Protein AF-A0A444USE8-F1 (afdb_monomer)

pLDDT: mean 88.09, std 12.64, range [27.98, 98.19]

Radius of gyration: 34.74 Å; Cα contacts (8 Å, |Δi|>4): 690; chains: 1; bounding box: 78×62×118 Å

Secondary structure (DSSP, 8-state):
-PPPPHHHHHHHHHS-SS-STTTHHHHHHHHHHH-SEEEEEEEEE-EEEEEE---HHHHHHTT--HHHHHHHHHHHHHHHTT-GGG-HHHHHHHHHHHHHTTSS--HHHHT--EEEEEESS--S-S-TTT-TTT-TTHHHHHHHHTTTS-EEEEEEEEEGGGG--SSSTHHHHHHHHHHHHHHHT-EEE--SSPPPTTEEE-SS-TTSEEEPP-SSB-TTS-BSSTTEEEEEEEEEEEES----SSS---EEEEEEETTEEEEPPPB-S-SS-EEEEEEEEEEEE--TT--EEEEEEE---SS-TT--EEEEEEEE---SEEEEEEEEE-SSSEEEEEEEEEEPTTEESTTS-EE---PPPTTGGGT-SBTTEEEPPHHHHHHHHHHHHHHS------------

Foldseek 3Di:
DDDDDPVLLVLLVPQDQDQDPVRLVSLVVSCVVPNFWDFPDFDWFKDKDKDFDDPQQVQLQLVHGPVLLVLQLVLQLCVLLVNNVVNVVNVVSQVVSCVSNVDPDGSCVVRVRMDMDIAWFDDPDRHSSNCCVVCSCRVVNRRVRRVPTIGGPDTDIDGPLVVDDDDHCSSVSSVVSSLVVDQQQDKDFAALDQDDPQWAADPVGSNFIAHDDDCQAHRSRHGNHFLKKWKKKWFFKWAFFDDDPPFAFQKKKWKDWDPDIDIFDTDPRDRIDGGRDMDTPGIDGFDPPIWTKMWMWGQDPDPCSPCTDTQAMDTHHDWADPFAWDKDDTPTTITIMTMHIGARPQFDDGRSRDGHDDDRDPVVVVAAPDNGIGRDDPVVSVVVVVVVVVPPPPPDDDDPDDDD

InterPro domains:
  IPR000008 C2 domain [PF00168] (230-320)
  IPR000008 C2 domain [PS50004] (211-337)
  IPR000008 C2 domain [SM00239] (230-333)
  IPR020863 Membrane attack complex component/perforin domain, conserved site [PS00279] (27-38)
  IPR020864 Membrane attack complex component/perforin (MACPF) domain [PF01823] (4-181)
  IPR020864 Membrane attack complex component/perforin (MACPF) domain [PS51412] (1-189)
  IPR020864 Membrane attack complex component/perforin (MACPF) domain [SM00457] (1-183)
  IPR035892 C2 domain superfamily [G3DSA:2.60.40.150] (226-354)
  IPR035892 C2 domain superfamily [SSF49562] (221-320)
  IPR037300 Perforin-1, C2 domain [cd04032] (202-332)
  IPR052784 Perforin-1 pore-forming [PTHR46096] (2-372)

Mean predicted aligned error: 9.13 Å

Sequence (404 aa):
MPLLHREFAKSIKRLPKTYDKDTRASYRSLIDVYGTHFIKQVQLGGKVKSTTSIRTCEASLKGLSETEVKDCLDFEASATIGQAANFKTEAHHCKKDQKKLGTAQNFHSMFSDRHSEVTGGQAGTTDLLFSGETDPAAYKQWMESLKTNPDVIFYSLLPIHNLVRFKGPKKDNLKQALLDYILENALLKTCSDQCKRGSSPSTRDPCSCVCQGSSDINSQCCPTQPGLAKLSVVVSKATGLWGDTTSKTDAFVKVSYGSKTVQTAVIYNNDNPVWGVRFDFGPVKMSMAEELKFEVWDEDNTWYKRWNDLLGKCAIKLRRGSDLSEMCALNHGTLFFSYTLECGPSLGGPTCMEYTPSPMSAELMKSFVSRNAVPLPRSLVAEMMKGYSRLEPSSSSGNRSQEE

Solvent-accessible surface area (backbone atoms only — not comparable to full-atom values): 22929 Å² total; per-residue (Å²): 134,82,87,74,55,70,65,61,54,50,52,64,68,67,48,62,78,63,71,47,88,86,41,42,61,60,54,47,53,50,35,76,73,65,44,67,43,41,80,76,47,74,43,73,30,67,44,79,48,74,51,68,61,75,62,57,49,62,38,31,50,48,78,34,52,69,64,61,53,50,49,35,41,52,37,51,28,29,43,40,75,73,46,40,86,82,36,60,67,46,54,55,50,39,58,56,51,34,60,62,60,76,49,94,66,55,59,60,70,76,52,55,54,58,51,56,49,73,42,40,28,63,81,88,64,72,48,56,48,75,28,41,87,86,41,64,55,53,47,62,53,28,60,60,33,27,81,82,37,49,27,79,66,43,71,43,76,41,58,46,40,77,71,56,81,69,90,66,55,51,34,60,38,43,45,48,50,46,51,52,54,52,48,67,71,30,69,37,82,43,54,79,64,78,60,56,94,80,38,41,60,31,93,90,40,72,70,41,49,34,26,72,66,54,93,59,28,34,49,73,56,22,33,57,47,68,9,32,25,37,39,36,40,31,48,37,34,37,39,57,42,65,70,49,92,88,56,50,18,26,35,29,43,38,42,35,47,87,91,49,73,50,70,55,74,72,40,71,66,33,33,57,42,72,68,70,42,76,46,76,66,44,77,43,76,53,51,97,86,51,42,48,31,40,35,37,32,26,58,57,94,52,102,55,82,85,62,56,44,76,48,32,67,47,70,43,75,80,61,67,43,71,71,45,72,50,72,40,77,37,85,44,33,38,40,36,33,31,34,29,33,44,51,32,63,53,32,27,73,74,52,15,58,36,80,34,86,84,76,81,55,76,74,55,60,75,65,36,83,45,77,46,25,24,68,42,52,71,69,55,47,54,50,55,50,54,53,52,66,66,71,47,80,77,89,68,88,76,79,90,75,85,78,134

Organism: Acipenser ruthenus (NCBI:txid7906)

Structure (mmCIF, N/CA/C/O backbone):
data_AF-A0A444USE8-F1
#
_entry.id   AF-A0A444USE8-F1
#
loop_
_atom_site.group_PDB
_atom_site.id
_atom_site.type_symbol
_atom_site.label_atom_id
_atom_site.label_alt_id
_atom_site.label_comp_id
_atom_site.label_asym_id
_atom_site.label_entity_id
_atom_site.label_seq_id
_atom_site.pdbx_PDB_ins_code
_atom_site.Cartn_x
_atom_site.Cartn_y
_atom_site.Cartn_z
_atom_site.occupancy
_atom_site.B_iso_or_equiv
_atom_site.auth_seq_id
_atom_site.auth_comp_id
_atom_site.auth_asym_id
_atom_site.auth_atom_id
_atom_site.pdbx_PDB_model_num
ATOM 1 N N . MET A 1 1 ? -21.230 -5.252 45.549 1.00 65.69 1 MET A N 1
ATOM 2 C CA . MET A 1 1 ? -21.422 -5.712 44.149 1.00 65.69 1 MET A CA 1
ATOM 3 C C . MET A 1 1 ? -22.712 -5.125 43.577 1.00 65.69 1 MET A C 1
ATOM 5 O O . MET A 1 1 ? -23.692 -5.072 44.316 1.00 65.69 1 MET A O 1
ATOM 9 N N . PRO A 1 2 ? -22.741 -4.727 42.292 1.00 82.50 2 PRO A N 1
ATOM 10 C CA . PRO A 1 2 ? -23.843 -3.968 41.679 1.00 82.50 2 PRO A CA 1
ATOM 11 C C . PRO A 1 2 ? -25.108 -4.808 41.462 1.00 82.50 2 PRO A C 1
ATOM 13 O O . PRO A 1 2 ? -25.007 -5.966 41.058 1.00 82.50 2 PRO A O 1
ATOM 16 N N . LEU A 1 3 ? -26.286 -4.244 41.749 1.00 88.81 3 LEU A N 1
ATOM 17 C CA . LEU A 1 3 ? -27.597 -4.894 41.587 1.00 88.81 3 LEU A CA 1
ATOM 18 C C . LEU A 1 3 ? -27.811 -5.362 40.135 1.00 88.81 3 LEU A C 1
ATOM 20 O O . LEU A 1 3 ? -27.519 -4.628 39.196 1.00 88.81 3 LEU A O 1
ATOM 24 N N . LEU A 1 4 ? -28.295 -6.595 39.951 1.00 92.19 4 LEU A N 1
ATOM 25 C CA . LEU A 1 4 ? -28.486 -7.172 38.616 1.00 92.19 4 LEU A CA 1
ATOM 26 C C . LEU A 1 4 ? -29.816 -6.724 38.015 1.00 92.19 4 LEU A C 1
ATOM 28 O O . LEU A 1 4 ? -30.849 -6.784 38.684 1.00 92.19 4 LEU A O 1
ATOM 32 N N . HIS A 1 5 ? -29.807 -6.384 36.727 1.00 94.31 5 HIS A N 1
ATOM 33 C CA . HIS A 1 5 ? -31.037 -6.141 35.983 1.00 94.31 5 HIS A CA 1
ATOM 34 C C . HIS A 1 5 ? -31.918 -7.403 35.953 1.00 94.31 5 HIS A C 1
ATOM 36 O O . HIS A 1 5 ? -31.418 -8.523 35.792 1.00 94.31 5 HIS A O 1
ATOM 42 N N . ARG A 1 6 ? -33.241 -7.231 36.081 1.00 94.69 6 ARG A N 1
ATOM 43 C CA . ARG A 1 6 ? -34.202 -8.341 36.219 1.00 94.69 6 ARG A CA 1
ATOM 44 C C . ARG A 1 6 ? -34.108 -9.346 35.073 1.00 94.69 6 ARG A C 1
ATOM 46 O O . ARG A 1 6 ? -34.128 -10.551 35.313 1.00 94.69 6 ARG A O 1
ATOM 53 N N . GLU A 1 7 ? -33.996 -8.854 33.844 1.00 95.19 7 GLU A N 1
ATOM 54 C CA . GLU A 1 7 ? -33.928 -9.718 32.663 1.00 95.19 7 GLU A CA 1
ATOM 55 C C . GLU A 1 7 ? -32.605 -10.486 32.595 1.00 95.19 7 GLU A C 1
ATOM 57 O O . GLU A 1 7 ? -32.628 -11.695 32.394 1.00 95.19 7 GLU A O 1
ATOM 62 N N . PHE A 1 8 ? -31.473 -9.850 32.918 1.00 94.69 8 PHE A N 1
ATOM 63 C CA . PHE A 1 8 ? -30.190 -10.554 33.012 1.00 94.69 8 PHE A CA 1
ATOM 64 C C . PHE A 1 8 ? -30.238 -11.670 34.067 1.00 94.69 8 PHE A C 1
ATOM 66 O O . PHE A 1 8 ? -29.862 -12.812 33.803 1.00 94.69 8 PHE A O 1
ATOM 73 N N . ALA A 1 9 ? -30.791 -11.377 35.248 1.00 93.38 9 ALA A N 1
ATOM 74 C CA . ALA A 1 9 ? -30.948 -12.371 36.305 1.00 93.38 9 ALA A CA 1
ATOM 75 C C . ALA A 1 9 ? -31.842 -13.553 35.876 1.00 93.38 9 ALA A C 1
ATOM 77 O O . ALA A 1 9 ? -31.541 -14.701 36.214 1.00 93.38 9 ALA A O 1
ATOM 78 N N . LYS A 1 10 ? -32.922 -13.304 35.121 1.00 94.25 10 LYS A N 1
ATOM 79 C CA . LYS A 1 10 ? -33.771 -14.362 34.543 1.00 94.25 10 LYS A CA 1
ATOM 80 C C . LYS A 1 10 ? -33.013 -15.191 33.506 1.00 94.25 10 LYS A C 1
ATOM 82 O O . LYS A 1 10 ? -33.118 -16.414 33.548 1.00 94.25 10 LYS A O 1
ATOM 87 N N . SER A 1 11 ? -32.246 -14.562 32.621 1.00 95.31 11 SER A N 1
ATOM 88 C CA . SER A 1 11 ? -31.468 -15.250 31.585 1.00 95.31 11 SER A CA 1
ATOM 89 C C . SER A 1 11 ? -30.426 -16.191 32.198 1.00 95.31 11 SER A C 1
ATOM 91 O O . SER A 1 11 ? -30.392 -17.373 31.863 1.00 95.31 11 SER A O 1
ATOM 93 N N . ILE A 1 12 ? -29.688 -15.738 33.219 1.00 93.50 12 ILE A N 1
ATOM 94 C CA . ILE A 1 12 ? -28.762 -16.593 33.984 1.00 93.50 12 ILE A CA 1
ATOM 95 C C . ILE A 1 12 ? -29.490 -17.773 34.654 1.00 93.50 12 ILE A C 1
ATOM 97 O O . ILE A 1 12 ? -28.999 -18.907 34.667 1.00 93.50 12 ILE A O 1
ATOM 101 N N . LYS A 1 13 ? -30.695 -17.552 35.198 1.00 92.69 13 LYS A N 1
ATOM 102 C CA . LYS A 1 13 ? -31.500 -18.634 35.792 1.00 92.69 13 LYS A CA 1
ATOM 103 C C . LYS A 1 13 ? -31.955 -19.674 34.765 1.00 92.69 13 LYS A C 1
ATOM 105 O O . LYS A 1 13 ? -32.048 -20.838 35.142 1.00 92.69 13 LYS A O 1
ATOM 110 N N . ARG A 1 14 ? -32.178 -19.293 33.505 1.00 94.44 14 ARG A N 1
ATOM 111 C CA . ARG A 1 14 ? -32.584 -20.211 32.425 1.00 94.44 14 ARG A CA 1
ATOM 112 C C .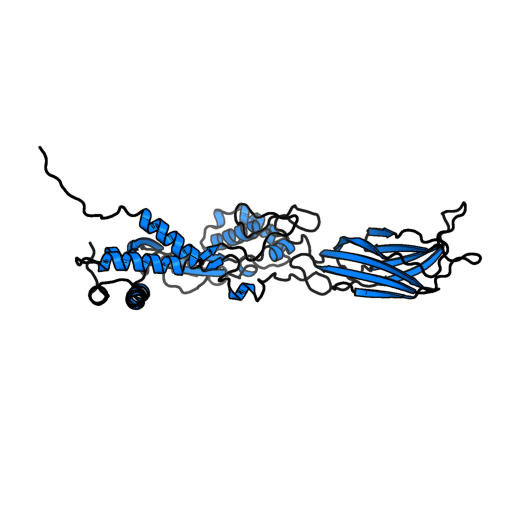 ARG A 1 14 ? -31.433 -20.989 31.795 1.00 94.44 14 ARG A C 1
ATOM 114 O O . ARG A 1 14 ? -31.702 -21.994 31.152 1.00 94.44 14 ARG A O 1
ATOM 121 N N . LEU A 1 15 ? -30.181 -20.566 31.994 1.00 95.81 15 LEU A N 1
ATOM 122 C CA . LEU A 1 15 ? -29.033 -21.316 31.477 1.00 95.81 15 LEU A CA 1
ATOM 123 C C . LEU A 1 15 ? -29.063 -22.785 31.948 1.00 95.81 15 LEU A C 1
ATOM 125 O O . LEU A 1 15 ? -29.467 -23.039 33.092 1.00 95.81 15 LEU A O 1
ATOM 129 N N . PRO A 1 16 ? -28.617 -23.741 31.120 1.00 96.19 16 PRO A N 1
ATOM 130 C CA . PRO A 1 16 ? -28.435 -25.129 31.533 1.00 96.19 16 PRO A CA 1
ATOM 131 C C . PRO A 1 16 ? -27.496 -25.276 32.744 1.00 96.19 16 PRO A C 1
ATOM 133 O O . PRO A 1 16 ? -26.798 -24.342 33.142 1.00 96.19 16 PRO A O 1
ATOM 136 N N . LYS A 1 17 ? -27.517 -26.445 33.397 1.00 94.44 17 LYS A N 1
ATOM 137 C CA . LYS A 1 17 ? -26.624 -26.736 34.539 1.00 94.44 17 LYS A CA 1
ATOM 138 C C . LYS A 1 17 ? -25.235 -27.213 34.100 1.00 94.44 17 LYS A C 1
ATOM 140 O O . LYS A 1 17 ? -24.310 -27.137 34.902 1.00 94.44 17 LYS A O 1
ATOM 145 N N . THR A 1 18 ? -25.093 -27.676 32.865 1.00 95.12 18 THR A N 1
ATOM 146 C CA . THR A 1 18 ? -23.835 -28.111 32.245 1.00 95.12 18 THR A CA 1
ATOM 147 C C . THR A 1 18 ? -23.476 -27.179 31.091 1.00 95.12 18 THR A C 1
ATOM 149 O O . THR A 1 18 ? -24.340 -26.461 30.585 1.00 95.12 18 THR A O 1
ATOM 152 N N . TYR A 1 19 ? -22.197 -27.155 30.723 1.00 95.25 19 TYR A N 1
ATOM 153 C CA . TYR A 1 19 ? -21.717 -26.558 29.482 1.00 95.25 19 TYR A CA 1
ATOM 154 C C . TYR A 1 19 ? -21.018 -27.648 28.670 1.00 95.25 19 TYR A C 1
ATOM 156 O O . TYR A 1 19 ? -19.945 -28.121 29.034 1.00 95.25 19 TYR A O 1
ATOM 164 N N . ASP A 1 20 ? -21.685 -28.081 27.611 1.00 93.38 20 ASP A N 1
ATOM 165 C CA . ASP A 1 20 ? -21.324 -29.185 26.725 1.00 93.38 20 ASP A CA 1
ATOM 166 C C . ASP A 1 20 ? -21.778 -28.860 25.290 1.00 93.38 20 ASP A C 1
ATOM 168 O O . ASP A 1 20 ? -22.260 -27.760 25.005 1.00 93.38 20 ASP A O 1
ATOM 172 N N . LYS A 1 21 ? -21.608 -29.806 24.359 1.00 92.94 21 LYS A N 1
ATOM 173 C CA . LYS A 1 21 ? -21.927 -29.591 22.939 1.00 92.94 21 LYS A CA 1
ATOM 174 C C . LYS A 1 21 ? -23.390 -29.203 22.700 1.00 92.94 21 LYS A C 1
ATOM 176 O O . LYS A 1 21 ? -23.637 -28.353 21.848 1.00 92.94 21 LYS A O 1
ATOM 181 N N . ASP A 1 22 ? -24.323 -29.765 23.464 1.00 96.12 22 ASP A N 1
ATOM 182 C CA . ASP A 1 22 ? -25.764 -29.573 23.262 1.00 96.12 22 ASP A CA 1
ATOM 183 C C . ASP A 1 22 ? -26.255 -28.270 23.908 1.00 96.12 22 ASP A C 1
ATOM 185 O O . ASP A 1 22 ? -27.148 -27.591 23.403 1.00 96.12 22 ASP A O 1
ATOM 189 N N . THR A 1 23 ? -25.631 -27.875 25.018 1.00 96.81 23 THR A N 1
ATOM 190 C CA . THR A 1 23 ? -26.002 -26.683 25.799 1.00 96.81 23 THR A CA 1
ATOM 191 C C . THR A 1 23 ? -25.240 -25.421 25.398 1.00 96.81 23 THR A C 1
ATOM 193 O O . THR A 1 23 ? -25.623 -24.306 25.778 1.00 96.81 23 THR A O 1
ATOM 196 N N . ARG A 1 24 ? -24.184 -25.557 24.588 1.00 95.38 24 ARG A N 1
ATOM 197 C CA . ARG A 1 24 ? -23.314 -24.455 24.161 1.00 95.38 24 ARG A CA 1
ATOM 198 C C . ARG A 1 24 ? -24.064 -23.296 23.508 1.00 95.38 24 ARG A C 1
ATOM 200 O O . ARG A 1 24 ? -23.741 -22.139 23.781 1.00 95.38 24 ARG A O 1
ATOM 207 N N . ALA A 1 25 ? -25.079 -23.582 22.693 1.00 96.75 25 ALA A N 1
ATOM 208 C CA . ALA A 1 25 ? -25.876 -22.556 22.020 1.00 96.75 25 ALA A CA 1
ATOM 209 C C . ALA A 1 25 ? -26.612 -21.632 23.011 1.00 96.75 25 ALA A C 1
ATOM 211 O O . ALA A 1 25 ? -26.696 -20.425 22.787 1.00 96.75 25 ALA A O 1
ATOM 212 N N . SER A 1 26 ? -27.085 -22.158 24.148 1.00 97.56 26 SER A N 1
ATOM 213 C CA . SER A 1 26 ? -27.764 -21.354 25.173 1.00 97.56 26 SER A CA 1
ATOM 214 C C . SER A 1 26 ? -26.819 -20.369 25.862 1.00 97.56 26 SER A C 1
ATOM 216 O O . SER A 1 26 ? -27.193 -19.227 26.122 1.00 97.56 26 SER A O 1
ATOM 218 N N . TYR A 1 27 ? -25.585 -20.795 26.137 1.00 97.56 27 TYR A N 1
ATOM 219 C CA . TYR A 1 27 ? -24.556 -19.910 26.682 1.00 97.56 27 TYR A CA 1
ATOM 220 C C . TYR A 1 27 ? -24.106 -18.873 25.651 1.00 97.56 27 TYR A C 1
ATOM 222 O O . TYR A 1 27 ? -23.962 -17.703 25.999 1.00 97.56 27 TYR A O 1
ATOM 230 N N . ARG A 1 28 ? -23.950 -19.276 24.383 1.00 96.88 28 ARG A N 1
ATOM 231 C CA . ARG A 1 28 ? -23.615 -18.368 23.278 1.00 96.88 28 ARG A CA 1
ATOM 232 C C . ARG A 1 28 ? -24.653 -17.257 23.138 1.00 96.88 28 ARG A C 1
ATOM 234 O O . ARG A 1 28 ? -24.278 -16.096 23.163 1.00 96.88 28 ARG A O 1
ATOM 241 N N . SER A 1 29 ? -25.940 -17.604 23.153 1.00 97.12 29 SER A N 1
ATOM 242 C CA . SER A 1 29 ? -27.034 -16.628 23.102 1.00 97.12 29 SER A CA 1
ATOM 243 C C . SER A 1 29 ? -26.988 -15.611 24.252 1.00 97.12 29 SER A C 1
ATOM 245 O O . SER A 1 29 ? -27.247 -14.430 24.036 1.00 97.12 29 SER A O 1
ATOM 247 N N . LEU A 1 30 ? -26.608 -16.026 25.468 1.00 97.25 30 LEU A N 1
ATOM 248 C CA . LEU A 1 30 ? -26.412 -15.088 26.578 1.00 97.25 30 LEU A CA 1
ATOM 249 C C . LEU A 1 30 ? -25.259 -14.109 26.297 1.00 97.25 30 LEU A C 1
ATOM 251 O O . LEU A 1 30 ? -25.395 -12.916 26.564 1.00 97.25 30 LEU A O 1
ATOM 255 N N . ILE A 1 31 ? -24.139 -14.605 25.767 1.00 97.62 31 ILE A N 1
ATOM 256 C CA . ILE A 1 31 ? -22.964 -13.786 25.434 1.00 97.62 31 ILE A CA 1
ATOM 257 C C . ILE A 1 31 ? -23.279 -12.826 24.282 1.00 97.62 31 ILE A C 1
ATOM 259 O O . ILE A 1 31 ? -22.911 -11.659 24.361 1.00 97.62 31 ILE A O 1
ATOM 263 N N . ASP A 1 32 ? -24.003 -13.276 23.257 1.00 96.38 32 ASP A N 1
ATOM 264 C CA . ASP A 1 32 ? -24.377 -12.444 22.108 1.00 96.38 32 ASP A CA 1
ATOM 265 C C . ASP A 1 32 ? -25.288 -11.271 22.527 1.00 96.38 32 ASP A C 1
ATOM 267 O O . ASP A 1 32 ? -25.205 -10.186 21.959 1.00 96.38 32 ASP A O 1
ATOM 271 N N . VAL A 1 33 ? -26.135 -11.463 23.549 1.00 96.81 33 VAL A N 1
ATOM 272 C CA . VAL A 1 33 ? -27.066 -10.429 24.044 1.00 96.81 33 VAL A CA 1
ATOM 273 C C . VAL A 1 33 ? -26.417 -9.477 25.049 1.00 96.81 33 VAL A C 1
ATOM 275 O O . VAL A 1 33 ? -26.655 -8.272 24.993 1.00 96.81 33 VAL A O 1
ATOM 278 N N . TYR A 1 34 ? -25.649 -9.996 26.010 1.00 96.81 34 TYR A N 1
ATOM 279 C CA . TYR A 1 34 ? -25.127 -9.194 27.128 1.00 96.81 34 TYR A CA 1
ATOM 280 C C . TYR A 1 34 ? -23.632 -8.871 27.021 1.00 96.81 34 TYR A C 1
ATOM 282 O O . TYR A 1 34 ? -23.103 -8.147 27.864 1.00 96.81 34 TYR A O 1
ATOM 290 N N . GLY A 1 35 ? -22.953 -9.397 26.005 1.00 96.94 35 GLY A N 1
ATOM 291 C CA . GLY A 1 35 ? -21.518 -9.260 25.813 1.00 96.94 35 GLY A CA 1
ATOM 292 C C . GLY A 1 35 ? -20.690 -10.201 26.690 1.00 96.94 35 GLY A C 1
ATOM 293 O O . GLY A 1 35 ? -21.187 -10.992 27.496 1.00 96.94 35 GLY A O 1
ATOM 294 N N . THR A 1 36 ? -19.370 -10.107 26.530 1.00 97.44 36 THR A N 1
ATOM 295 C CA . THR A 1 36 ? -18.404 -10.925 27.280 1.00 97.44 36 THR A CA 1
ATOM 296 C C . THR A 1 36 ? -18.046 -10.329 28.645 1.00 97.44 36 THR A C 1
ATOM 298 O O . THR A 1 36 ? -17.686 -11.045 29.586 1.00 97.44 36 THR A O 1
ATOM 301 N N . HIS A 1 37 ? -18.155 -9.008 28.765 1.00 96.88 37 HIS A N 1
ATOM 302 C CA . HIS A 1 37 ? -17.756 -8.224 29.925 1.00 96.88 37 HIS A CA 1
ATOM 303 C C . HIS A 1 37 ? -18.814 -7.171 30.242 1.00 96.88 37 HIS A C 1
ATOM 305 O O . HIS A 1 37 ? -19.583 -6.768 29.376 1.00 96.88 37 HIS A O 1
ATOM 311 N N . PHE A 1 38 ? -18.803 -6.684 31.479 1.00 95.00 38 PHE A N 1
ATOM 312 C CA . PHE A 1 38 ? -19.522 -5.477 31.864 1.00 95.00 38 PHE A CA 1
ATOM 313 C C . PHE A 1 38 ? -18.531 -4.377 32.240 1.00 95.00 38 PHE A C 1
ATOM 315 O O . PHE A 1 38 ? -17.425 -4.643 32.724 1.00 95.00 38 PHE A O 1
ATOM 322 N N . ILE A 1 39 ? -18.946 -3.133 32.032 1.00 95.81 39 ILE A N 1
ATOM 323 C CA . ILE A 1 39 ? -18.152 -1.960 32.376 1.00 95.81 39 ILE A CA 1
ATOM 324 C C . ILE A 1 39 ? -18.217 -1.737 33.892 1.00 95.81 39 ILE A C 1
ATOM 326 O O . ILE A 1 39 ? -19.297 -1.608 34.468 1.00 95.81 39 ILE A O 1
ATOM 330 N N . LYS A 1 40 ? -17.053 -1.714 34.548 1.00 94.31 40 LYS A N 1
ATOM 331 C CA . LYS A 1 40 ? -16.919 -1.518 36.000 1.00 94.31 40 LYS A CA 1
ATOM 332 C C . LYS A 1 40 ? -16.695 -0.052 36.358 1.00 94.31 40 LYS A C 1
ATOM 334 O O . LYS A 1 40 ? -17.223 0.420 37.361 1.00 94.31 40 LYS A O 1
ATOM 339 N N . GLN A 1 41 ? -15.870 0.639 35.581 1.00 94.94 41 GLN A N 1
ATOM 340 C CA . GLN A 1 41 ? -15.552 2.053 35.760 1.00 94.94 41 GLN A CA 1
ATOM 341 C C . GLN A 1 41 ? -15.515 2.722 34.394 1.00 94.94 41 GLN A C 1
ATOM 343 O O . GLN A 1 41 ? -15.138 2.084 33.410 1.00 94.94 41 GLN A O 1
ATOM 348 N N . VAL A 1 42 ? -15.890 3.996 34.361 1.00 96.31 42 VAL A N 1
ATOM 349 C CA . VAL A 1 42 ? -15.912 4.821 33.154 1.00 96.31 42 VAL A CA 1
ATOM 350 C C . VAL A 1 42 ? -15.248 6.159 33.413 1.00 96.31 42 VAL A C 1
ATOM 352 O O . VAL A 1 42 ? -15.336 6.700 34.515 1.00 96.31 42 VAL A O 1
ATOM 355 N N . GLN A 1 43 ? -14.644 6.702 32.367 1.00 96.94 43 GLN A N 1
ATOM 356 C CA . GLN A 1 43 ? -14.375 8.121 32.226 1.00 96.94 43 GLN A CA 1
ATOM 357 C C . GLN A 1 43 ? -15.258 8.636 31.095 1.00 96.94 43 GLN A C 1
ATOM 359 O O . GLN A 1 43 ? -15.220 8.101 29.983 1.00 96.94 43 GLN A O 1
ATOM 364 N N . LEU A 1 44 ? -16.067 9.646 31.403 1.00 97.00 44 LEU A N 1
ATOM 365 C CA . LEU A 1 44 ? -16.958 10.281 30.442 1.00 97.00 44 LEU A CA 1
ATOM 366 C C . LEU A 1 44 ? -16.270 11.490 29.801 1.00 97.00 44 LEU A C 1
ATOM 368 O O . LEU A 1 44 ? -15.467 12.164 30.448 1.00 97.00 44 LEU A O 1
ATOM 372 N N . GLY A 1 45 ? -16.583 11.763 28.539 1.00 96.25 45 GLY A N 1
ATOM 373 C CA . GLY A 1 45 ? -16.055 12.904 27.803 1.00 96.25 45 GLY A CA 1
ATOM 374 C C . GLY A 1 45 ? -16.324 12.797 26.308 1.00 96.25 45 GLY A C 1
ATOM 375 O O . GLY A 1 45 ? -17.361 12.281 25.895 1.00 96.25 45 GLY A O 1
ATOM 376 N N . GLY A 1 46 ? -15.377 13.294 25.513 1.00 94.81 46 GLY A N 1
ATOM 377 C CA . GLY A 1 46 ? -15.393 13.204 24.057 1.00 94.81 46 GLY A CA 1
ATOM 378 C C . GLY A 1 46 ? -14.089 12.634 23.518 1.00 94.81 46 GLY A C 1
ATOM 379 O O . GLY A 1 46 ? -13.017 12.902 24.064 1.00 94.81 46 GLY A O 1
ATOM 380 N N . LYS A 1 47 ? -14.172 11.833 22.457 1.00 94.50 47 LYS A N 1
ATOM 381 C CA . LYS A 1 47 ? -13.008 11.284 21.761 1.00 94.50 47 LYS A CA 1
ATOM 382 C C . LYS A 1 47 ? -13.247 11.329 20.263 1.00 94.50 47 LYS A C 1
ATOM 384 O O . LYS A 1 47 ? -14.223 10.770 19.779 1.00 94.50 47 LYS A O 1
ATOM 389 N N . VAL A 1 48 ? -12.319 11.949 19.543 1.00 93.69 48 VAL A N 1
ATOM 390 C CA . VAL A 1 48 ? -12.258 11.880 18.084 1.00 93.69 48 VAL A CA 1
ATOM 391 C C . VAL A 1 48 ? -11.051 11.040 17.711 1.00 93.69 48 VAL A C 1
ATOM 393 O O . VAL A 1 48 ? -9.947 11.272 18.204 1.00 93.69 48 VAL A O 1
ATOM 396 N N . LYS A 1 49 ? -11.260 10.042 16.861 1.00 93.81 49 LYS A N 1
ATOM 397 C CA . LYS A 1 49 ? -10.205 9.191 16.324 1.00 93.81 49 LYS A CA 1
ATOM 398 C C . LYS A 1 49 ? -10.367 9.133 14.819 1.00 93.81 49 LYS A C 1
ATOM 400 O O . LYS A 1 49 ? -11.461 8.890 14.329 1.00 93.81 49 LYS A O 1
ATOM 405 N N . SER A 1 50 ? -9.271 9.312 14.097 1.00 94.00 50 SER A N 1
ATOM 406 C CA . SER A 1 50 ? -9.264 9.182 12.649 1.00 94.00 50 SER A CA 1
ATOM 407 C C . SER A 1 50 ? -8.101 8.298 12.219 1.00 94.00 50 SER A C 1
ATOM 409 O O . SER A 1 50 ? -6.981 8.465 12.696 1.00 94.00 50 SER A O 1
ATOM 411 N N . THR A 1 51 ? -8.390 7.288 11.402 1.00 94.88 51 THR A N 1
ATOM 412 C CA . THR A 1 51 ? -7.418 6.294 10.932 1.00 94.88 51 THR A CA 1
ATOM 413 C C . THR A 1 51 ? -7.339 6.365 9.416 1.00 94.88 51 THR A C 1
ATOM 415 O O . THR A 1 51 ? -8.293 5.979 8.743 1.00 94.88 51 THR A O 1
ATOM 418 N N . THR A 1 52 ? -6.221 6.863 8.889 1.00 94.69 52 THR A N 1
ATOM 419 C CA . THR A 1 52 ? -5.995 7.039 7.447 1.00 94.69 52 THR A CA 1
ATOM 420 C C . THR A 1 52 ? -5.180 5.881 6.879 1.00 94.69 52 THR A C 1
ATOM 422 O O . THR A 1 52 ? -4.108 5.562 7.394 1.00 94.69 52 THR A O 1
ATOM 425 N N . SER A 1 53 ? -5.658 5.280 5.793 1.00 93.38 53 SER A N 1
ATOM 426 C CA . SER A 1 53 ? -4.939 4.259 5.032 1.00 93.38 53 SER A CA 1
ATOM 427 C C . SER A 1 53 ? -4.064 4.918 3.967 1.00 93.38 53 SER A C 1
ATOM 429 O O . SER A 1 53 ? -4.552 5.645 3.104 1.00 93.38 53 SER A O 1
ATOM 431 N N . ILE A 1 54 ? -2.758 4.647 3.995 1.00 92.06 54 ILE A N 1
ATOM 432 C CA . ILE A 1 54 ? -1.800 5.212 3.037 1.00 92.06 54 ILE A CA 1
ATOM 433 C C . ILE A 1 54 ? -1.324 4.112 2.095 1.00 92.06 54 ILE A C 1
ATOM 435 O O . ILE A 1 54 ? -0.770 3.095 2.509 1.00 92.06 54 ILE A O 1
ATOM 439 N N . ARG A 1 55 ? -1.491 4.334 0.791 1.00 91.94 55 ARG A N 1
ATOM 440 C CA . ARG A 1 55 ? -0.894 3.482 -0.242 1.00 91.94 55 ARG A CA 1
ATOM 441 C C . ARG A 1 55 ? 0.590 3.818 -0.371 1.00 91.94 55 ARG A C 1
ATOM 443 O O . ARG A 1 55 ? 0.964 4.671 -1.171 1.00 91.94 55 ARG A O 1
ATOM 450 N N . THR A 1 56 ? 1.436 3.144 0.405 1.00 91.31 56 THR A N 1
ATOM 451 C CA . THR A 1 56 ? 2.872 3.454 0.555 1.00 91.31 56 THR A CA 1
ATOM 452 C C . THR A 1 56 ? 3.613 3.633 -0.772 1.00 91.31 56 THR A C 1
ATOM 454 O O . THR A 1 56 ? 4.337 4.613 -0.942 1.00 91.31 56 THR A O 1
ATOM 457 N N . CYS A 1 57 ? 3.403 2.743 -1.750 1.00 92.62 57 CYS A N 1
ATOM 458 C CA . CYS A 1 57 ? 4.068 2.871 -3.050 1.00 92.62 57 CYS A CA 1
ATOM 459 C C . CYS A 1 57 ? 3.479 3.973 -3.935 1.00 92.62 57 CYS A C 1
ATOM 461 O O . CYS A 1 57 ? 4.220 4.582 -4.699 1.00 92.62 57 CYS A O 1
ATOM 463 N N . GLU A 1 58 ? 2.186 4.280 -3.809 1.00 92.94 58 GLU A N 1
ATOM 464 C CA . GLU A 1 58 ? 1.595 5.424 -4.513 1.00 92.94 58 GLU A CA 1
ATOM 465 C C . GLU A 1 58 ? 2.153 6.746 -3.959 1.00 92.94 58 GLU A C 1
ATOM 467 O O . GLU A 1 58 ? 2.504 7.638 -4.727 1.00 92.94 58 GLU A O 1
ATOM 472 N N . ALA A 1 59 ? 2.300 6.851 -2.634 1.00 92.25 59 ALA A N 1
ATOM 473 C CA . ALA A 1 59 ? 2.950 7.991 -1.986 1.00 92.25 59 ALA A CA 1
ATOM 474 C C . ALA A 1 59 ? 4.432 8.102 -2.389 1.00 92.25 59 ALA A C 1
ATOM 476 O O . ALA A 1 59 ? 4.883 9.180 -2.778 1.00 92.25 59 ALA A O 1
ATOM 477 N N . SER A 1 60 ? 5.158 6.976 -2.402 1.00 91.75 60 SER A N 1
ATOM 478 C CA . SER A 1 60 ? 6.572 6.921 -2.809 1.00 91.75 60 SER A CA 1
ATOM 479 C C . SER A 1 60 ? 6.785 7.420 -4.238 1.00 91.75 60 SER A C 1
ATOM 481 O O . SER A 1 60 ? 7.702 8.200 -4.482 1.00 91.75 60 SER A O 1
ATOM 483 N N . LEU A 1 61 ? 5.911 7.034 -5.175 1.00 91.19 61 LEU A N 1
ATOM 484 C CA . LEU A 1 61 ? 5.957 7.498 -6.567 1.00 91.19 61 LEU A CA 1
ATOM 485 C C . LEU A 1 61 ? 5.732 9.009 -6.708 1.00 91.19 61 LEU A C 1
ATOM 487 O O . LEU A 1 61 ? 6.189 9.605 -7.681 1.00 91.19 61 LEU A O 1
ATOM 491 N N . LYS A 1 62 ? 5.061 9.631 -5.734 1.00 88.81 62 LYS A N 1
ATOM 492 C CA . LYS A 1 62 ? 4.880 11.087 -5.635 1.00 88.81 62 LYS A CA 1
ATOM 493 C C . LYS A 1 62 ? 5.994 11.770 -4.820 1.00 88.81 62 LYS A C 1
ATOM 495 O O . LYS A 1 62 ? 5.904 12.960 -4.534 1.00 88.81 62 LYS A O 1
ATOM 500 N N . GLY A 1 63 ? 7.045 11.036 -4.444 1.00 89.00 63 GLY A N 1
ATOM 501 C CA . GLY A 1 63 ? 8.189 11.561 -3.693 1.00 89.00 63 GLY A CA 1
ATOM 502 C C . GLY A 1 63 ? 7.918 11.791 -2.204 1.00 89.00 63 GLY A C 1
ATOM 503 O O . GLY A 1 63 ? 8.574 12.646 -1.600 1.00 89.00 63 GLY A O 1
ATOM 504 N N . LEU A 1 64 ? 6.953 11.061 -1.633 1.00 90.69 64 LEU A N 1
ATOM 505 C CA . LEU A 1 64 ? 6.573 11.132 -0.223 1.00 90.69 64 LEU A CA 1
ATOM 506 C C . LEU A 1 64 ? 6.777 9.791 0.485 1.00 90.69 64 LEU A C 1
ATOM 508 O O . LEU A 1 64 ? 6.432 8.729 -0.031 1.00 90.69 64 LEU A O 1
ATOM 512 N N . SER A 1 65 ? 7.278 9.856 1.709 1.00 89.94 65 SER A N 1
ATOM 513 C CA . SER A 1 65 ? 7.294 8.755 2.663 1.00 89.94 65 SER A CA 1
ATOM 514 C C . SER A 1 65 ? 6.002 8.707 3.480 1.00 89.94 65 SER A C 1
ATOM 516 O O . SER A 1 65 ? 5.287 9.697 3.628 1.00 89.94 65 SER A O 1
ATOM 518 N N . GLU A 1 66 ? 5.715 7.543 4.062 1.00 89.38 66 GLU A N 1
ATOM 519 C CA . GLU A 1 66 ? 4.584 7.366 4.983 1.00 89.38 66 GLU A CA 1
ATOM 520 C C . GLU A 1 66 ? 4.656 8.333 6.177 1.00 89.38 66 GLU A C 1
ATOM 522 O O . GLU A 1 66 ? 3.639 8.897 6.571 1.00 89.38 66 GLU A O 1
ATOM 527 N N . THR A 1 67 ? 5.860 8.570 6.708 1.00 90.81 67 THR A N 1
ATOM 528 C CA . THR A 1 67 ? 6.086 9.506 7.816 1.00 90.81 67 THR A CA 1
ATOM 529 C C . THR A 1 67 ? 5.788 10.947 7.409 1.00 90.81 67 THR A C 1
ATOM 531 O O . THR A 1 67 ? 5.067 11.622 8.132 1.00 90.81 67 THR A O 1
ATOM 534 N N . GLU A 1 68 ? 6.258 11.403 6.240 1.00 92.62 68 GLU A N 1
ATOM 535 C CA . GLU A 1 68 ? 5.941 12.753 5.735 1.00 92.62 68 GLU A CA 1
ATOM 536 C C . GLU A 1 68 ? 4.422 12.940 5.580 1.00 92.62 68 GLU A C 1
ATOM 538 O O . GLU A 1 68 ? 3.873 13.950 6.012 1.00 92.62 68 GLU A O 1
ATOM 543 N N . VAL A 1 69 ? 3.713 11.943 5.032 1.00 93.19 69 VAL A N 1
ATOM 544 C CA . VAL A 1 69 ? 2.245 11.995 4.917 1.00 93.19 69 VAL A CA 1
ATOM 545 C C . VAL A 1 69 ? 1.582 12.061 6.293 1.00 93.19 69 VAL A C 1
ATOM 547 O O . VAL A 1 69 ? 0.702 12.895 6.507 1.00 93.19 69 VAL A O 1
ATOM 550 N N . LYS A 1 70 ? 1.998 11.202 7.229 1.00 93.75 70 LYS A N 1
ATOM 551 C CA . LYS A 1 70 ? 1.466 11.164 8.595 1.00 93.75 70 LYS A CA 1
ATOM 552 C C . LYS A 1 70 ? 1.657 12.507 9.303 1.00 93.75 70 LYS A C 1
ATOM 554 O O . LYS A 1 70 ? 0.702 13.036 9.860 1.00 93.75 70 LYS A O 1
ATOM 559 N N . ASP A 1 71 ? 2.863 13.060 9.268 1.00 93.00 71 ASP A N 1
ATOM 560 C CA . ASP A 1 71 ? 3.190 14.295 9.980 1.00 93.00 71 ASP A CA 1
ATOM 561 C C . ASP A 1 71 ? 2.419 15.494 9.403 1.00 93.00 71 ASP A C 1
ATOM 563 O O . ASP A 1 71 ? 1.976 16.368 10.150 1.00 93.00 71 ASP A O 1
ATOM 567 N N . CYS A 1 72 ? 2.152 15.500 8.093 1.00 93.69 72 CYS A N 1
ATOM 568 C CA . CYS A 1 72 ? 1.304 16.518 7.477 1.00 93.69 72 CYS A CA 1
ATOM 569 C C . CYS A 1 72 ? -0.179 16.375 7.798 1.00 93.69 72 CYS A C 1
ATOM 571 O O . CYS A 1 72 ? -0.842 17.384 8.035 1.00 93.69 72 CYS A O 1
ATOM 573 N N . LEU A 1 73 ? -0.699 15.150 7.875 1.00 94.12 73 LEU A N 1
ATOM 574 C CA . LEU A 1 73 ? -2.059 14.920 8.364 1.00 94.12 73 LEU A CA 1
ATOM 575 C C . LEU A 1 73 ? -2.202 15.336 9.836 1.00 94.12 73 LEU A C 1
ATOM 577 O O . LEU A 1 73 ? -3.197 15.964 10.191 1.00 94.12 73 LEU A O 1
ATOM 581 N N . ASP A 1 74 ? -1.205 15.056 10.679 1.00 92.88 74 ASP A N 1
ATOM 582 C CA . ASP A 1 74 ? -1.197 15.474 12.086 1.00 92.88 74 ASP A CA 1
ATOM 583 C C . ASP A 1 74 ? -1.144 17.000 12.226 1.00 92.88 74 ASP A C 1
ATOM 585 O O . ASP A 1 74 ? -1.830 17.570 13.079 1.00 92.88 74 ASP A O 1
ATOM 589 N N . PHE A 1 75 ? -0.373 17.680 11.374 1.00 92.81 75 PHE A N 1
ATOM 590 C CA . PHE A 1 75 ? -0.347 19.139 11.309 1.00 92.81 75 PHE A CA 1
ATOM 591 C C . PHE A 1 75 ? -1.707 19.719 10.895 1.00 92.81 75 PHE A C 1
ATOM 593 O O . PHE A 1 75 ? -2.220 20.614 11.570 1.00 92.81 75 PHE A O 1
ATOM 600 N N . GLU A 1 76 ? -2.314 19.205 9.821 1.00 92.31 76 GLU A N 1
ATOM 601 C CA . GLU A 1 76 ? -3.626 19.658 9.344 1.00 92.31 76 GLU A CA 1
ATOM 602 C C . GLU A 1 76 ? -4.723 19.428 10.393 1.00 92.31 76 GLU A C 1
ATOM 604 O O . GLU A 1 76 ? -5.497 20.341 10.688 1.00 92.31 76 GLU A O 1
ATOM 609 N N . ALA A 1 77 ? -4.738 18.259 11.040 1.00 93.19 77 ALA A N 1
ATOM 610 C CA . ALA A 1 77 ? -5.653 17.971 12.141 1.00 93.19 77 ALA A CA 1
ATOM 611 C C . ALA A 1 77 ? -5.438 18.922 13.329 1.00 93.19 77 ALA A C 1
ATOM 613 O O . ALA A 1 77 ? -6.392 19.444 13.913 1.00 93.19 77 ALA A O 1
ATOM 614 N N . SER A 1 78 ? -4.172 19.191 13.658 1.00 91.31 78 SER A N 1
ATOM 615 C CA . SER A 1 78 ? -3.781 20.115 14.724 1.00 91.31 78 SER A CA 1
ATOM 616 C C . SER A 1 78 ? -4.208 21.555 14.426 1.00 91.31 78 SER A C 1
ATOM 618 O O . SER A 1 78 ? -4.563 22.293 15.347 1.00 91.31 78 SER A O 1
ATOM 620 N N . ALA A 1 79 ? -4.223 21.967 13.155 1.00 90.31 79 ALA A N 1
ATOM 621 C CA . ALA A 1 79 ? -4.759 23.258 12.735 1.00 90.31 79 ALA A CA 1
ATOM 622 C C . ALA A 1 79 ? -6.271 23.359 12.973 1.00 90.31 79 ALA A C 1
ATOM 624 O O . ALA A 1 79 ? -6.711 24.347 13.565 1.00 90.31 79 ALA A O 1
ATOM 625 N N . THR A 1 80 ? -7.041 22.324 12.624 1.00 90.69 80 THR A N 1
ATOM 626 C CA . THR A 1 80 ? -8.495 22.272 12.865 1.00 90.69 80 THR A CA 1
ATOM 627 C C . THR A 1 80 ? -8.850 22.424 14.347 1.00 90.69 80 THR A C 1
ATOM 629 O O . THR A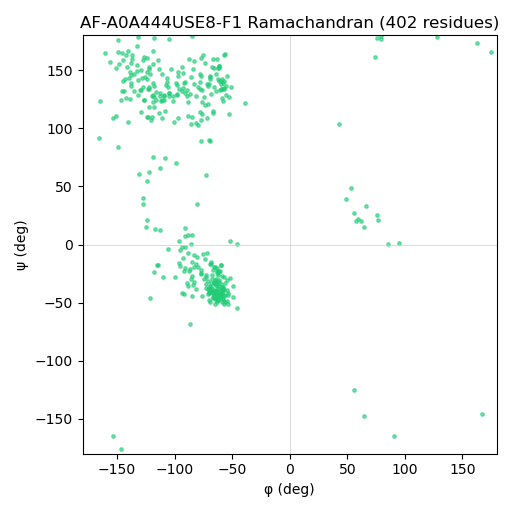 1 80 ? -9.804 23.120 14.689 1.00 90.69 80 THR A O 1
ATOM 632 N N . ILE A 1 81 ? -8.062 21.832 15.252 1.00 90.25 81 ILE A N 1
ATOM 633 C CA . ILE A 1 81 ? -8.313 21.905 16.704 1.00 90.25 81 ILE A CA 1
ATOM 634 C C . ILE A 1 81 ? -7.667 23.125 17.389 1.00 90.25 81 ILE A C 1
ATOM 636 O O . ILE A 1 81 ? -7.666 23.215 18.618 1.00 90.25 81 ILE A O 1
ATOM 640 N N . GLY A 1 82 ? -7.103 24.065 16.621 1.00 87.00 82 GLY A N 1
ATOM 641 C CA . GLY A 1 82 ? -6.510 25.302 17.142 1.00 87.00 82 GLY A CA 1
ATOM 642 C C . GLY A 1 82 ? -5.129 25.142 17.792 1.00 87.00 82 GLY A C 1
ATOM 643 O O . GLY A 1 82 ? -4.722 25.995 18.577 1.00 87.00 82 GLY A O 1
ATOM 644 N N . GLN A 1 83 ? -4.395 24.072 17.477 1.00 86.88 83 GLN A N 1
ATOM 645 C CA . GLN A 1 83 ? -3.070 23.750 18.032 1.00 86.88 83 GLN A CA 1
ATOM 646 C C . GLN A 1 83 ? -1.921 23.838 17.011 1.00 86.88 83 GLN A C 1
ATOM 648 O O . GLN A 1 83 ? -0.799 23.430 17.311 1.00 86.88 83 GLN A O 1
ATOM 653 N N . ALA A 1 84 ? -2.145 24.429 15.831 1.00 82.44 84 ALA A N 1
ATOM 654 C CA . ALA A 1 84 ? -1.122 24.580 14.783 1.00 82.44 84 ALA A CA 1
ATOM 655 C C . ALA A 1 84 ? 0.195 25.222 15.263 1.00 82.44 84 ALA A C 1
ATOM 657 O O . ALA A 1 84 ? 1.262 24.935 14.723 1.00 82.44 84 ALA A O 1
ATOM 658 N N . ALA A 1 85 ? 0.146 26.086 16.284 1.00 82.00 85 ALA A N 1
ATOM 659 C CA . ALA A 1 85 ? 1.330 26.751 16.828 1.00 82.00 85 ALA A CA 1
ATOM 660 C C . ALA A 1 85 ? 2.384 25.776 17.392 1.00 82.00 85 ALA A C 1
ATOM 662 O O . ALA A 1 85 ? 3.558 26.145 17.447 1.00 82.00 85 ALA A O 1
ATOM 663 N N . ASN A 1 86 ? 1.979 24.555 17.760 1.00 82.06 86 ASN A N 1
ATOM 664 C CA . ASN A 1 86 ? 2.858 23.510 18.290 1.00 82.06 86 ASN A CA 1
ATOM 665 C C . ASN A 1 86 ? 3.635 22.754 17.193 1.00 82.06 86 ASN A C 1
ATOM 667 O O . ASN A 1 86 ? 4.568 22.031 17.518 1.00 82.06 86 ASN A O 1
ATOM 671 N N . PHE A 1 87 ? 3.287 22.950 15.915 1.00 82.12 87 PHE A N 1
ATOM 672 C CA . PHE A 1 87 ? 3.754 22.141 14.777 1.00 82.12 87 PHE A CA 1
ATOM 673 C C . PHE A 1 87 ? 4.354 23.005 13.649 1.00 82.12 87 PHE A C 1
ATOM 675 O O . PHE A 1 87 ? 4.092 22.823 12.457 1.00 82.12 87 PHE A O 1
ATOM 682 N N . LYS A 1 88 ? 5.121 24.042 14.014 1.00 79.75 88 LYS A N 1
ATOM 683 C CA . LYS A 1 88 ? 5.678 25.010 13.045 1.00 79.75 88 LYS A CA 1
ATOM 684 C C . LYS A 1 88 ? 6.686 24.383 12.078 1.00 79.75 88 LYS A C 1
ATOM 686 O O . LYS A 1 88 ? 6.789 24.834 10.937 1.00 79.75 88 LYS A O 1
ATOM 691 N N . THR A 1 89 ? 7.436 23.383 12.534 1.00 82.38 89 THR A N 1
ATOM 692 C CA . THR A 1 89 ? 8.441 22.686 11.724 1.00 82.38 89 THR A CA 1
ATOM 693 C C . THR A 1 89 ? 7.750 21.858 10.645 1.00 82.38 89 THR A C 1
ATOM 695 O O . THR A 1 89 ? 8.043 22.013 9.459 1.00 82.38 89 THR A O 1
ATOM 698 N N . GLU A 1 90 ? 6.755 21.069 11.043 1.00 84.88 90 GLU A N 1
ATOM 699 C CA . GLU A 1 90 ? 5.892 20.264 10.183 1.00 84.88 90 GLU A CA 1
ATOM 700 C C . GLU A 1 90 ? 5.201 21.154 9.150 1.00 84.88 90 GLU A C 1
ATOM 702 O O . GLU A 1 90 ? 5.264 20.864 7.962 1.00 84.88 90 GLU A O 1
ATOM 707 N N . ALA A 1 91 ? 4.674 22.317 9.548 1.00 85.12 91 ALA A N 1
ATOM 708 C CA . ALA A 1 91 ? 4.064 23.271 8.619 1.00 85.12 91 ALA A CA 1
ATOM 709 C C . ALA A 1 91 ? 4.993 23.668 7.454 1.00 85.12 91 ALA A C 1
ATOM 711 O O . ALA A 1 91 ? 4.556 23.792 6.306 1.00 85.12 91 ALA A O 1
ATOM 712 N N . HIS A 1 92 ? 6.282 23.892 7.732 1.00 85.75 92 HIS A N 1
ATOM 713 C CA . HIS A 1 92 ? 7.260 24.226 6.698 1.00 85.75 92 HIS A CA 1
ATOM 714 C C . HIS A 1 92 ? 7.566 23.019 5.798 1.00 85.75 92 HIS A C 1
ATOM 716 O O . HIS A 1 92 ? 7.627 23.167 4.573 1.00 85.75 92 HIS A O 1
ATOM 722 N N . HIS A 1 93 ? 7.725 21.830 6.384 1.00 89.31 93 HIS A N 1
ATOM 723 C CA . HIS A 1 93 ? 7.941 20.590 5.634 1.00 89.31 93 HIS A CA 1
ATOM 724 C C . HIS A 1 93 ? 6.750 20.259 4.731 1.00 89.31 93 HIS A C 1
ATOM 726 O O . HIS A 1 93 ? 6.934 20.090 3.529 1.00 89.31 93 HIS A O 1
ATOM 732 N N . CYS A 1 94 ? 5.528 20.332 5.249 1.00 90.75 94 CYS A N 1
ATOM 733 C CA . CYS A 1 94 ? 4.310 20.043 4.501 1.00 90.75 94 CYS A CA 1
ATOM 734 C C . CYS A 1 94 ? 4.099 20.989 3.326 1.00 90.75 94 CYS A C 1
ATOM 736 O O . CYS A 1 94 ? 3.744 20.543 2.240 1.00 90.75 94 CYS A O 1
ATOM 738 N N . LYS A 1 95 ? 4.420 22.282 3.471 1.00 87.69 95 LYS A N 1
ATOM 739 C CA . LYS A 1 95 ? 4.413 23.219 2.333 1.00 87.69 95 LYS A CA 1
ATOM 740 C C . LYS A 1 95 ? 5.433 22.848 1.258 1.00 87.69 95 LYS A C 1
ATOM 742 O O . LYS A 1 95 ? 5.185 23.066 0.073 1.00 87.69 95 LYS A O 1
ATOM 747 N N . LYS A 1 96 ? 6.604 22.332 1.644 1.00 87.31 96 LYS A N 1
ATOM 748 C CA . LYS A 1 96 ? 7.617 21.852 0.693 1.00 87.31 96 LYS A CA 1
ATOM 749 C C . LYS A 1 96 ? 7.146 20.574 -0.002 1.00 87.31 96 LYS A C 1
ATOM 751 O O . LYS A 1 96 ? 7.308 20.455 -1.213 1.00 87.31 96 LYS A O 1
ATOM 756 N N . ASP A 1 97 ? 6.540 19.662 0.741 1.00 88.38 97 ASP A N 1
ATOM 757 C CA . ASP A 1 97 ? 6.068 18.376 0.237 1.00 88.38 97 ASP A CA 1
ATOM 758 C C . ASP A 1 97 ? 4.824 18.516 -0.647 1.00 88.38 97 ASP A C 1
ATOM 760 O O . ASP A 1 97 ? 4.730 17.862 -1.683 1.00 88.38 97 ASP A O 1
ATOM 764 N N . GLN A 1 98 ? 3.947 19.475 -0.353 1.00 86.94 98 GLN A N 1
ATOM 765 C CA . GLN A 1 98 ? 2.832 19.850 -1.223 1.00 86.94 98 GLN A CA 1
ATOM 766 C C . GLN A 1 98 ? 3.317 20.300 -2.611 1.00 86.94 98 GLN A C 1
ATOM 768 O O . GLN A 1 98 ? 2.719 19.949 -3.626 1.00 86.94 98 GLN A O 1
ATOM 773 N N . LYS A 1 99 ? 4.462 20.998 -2.694 1.00 83.38 99 LYS A N 1
ATOM 774 C CA . LYS A 1 99 ? 5.065 21.359 -3.991 1.00 83.38 99 LYS A CA 1
ATOM 775 C C . LYS A 1 99 ? 5.535 20.135 -4.782 1.00 83.38 99 LYS A C 1
ATOM 777 O O . LYS A 1 99 ? 5.456 20.169 -6.006 1.00 83.38 99 LYS A O 1
ATOM 782 N N . LYS A 1 100 ? 5.996 19.063 -4.119 1.00 80.19 100 LYS A N 1
ATOM 783 C CA . LYS A 1 100 ? 6.389 17.807 -4.794 1.00 80.19 100 LYS A CA 1
ATOM 784 C C . LYS A 1 100 ? 5.191 17.131 -5.465 1.00 80.19 100 LYS A C 1
ATOM 786 O O . LYS A 1 100 ? 5.342 16.540 -6.527 1.00 80.19 100 LYS A O 1
ATOM 791 N N . LEU A 1 101 ? 4.005 17.254 -4.866 1.00 75.38 101 LEU A N 1
ATOM 792 C CA . LEU A 1 101 ? 2.769 16.665 -5.381 1.00 75.38 101 LEU A CA 1
ATOM 793 C C . LEU A 1 101 ? 2.274 17.321 -6.678 1.00 75.38 101 LEU A C 1
ATOM 795 O O . LEU A 1 101 ? 1.425 16.744 -7.349 1.00 75.38 101 LEU A O 1
ATOM 799 N N . GLY A 1 102 ? 2.755 18.523 -7.022 1.00 68.94 102 GLY A N 1
ATOM 800 C CA . GLY A 1 102 ? 2.296 19.258 -8.205 1.00 68.94 102 GLY A CA 1
ATOM 801 C C . GLY A 1 102 ? 0.820 19.672 -8.147 1.00 68.94 102 GLY A C 1
ATOM 802 O O . GLY A 1 102 ? 0.246 20.029 -9.173 1.00 68.94 102 GLY A O 1
ATOM 803 N N . THR A 1 103 ? 0.197 19.627 -6.964 1.00 68.38 103 THR A N 1
ATOM 804 C CA . THR A 1 103 ? -1.204 20.010 -6.745 1.00 68.38 103 THR A CA 1
ATOM 805 C C . THR A 1 103 ? -1.298 21.121 -5.702 1.00 68.38 103 THR A C 1
ATOM 807 O O . THR A 1 103 ? -0.455 21.228 -4.814 1.00 68.38 103 THR A O 1
ATOM 810 N N . ALA A 1 104 ? -2.348 21.936 -5.794 1.00 71.81 104 ALA A N 1
ATOM 811 C CA . ALA A 1 104 ? -2.709 22.900 -4.753 1.00 71.81 104 ALA A CA 1
ATOM 812 C C . ALA A 1 104 ? -3.576 22.273 -3.638 1.00 71.81 104 ALA A C 1
ATOM 814 O O . ALA A 1 104 ? -4.120 23.000 -2.814 1.00 71.81 104 ALA A O 1
ATOM 815 N N . GLN A 1 105 ? -3.754 20.945 -3.634 1.00 80.88 105 GLN A N 1
ATOM 816 C CA . GLN A 1 105 ? -4.621 20.250 -2.680 1.00 80.88 105 GLN A CA 1
ATOM 817 C C . GLN A 1 105 ? -3.901 19.976 -1.357 1.00 80.88 105 GLN A C 1
ATOM 819 O O . GLN A 1 105 ? -2.680 19.811 -1.323 1.00 80.88 105 GLN A O 1
ATOM 824 N N . ASN A 1 106 ? -4.673 19.916 -0.274 1.00 87.81 106 ASN A N 1
ATOM 825 C CA . ASN A 1 106 ? -4.199 19.555 1.061 1.00 87.81 106 ASN A CA 1
ATOM 826 C C . ASN A 1 106 ? -3.992 18.041 1.205 1.00 87.81 106 ASN A C 1
ATOM 828 O O . ASN A 1 106 ? -4.572 17.242 0.458 1.00 87.81 106 ASN A O 1
ATOM 832 N N . PHE A 1 107 ? -3.205 17.626 2.197 1.00 91.69 107 PHE A N 1
ATOM 833 C CA . PHE A 1 107 ? -2.903 16.217 2.438 1.00 91.69 107 PHE A CA 1
ATOM 834 C C . PHE A 1 107 ? -4.157 15.424 2.798 1.00 91.69 107 PHE A C 1
ATOM 836 O O . PHE A 1 107 ? -4.354 14.350 2.242 1.00 91.69 107 PHE A O 1
ATOM 843 N N . HIS A 1 108 ? -5.049 15.940 3.645 1.00 91.31 108 HIS A N 1
ATOM 844 C CA . HIS A 1 108 ? -6.286 15.238 4.007 1.00 91.31 108 HIS A CA 1
ATOM 845 C C . HIS A 1 108 ? -7.230 15.000 2.822 1.00 91.31 108 HIS A C 1
ATOM 847 O O . HIS A 1 108 ? -8.014 14.056 2.855 1.00 91.31 108 HIS A O 1
ATOM 853 N N . SER A 1 109 ? -7.165 15.844 1.786 1.00 90.19 109 SER A N 1
ATOM 854 C CA . SER A 1 109 ? -7.935 15.664 0.551 1.00 90.19 109 SER A CA 1
ATOM 855 C C . SER A 1 109 ? -7.321 14.561 -0.317 1.00 90.19 109 SER A C 1
ATOM 857 O O . SER A 1 109 ? -8.026 13.680 -0.812 1.00 90.19 109 SER A O 1
ATOM 859 N N . MET A 1 110 ? -5.991 14.575 -0.446 1.00 88.81 110 MET A N 1
ATOM 860 C CA . MET A 1 110 ? -5.225 13.586 -1.212 1.00 88.81 110 MET A CA 1
ATOM 861 C C . MET A 1 110 ? -5.225 12.195 -0.562 1.00 88.81 110 MET A C 1
ATOM 863 O O . MET A 1 110 ? -5.251 11.181 -1.258 1.00 88.81 110 MET A O 1
ATOM 867 N N . PHE A 1 111 ? -5.196 12.146 0.768 1.00 91.94 111 PHE A N 1
ATOM 868 C CA . PHE A 1 111 ? -5.183 10.939 1.592 1.00 91.94 111 PHE A CA 1
ATOM 869 C C . PHE A 1 111 ? -6.495 10.839 2.376 1.00 91.94 111 PHE A C 1
ATOM 871 O O . PHE A 1 111 ? -6.528 10.950 3.601 1.00 91.94 111 PHE A O 1
ATOM 878 N N . SER A 1 112 ? -7.584 10.658 1.632 1.00 91.50 112 SER A N 1
ATOM 879 C CA . SER A 1 112 ? -8.960 10.664 2.139 1.00 91.50 112 SER A CA 1
ATOM 880 C C . SER A 1 112 ? -9.527 9.275 2.452 1.00 91.50 112 SER A C 1
ATOM 882 O O . SER A 1 112 ? -10.630 9.182 2.987 1.00 91.50 112 SER A O 1
ATOM 884 N N . ASP A 1 113 ? -8.789 8.193 2.165 1.00 93.19 113 ASP A N 1
ATOM 885 C CA . ASP A 1 113 ? -9.161 6.831 2.577 1.00 93.19 113 ASP A CA 1
ATOM 886 C C . ASP A 1 113 ? -9.016 6.704 4.097 1.00 93.19 113 ASP A C 1
ATOM 888 O O . ASP A 1 113 ? -7.936 6.422 4.628 1.00 93.19 113 ASP A O 1
ATOM 892 N N . ARG A 1 114 ? -10.097 7.030 4.806 1.00 93.19 114 ARG A N 1
ATOM 893 C CA . ARG A 1 114 ? -10.067 7.297 6.236 1.00 93.19 114 ARG A CA 1
ATOM 894 C C . ARG A 1 114 ? -11.324 6.822 6.934 1.00 93.19 114 ARG A C 1
ATOM 896 O O . ARG A 1 114 ? -12.441 7.000 6.456 1.00 93.19 114 ARG A O 1
ATOM 903 N N . HIS A 1 115 ? -11.120 6.266 8.119 1.00 93.44 115 HIS A N 1
ATOM 904 C CA . HIS A 1 115 ? -12.183 5.922 9.046 1.00 93.44 115 HIS A CA 1
ATOM 905 C C . HIS A 1 115 ? -12.155 6.878 10.240 1.00 93.44 115 HIS A C 1
ATOM 907 O O . HIS A 1 115 ? -11.183 6.881 11.001 1.00 93.44 115 HIS A O 1
ATOM 913 N N . SER A 1 116 ? -13.211 7.680 10.394 1.00 92.12 116 SER A N 1
ATOM 914 C CA . SER A 1 116 ? -13.366 8.636 11.494 1.00 92.12 116 SER A CA 1
ATOM 915 C C . SER A 1 116 ? -14.448 8.168 12.468 1.00 92.12 116 SER A C 1
ATOM 917 O O . SER A 1 116 ? -15.572 7.858 12.080 1.00 92.12 116 SER A O 1
ATOM 919 N N . GLU A 1 117 ? -14.087 8.123 13.747 1.00 93.00 117 GLU A N 1
ATOM 920 C CA . GLU A 1 117 ? -14.931 7.736 14.873 1.00 93.00 117 GLU A CA 1
ATOM 921 C C . GLU A 1 117 ? -15.031 8.928 15.835 1.00 93.00 117 GLU A C 1
ATOM 923 O O . GLU A 1 117 ? -14.014 9.429 16.328 1.00 93.00 117 GLU A O 1
ATOM 928 N N . VAL A 1 118 ? -16.255 9.378 16.117 1.00 93.56 118 VAL A N 1
ATOM 929 C CA . VAL A 1 118 ? -16.546 10.450 17.079 1.00 93.56 118 VAL A CA 1
ATOM 930 C C . VAL A 1 118 ? -17.405 9.871 18.199 1.00 93.56 118 VAL A C 1
ATOM 932 O O . VAL A 1 118 ? -18.508 9.389 17.957 1.00 93.56 118 VAL A O 1
ATOM 935 N N . THR A 1 119 ? -16.893 9.905 19.425 1.00 93.81 119 THR A N 1
ATOM 936 C CA . THR A 1 119 ? -17.567 9.427 20.638 1.00 93.81 119 THR A CA 1
ATOM 937 C C . THR A 1 119 ? -17.873 10.611 21.545 1.00 93.81 119 THR A C 1
ATOM 939 O O . THR A 1 119 ? -16.975 11.407 21.836 1.00 93.81 119 THR A O 1
ATOM 942 N N . GLY A 1 120 ? -19.117 10.703 22.016 1.00 93.44 120 GLY A N 1
ATOM 943 C CA . GLY A 1 120 ? -19.606 11.824 22.819 1.00 93.44 120 GLY A CA 1
ATOM 944 C C . GLY A 1 120 ? -19.850 13.099 22.017 1.00 93.44 120 GLY A C 1
ATOM 945 O O . GLY A 1 120 ? -19.331 13.291 20.917 1.00 93.44 120 GLY A O 1
ATOM 946 N N . GLY A 1 121 ? -20.644 13.988 22.600 1.00 93.19 121 GLY A N 1
ATOM 947 C CA . GLY A 1 121 ? -21.065 15.249 22.008 1.00 93.19 121 GLY A CA 1
ATOM 948 C C . GLY A 1 121 ? -22.196 15.074 21.000 1.00 93.19 121 GLY A C 1
ATOM 949 O O . GLY A 1 121 ? -22.645 13.970 20.696 1.00 93.19 121 GLY A O 1
ATOM 950 N N . GLN A 1 122 ? -22.677 16.192 20.474 1.00 86.94 122 GLN A N 1
ATOM 951 C CA . GLN A 1 122 ? -23.638 16.207 19.384 1.00 86.94 122 GLN A CA 1
ATOM 952 C C . GLN A 1 122 ? -22.869 16.190 18.060 1.00 86.94 122 GLN A C 1
ATOM 954 O O . GLN A 1 122 ? -22.181 17.149 17.713 1.00 86.94 122 GLN A O 1
ATOM 959 N N . ALA A 1 123 ? -22.947 15.074 17.337 1.00 63.31 123 ALA A N 1
ATOM 960 C CA . ALA A 1 123 ? -22.252 14.907 16.068 1.00 63.31 123 ALA A CA 1
ATOM 961 C C . ALA A 1 123 ? -23.048 15.567 14.929 1.00 63.31 123 ALA A C 1
ATOM 963 O O . ALA A 1 123 ? -24.068 15.038 14.496 1.00 63.31 123 ALA A O 1
ATOM 964 N N . GLY A 1 124 ? -22.588 16.731 14.459 1.00 67.50 124 GLY A N 1
ATOM 965 C CA . GLY A 1 124 ? -23.057 17.344 13.206 1.00 67.50 124 GLY A CA 1
ATOM 966 C C . GLY A 1 124 ? -22.260 16.884 11.978 1.00 67.50 124 GLY A C 1
ATOM 967 O O . GLY A 1 124 ? -22.834 16.654 10.919 1.00 67.50 124 GLY A O 1
ATOM 968 N N . THR A 1 125 ? -20.950 16.674 12.149 1.00 70.69 125 THR A N 1
ATOM 969 C CA . THR A 1 125 ? -19.993 16.324 11.085 1.00 70.69 125 THR A CA 1
ATOM 970 C C . THR A 1 125 ? -19.208 15.076 11.487 1.00 70.69 125 THR A C 1
ATOM 972 O O . THR A 1 125 ? -18.760 14.965 12.628 1.00 70.69 125 THR A O 1
ATOM 975 N N . THR A 1 126 ? -19.031 14.127 10.564 1.00 77.19 126 THR A N 1
ATOM 976 C CA . THR A 1 126 ? -18.401 12.820 10.842 1.00 77.19 126 THR A CA 1
ATOM 977 C C . THR A 1 126 ? -16.873 12.862 10.889 1.00 77.19 126 THR A C 1
ATOM 979 O O . THR A 1 126 ? -16.263 11.964 11.463 1.00 77.19 126 THR A O 1
ATOM 982 N N . ASP A 1 127 ? -16.242 13.889 10.311 1.00 87.44 127 ASP A N 1
ATOM 983 C CA . ASP A 1 127 ? -14.783 13.995 10.194 1.00 87.44 127 ASP A CA 1
ATOM 984 C C . ASP A 1 127 ? -14.213 15.266 10.842 1.00 87.44 127 ASP A C 1
ATOM 986 O O . ASP A 1 127 ? -13.636 16.136 10.193 1.00 87.44 127 ASP A O 1
ATOM 990 N N . LEU A 1 128 ? -14.396 15.378 12.159 1.00 92.12 128 LEU A N 1
ATOM 991 C CA . LEU A 1 128 ?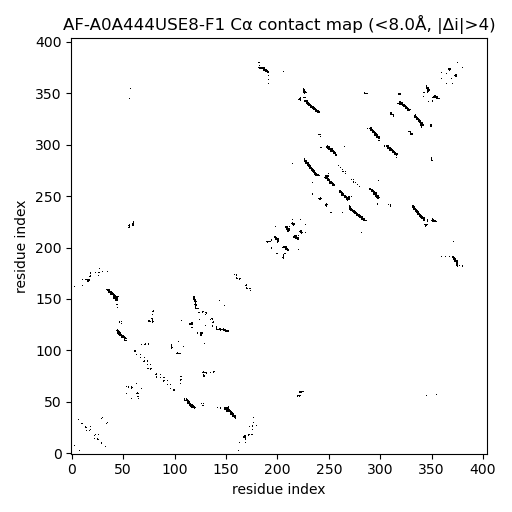 -14.086 16.587 12.932 1.00 92.12 128 LEU A CA 1
ATOM 992 C C . LEU A 1 128 ? -12.622 17.051 12.869 1.00 92.12 128 LEU A C 1
ATOM 994 O O . LEU A 1 128 ? -12.370 18.234 13.068 1.00 92.12 128 LEU A O 1
ATOM 998 N N . LEU A 1 129 ? -11.654 16.157 12.638 1.00 93.19 129 LEU A N 1
ATOM 999 C CA . LEU A 1 129 ? -10.235 16.541 12.588 1.00 93.19 129 LEU A CA 1
ATOM 1000 C C . LEU A 1 129 ? -9.856 17.217 11.268 1.00 93.19 129 LEU A C 1
ATOM 1002 O O . LEU A 1 129 ? -8.910 17.996 11.232 1.00 93.19 129 LEU A O 1
ATOM 1006 N N . PHE A 1 130 ? -10.598 16.960 10.195 1.00 93.00 130 PHE A N 1
ATOM 1007 C CA . PHE A 1 130 ? -10.258 17.427 8.850 1.00 93.00 130 PHE A CA 1
ATOM 1008 C C . PHE A 1 130 ? -11.386 18.237 8.205 1.00 93.00 130 PHE A C 1
ATOM 1010 O O . PHE A 1 130 ? -11.358 18.497 7.008 1.00 93.00 130 PHE A O 1
ATOM 1017 N N . SER A 1 131 ? -12.364 18.678 9.000 1.00 84.94 131 SER A N 1
ATOM 1018 C CA . SER A 1 131 ? -13.458 19.541 8.551 1.00 84.94 131 SER A CA 1
ATOM 1019 C C . SER A 1 131 ? -13.115 21.029 8.589 1.00 84.94 131 SER A C 1
ATOM 1021 O O . SER A 1 131 ? -13.977 21.836 8.273 1.00 84.94 131 SER A O 1
ATOM 1023 N N . GLY A 1 132 ? -11.905 21.424 9.002 1.00 80.81 132 GLY A N 1
ATOM 1024 C CA . GLY A 1 132 ? -11.566 22.824 9.285 1.00 80.81 132 GLY A CA 1
ATOM 1025 C C . GLY A 1 132 ? -11.783 23.793 8.117 1.00 80.81 132 GLY A C 1
ATOM 1026 O O . GLY A 1 132 ? -12.069 24.962 8.355 1.00 80.81 132 GLY A O 1
ATOM 1027 N N . GLU A 1 133 ? -11.699 23.321 6.870 1.00 82.19 133 GLU A N 1
ATOM 1028 C CA . GLU A 1 133 ? -11.964 24.140 5.677 1.00 82.19 133 GLU A CA 1
ATOM 1029 C C . GLU A 1 133 ? -13.453 24.228 5.326 1.00 82.19 133 GLU A C 1
ATOM 1031 O O . GLU A 1 133 ? -13.921 25.264 4.860 1.00 82.19 133 GLU A O 1
ATOM 1036 N N . THR A 1 134 ? -14.205 23.149 5.552 1.00 84.69 134 THR A N 1
ATOM 1037 C CA . THR A 1 134 ? -15.628 23.051 5.192 1.00 84.69 134 THR A CA 1
ATOM 1038 C C . THR A 1 134 ? -16.554 23.538 6.303 1.00 84.69 134 THR A C 1
ATOM 1040 O O . THR A 1 134 ? -17.619 24.082 6.033 1.00 84.69 134 THR A O 1
ATOM 1043 N N . ASP A 1 135 ? -16.153 23.328 7.554 1.00 87.19 135 ASP A N 1
ATOM 1044 C CA . ASP A 1 135 ? -16.868 23.709 8.767 1.00 87.19 135 ASP A CA 1
ATOM 1045 C C . ASP A 1 135 ? -15.860 24.028 9.896 1.00 87.19 135 ASP A C 1
ATOM 1047 O O . ASP A 1 135 ? -15.555 23.177 10.744 1.00 87.19 135 ASP A O 1
ATOM 1051 N N . PRO A 1 136 ? -15.333 25.268 9.924 1.00 86.62 136 PRO A N 1
ATOM 1052 C CA . PRO A 1 136 ? -14.370 25.710 10.933 1.00 86.62 136 PRO A CA 1
ATOM 1053 C C . PRO A 1 136 ? -14.926 25.711 12.366 1.00 86.62 136 PRO A C 1
ATOM 1055 O O . PRO A 1 136 ? -14.162 25.740 13.333 1.00 86.62 136 PRO A O 1
ATOM 1058 N N . ALA A 1 137 ? -16.254 25.732 12.529 1.00 89.69 137 ALA A N 1
ATOM 1059 C CA . ALA A 1 137 ? -16.901 25.801 13.835 1.00 89.69 137 ALA A CA 1
ATOM 1060 C C . ALA A 1 137 ? -17.203 24.412 14.421 1.00 89.69 137 ALA A C 1
ATOM 1062 O O . ALA A 1 137 ? -17.342 24.309 15.646 1.00 89.69 137 ALA A O 1
ATOM 1063 N N . ALA A 1 138 ? -17.256 23.365 13.586 1.00 92.00 138 ALA A N 1
ATOM 1064 C CA . ALA A 1 138 ? -17.630 21.999 13.960 1.00 92.00 138 ALA A CA 1
ATOM 1065 C C . ALA A 1 138 ? -16.945 21.509 15.239 1.00 92.00 138 ALA A C 1
ATOM 1067 O O . ALA A 1 138 ? -17.613 21.112 16.193 1.00 92.00 138 ALA A O 1
ATOM 1068 N N . TYR A 1 139 ? -15.610 21.571 15.290 1.00 91.81 139 TYR A N 1
ATOM 1069 C CA . TYR A 1 139 ? -14.847 21.052 16.426 1.00 91.81 139 TYR A CA 1
ATOM 1070 C C . TYR A 1 139 ? -15.170 21.798 17.724 1.00 91.81 139 TYR A C 1
ATOM 1072 O O . TYR A 1 139 ? -15.354 21.183 18.774 1.00 91.81 139 TYR A O 1
ATOM 1080 N N . LYS A 1 140 ? -15.291 23.129 17.663 1.00 91.56 140 LYS A N 1
ATOM 1081 C CA . LYS A 1 140 ? -15.601 23.952 18.838 1.00 91.56 140 LYS A CA 1
ATOM 1082 C C . LYS A 1 140 ? -17.031 23.721 19.331 1.00 91.56 140 LYS A C 1
ATOM 1084 O O . LYS A 1 140 ? -17.247 23.648 20.537 1.00 91.56 140 LYS A O 1
ATOM 1089 N N . GLN A 1 141 ? -17.993 23.587 18.419 1.00 93.19 141 GLN A N 1
ATOM 1090 C CA . GLN A 1 141 ? -19.380 23.263 18.763 1.00 93.19 141 GLN A CA 1
ATOM 1091 C C . GLN A 1 141 ? -19.491 21.863 19.375 1.00 93.19 141 GLN A C 1
ATOM 1093 O O . GLN A 1 141 ? -20.135 21.693 20.412 1.00 93.19 141 GLN A O 1
ATOM 1098 N N . TRP A 1 142 ? -18.802 20.880 18.789 1.00 94.69 142 TRP A N 1
ATOM 1099 C CA . TRP A 1 142 ? -18.701 19.533 19.340 1.00 94.69 142 TRP A CA 1
ATOM 1100 C C . TRP A 1 142 ? -18.117 19.559 20.758 1.00 94.69 142 TRP A C 1
ATOM 1102 O O . TRP A 1 142 ? -18.756 19.057 21.681 1.00 94.69 142 TRP A O 1
ATOM 1112 N N . MET A 1 143 ? -16.974 20.224 20.958 1.00 93.69 143 MET A N 1
ATOM 1113 C CA . MET A 1 143 ? -16.340 20.390 22.272 1.00 93.69 143 MET A CA 1
ATOM 1114 C C . MET A 1 143 ? -17.293 20.987 23.312 1.00 93.69 143 MET A C 1
ATOM 1116 O O . MET A 1 143 ? -17.347 20.511 24.444 1.00 93.69 143 MET A O 1
ATOM 1120 N N . GLU A 1 144 ? -18.064 22.012 22.943 1.00 94.81 144 GLU A N 1
ATOM 1121 C CA . GLU A 1 144 ? -19.008 22.658 23.858 1.00 94.81 144 GLU A CA 1
ATOM 1122 C C . GLU A 1 144 ? -20.174 21.728 24.229 1.00 94.81 144 GLU A C 1
ATOM 1124 O O . GLU A 1 144 ? -20.587 21.674 25.390 1.00 94.81 144 GLU A O 1
ATOM 1129 N N . SER A 1 145 ? -20.650 20.923 23.274 1.00 95.38 145 SER A N 1
ATOM 1130 C CA . SER A 1 145 ? -21.726 19.949 23.496 1.00 95.38 145 SER A CA 1
ATOM 1131 C C . SER A 1 145 ? -21.347 18.811 24.456 1.00 95.38 145 SER A C 1
ATOM 1133 O O . SER A 1 145 ? -22.231 18.186 25.042 1.00 95.38 145 SER A O 1
ATOM 1135 N N . LEU A 1 146 ? -20.050 18.559 24.682 1.00 96.06 146 LEU A N 1
ATOM 1136 C CA . LEU A 1 146 ? -19.580 17.537 25.630 1.00 96.06 146 LEU A CA 1
ATOM 1137 C C . LEU A 1 146 ? -19.989 17.831 27.076 1.00 96.06 146 LEU A C 1
ATOM 1139 O O . LEU A 1 146 ? -20.055 16.911 27.887 1.00 96.06 146 LEU A O 1
ATOM 1143 N N . LYS A 1 147 ? -20.277 19.095 27.410 1.00 95.50 147 LYS A N 1
ATOM 1144 C CA . LYS A 1 147 ? -20.731 19.491 28.752 1.00 95.50 147 LYS A CA 1
ATOM 1145 C C . LYS A 1 147 ? -22.083 18.876 29.109 1.00 95.50 147 LYS A C 1
ATOM 1147 O O . LYS A 1 147 ? -22.333 18.603 30.279 1.00 95.50 147 LYS A O 1
ATOM 1152 N N . THR A 1 148 ? -22.946 18.673 28.116 1.00 96.38 148 THR A N 1
ATOM 1153 C CA . THR A 1 148 ? -24.306 18.149 28.301 1.00 96.38 148 THR A CA 1
ATOM 1154 C C . THR A 1 148 ? -24.471 16.733 27.762 1.00 96.38 148 THR A C 1
ATOM 1156 O O . THR A 1 148 ? -25.270 15.980 28.309 1.00 96.38 148 THR A O 1
ATOM 1159 N N . ASN A 1 149 ? -23.687 16.348 26.751 1.00 95.69 149 ASN A N 1
ATOM 1160 C CA . ASN A 1 149 ? -23.785 15.057 26.072 1.00 95.69 149 ASN A CA 1
ATOM 1161 C C . ASN A 1 149 ? -22.453 14.275 26.092 1.00 95.69 149 ASN A C 1
ATOM 1163 O O . ASN A 1 149 ? -21.953 13.919 25.024 1.00 95.69 149 ASN A O 1
ATOM 1167 N N . PRO A 1 150 ? -21.814 14.021 27.249 1.00 96.31 150 PRO A N 1
ATOM 1168 C CA . PRO A 1 150 ? -20.594 13.222 27.277 1.00 96.31 150 PRO A CA 1
ATOM 1169 C C . PRO A 1 150 ? -20.902 11.735 27.045 1.00 96.31 150 PRO A C 1
ATOM 1171 O O . PRO A 1 150 ? -21.993 11.258 27.353 1.00 96.31 150 PRO A O 1
ATOM 1174 N N . ASP A 1 151 ? -19.910 10.984 26.576 1.00 96.00 151 ASP A N 1
ATOM 1175 C CA . ASP A 1 151 ? -20.000 9.529 26.402 1.00 96.00 151 ASP A CA 1
ATOM 1176 C C . ASP A 1 151 ? -18.756 8.834 26.979 1.00 96.00 151 ASP A C 1
ATOM 1178 O O . ASP A 1 151 ? -17.797 9.481 27.405 1.00 96.00 151 ASP A O 1
ATOM 1182 N N . VAL A 1 152 ? -18.772 7.508 27.057 1.00 96.00 152 VAL A N 1
ATOM 1183 C CA . VAL A 1 152 ? -17.703 6.698 27.639 1.00 96.00 152 VAL A CA 1
ATOM 1184 C C . VAL A 1 152 ? -16.479 6.687 26.717 1.00 96.00 152 VAL A C 1
ATOM 1186 O O . VAL A 1 152 ? -16.462 6.015 25.690 1.00 96.00 152 VAL A O 1
ATOM 1189 N N . ILE A 1 153 ? -15.406 7.370 27.122 1.00 95.56 153 ILE A N 1
ATOM 1190 C CA . ILE A 1 153 ? -14.154 7.464 26.343 1.00 95.56 153 ILE A CA 1
ATOM 1191 C C . ILE A 1 153 ? -13.062 6.507 26.824 1.00 95.56 153 ILE A C 1
ATOM 1193 O O . ILE A 1 153 ? -12.223 6.064 26.036 1.00 95.56 153 ILE A O 1
ATOM 1197 N N . PHE A 1 154 ? -13.096 6.159 28.110 1.00 95.94 154 PHE A N 1
ATOM 1198 C CA . PHE A 1 154 ? -12.266 5.121 28.709 1.00 95.94 154 PHE A CA 1
ATOM 1199 C C . PHE A 1 154 ? -13.103 4.298 29.674 1.00 95.94 154 PHE A C 1
ATOM 1201 O O . PHE A 1 154 ? -13.996 4.816 30.348 1.00 95.94 154 PHE A O 1
ATOM 1208 N N . TYR A 1 155 ? -12.804 3.008 29.755 1.00 96.25 155 TYR A N 1
ATOM 1209 C CA . TYR A 1 155 ? -13.534 2.088 30.608 1.00 96.25 155 TYR A CA 1
ATOM 1210 C C . TYR A 1 155 ? -12.651 0.938 31.080 1.00 96.25 155 TYR A C 1
ATOM 1212 O O . TYR A 1 155 ? -11.719 0.521 30.393 1.00 96.25 155 TYR A O 1
ATOM 1220 N N . SER A 1 156 ? -12.975 0.400 32.255 1.00 96.94 156 SER A N 1
ATOM 1221 C CA . SER A 1 156 ? -12.428 -0.867 32.736 1.00 96.94 156 SER A CA 1
ATOM 1222 C C . SER A 1 156 ? -13.499 -1.952 32.686 1.00 96.94 156 SER A C 1
ATOM 1224 O O . SER A 1 156 ? -14.659 -1.727 33.042 1.00 96.94 156 SER A O 1
ATOM 1226 N N . LEU A 1 157 ? -13.112 -3.138 32.222 1.00 96.62 157 LEU A N 1
ATOM 1227 C CA . LEU A 1 157 ? -14.010 -4.269 32.016 1.00 96.62 157 LEU A CA 1
ATOM 1228 C C . LEU A 1 157 ? -13.801 -5.338 33.087 1.00 96.62 157 LEU A C 1
ATOM 1230 O O . LEU A 1 157 ? -12.675 -5.614 33.499 1.00 96.62 157 LEU A O 1
ATOM 1234 N N . LEU A 1 158 ? -14.892 -5.979 33.504 1.00 95.69 158 LEU A N 1
ATOM 1235 C CA . LEU A 1 158 ? -14.852 -7.228 34.260 1.00 95.69 158 LEU A CA 1
ATOM 1236 C C . LEU A 1 158 ? -15.672 -8.307 33.542 1.00 95.69 158 LEU A C 1
ATOM 1238 O O . LEU A 1 158 ? -16.738 -7.997 33.007 1.00 95.69 158 LEU A O 1
ATOM 1242 N N . PRO A 1 159 ? -15.222 -9.576 33.540 1.00 96.56 159 PRO A N 1
ATOM 1243 C CA . PRO A 1 159 ? -15.953 -10.657 32.885 1.00 96.56 159 PRO A CA 1
ATOM 1244 C C . PRO A 1 159 ? -17.369 -10.819 33.436 1.00 96.56 159 PRO A C 1
ATOM 1246 O O . PRO A 1 159 ? -17.580 -10.786 34.653 1.00 96.56 159 PRO A O 1
ATOM 1249 N N . ILE A 1 160 ? -18.344 -11.060 32.558 1.00 96.12 160 ILE A N 1
ATOM 1250 C CA . ILE A 1 160 ? -19.758 -11.100 32.952 1.00 96.12 160 ILE A CA 1
ATOM 1251 C C . ILE A 1 160 ? -20.098 -12.281 33.880 1.00 96.12 160 ILE A C 1
ATOM 1253 O O . ILE A 1 160 ? -21.027 -12.191 34.683 1.00 96.12 160 ILE A O 1
ATOM 1257 N N . HIS A 1 161 ? -19.297 -13.356 33.879 1.00 95.19 161 HIS A N 1
ATOM 1258 C CA . HIS A 1 161 ? -19.464 -14.466 34.827 1.00 95.19 161 HIS A CA 1
ATOM 1259 C C . HIS A 1 161 ? -19.298 -14.032 36.295 1.00 95.19 161 HIS A C 1
ATOM 1261 O O . HIS A 1 161 ? -19.881 -14.646 37.188 1.00 95.19 161 HIS A O 1
ATOM 1267 N N . ASN A 1 162 ? -18.589 -12.929 36.569 1.00 94.19 162 ASN A N 1
ATOM 1268 C CA . ASN A 1 162 ? -18.470 -12.373 37.921 1.00 94.19 162 ASN A CA 1
ATOM 1269 C C . ASN A 1 162 ? -19.786 -11.794 38.460 1.00 94.19 162 ASN A C 1
ATOM 1271 O O . ASN A 1 162 ? -19.913 -11.589 39.666 1.00 94.19 162 ASN A O 1
ATOM 1275 N N . LEU A 1 163 ? -20.778 -11.561 37.595 1.00 93.75 163 LEU A N 1
ATOM 1276 C CA . LEU A 1 163 ? -22.119 -11.137 37.993 1.00 93.75 163 LEU A CA 1
ATOM 1277 C C . LEU A 1 163 ? -23.018 -12.309 38.416 1.00 93.75 163 LEU A C 1
ATOM 1279 O O . LEU A 1 163 ? -24.104 -12.077 38.949 1.00 93.75 163 LEU A O 1
ATOM 1283 N N . VAL A 1 164 ? -22.601 -13.565 38.218 1.00 92.19 164 VAL A N 1
ATOM 1284 C CA . VAL A 1 164 ? -23.381 -14.743 38.623 1.00 92.19 164 VAL A CA 1
ATOM 1285 C C . VAL A 1 164 ? -23.252 -14.953 40.132 1.00 92.19 164 VAL A C 1
ATOM 1287 O O . VAL A 1 164 ? -22.213 -15.369 40.637 1.00 92.19 164 VAL A O 1
ATOM 1290 N N . ARG A 1 165 ? -24.334 -14.655 40.859 1.00 83.69 165 ARG A N 1
ATOM 1291 C CA . ARG A 1 165 ? -24.381 -14.678 42.336 1.00 83.69 165 ARG A CA 1
ATOM 1292 C C . ARG A 1 165 ? -24.904 -15.982 42.936 1.00 83.69 165 ARG A C 1
ATOM 1294 O O . ARG A 1 165 ? -24.759 -16.209 44.132 1.00 83.69 165 ARG A O 1
ATOM 1301 N N . PHE A 1 166 ? -25.591 -16.793 42.141 1.00 80.25 166 PHE A N 1
ATOM 1302 C CA . PHE A 1 166 ? -26.237 -18.006 42.633 1.00 80.25 166 PHE A CA 1
ATOM 1303 C C . PHE A 1 166 ? -25.201 -19.114 42.813 1.00 80.25 166 PHE A C 1
ATOM 1305 O O . PHE A 1 166 ? -24.322 -19.276 41.967 1.00 80.25 166 PHE A O 1
ATOM 1312 N N . LYS A 1 167 ? -25.325 -19.893 43.893 1.00 81.69 167 LYS A N 1
ATOM 1313 C CA . LYS A 1 167 ? -24.517 -21.104 44.080 1.00 81.69 167 LYS A CA 1
ATOM 1314 C C . LYS A 1 167 ? -24.820 -22.106 42.960 1.00 81.69 167 LYS A C 1
ATOM 1316 O O . LYS A 1 167 ? -25.974 -22.244 42.550 1.00 81.69 167 LYS A O 1
ATOM 1321 N N . GLY A 1 168 ? -23.794 -22.812 42.496 1.00 88.06 168 GLY A N 1
ATOM 1322 C CA . GLY A 1 168 ? -23.906 -23.857 41.478 1.00 88.06 168 GLY A CA 1
ATOM 1323 C C . GLY A 1 168 ? -22.941 -23.668 40.301 1.00 88.06 168 GLY A C 1
ATOM 1324 O O . GLY A 1 168 ? -22.222 -22.673 40.246 1.00 88.06 168 GLY A O 1
ATOM 1325 N N . PRO A 1 169 ? -22.963 -24.596 39.329 1.00 93.25 169 PRO A N 1
ATOM 1326 C CA . PRO A 1 169 ? -21.938 -24.701 38.281 1.00 93.25 169 PRO A CA 1
ATOM 1327 C C . PRO A 1 169 ? -22.018 -23.598 37.217 1.00 93.25 169 PRO A C 1
ATOM 1329 O O . PRO A 1 169 ? -21.107 -23.415 36.419 1.00 93.25 169 PRO A O 1
ATOM 1332 N N . LYS A 1 170 ? -23.114 -22.830 37.181 1.00 93.69 170 LYS A N 1
ATOM 1333 C CA . LYS A 1 170 ? -23.392 -21.881 36.094 1.00 93.69 170 LYS A CA 1
ATOM 1334 C C . LYS A 1 170 ? -22.354 -20.774 35.955 1.00 93.69 170 LYS A C 1
ATOM 1336 O O . LYS A 1 170 ? -22.163 -20.289 34.844 1.00 93.69 170 LYS A O 1
ATOM 1341 N N . LYS A 1 171 ? -21.726 -20.359 37.059 1.00 94.44 171 LYS A N 1
ATOM 1342 C CA . LYS A 1 171 ? -20.666 -19.348 37.036 1.00 94.44 171 LYS A CA 1
ATOM 1343 C C . LYS A 1 171 ? -19.452 -19.864 36.264 1.00 94.44 171 LYS A C 1
ATOM 1345 O O . LYS A 1 171 ? -19.005 -19.192 35.340 1.00 94.44 171 LYS A O 1
ATOM 1350 N N . ASP A 1 172 ? -18.978 -21.054 36.614 1.00 93.69 172 ASP A N 1
ATOM 1351 C CA . ASP A 1 172 ? -17.789 -21.659 36.010 1.00 93.69 172 ASP A CA 1
ATOM 1352 C C . ASP A 1 172 ? -18.067 -22.096 34.569 1.00 93.69 172 ASP A C 1
ATOM 1354 O O . ASP A 1 172 ? -17.275 -21.826 33.673 1.00 93.69 172 ASP A O 1
ATOM 1358 N N . ASN A 1 173 ? -19.266 -22.616 34.302 1.00 95.38 173 ASN A N 1
ATOM 1359 C CA . ASN A 1 173 ? -19.728 -22.888 32.942 1.00 95.38 173 ASN A CA 1
ATOM 1360 C C . ASN A 1 173 ? -19.764 -21.623 32.071 1.00 95.38 173 ASN A C 1
ATOM 1362 O O . ASN A 1 173 ? -19.350 -21.654 30.917 1.00 95.38 173 ASN A O 1
ATOM 1366 N N . LEU A 1 174 ? -20.258 -20.496 32.603 1.00 96.31 174 LEU A N 1
ATOM 1367 C CA . LEU A 1 174 ? -20.275 -19.234 31.862 1.00 96.31 174 LEU A CA 1
ATOM 1368 C C . LEU A 1 174 ? -18.857 -18.694 31.664 1.00 96.31 174 LEU A C 1
ATOM 1370 O O . LEU A 1 174 ? -18.559 -18.160 30.603 1.00 96.31 174 LEU A O 1
ATOM 1374 N N . LYS A 1 175 ? -17.972 -18.857 32.652 1.00 95.50 175 LYS A N 1
ATOM 1375 C CA . LYS A 1 175 ? -16.548 -18.539 32.510 1.00 95.50 175 LYS A CA 1
ATOM 1376 C C . LYS A 1 175 ? -15.918 -19.335 31.363 1.00 95.50 175 LYS A C 1
ATOM 1378 O O . LYS A 1 175 ? -15.278 -18.725 30.512 1.00 95.50 175 LYS A O 1
ATOM 1383 N N . GLN A 1 176 ? -16.157 -20.645 31.301 1.00 93.56 176 GLN A N 1
ATOM 1384 C CA . GLN A 1 176 ? -15.675 -21.490 30.209 1.00 93.56 176 GLN A CA 1
ATOM 1385 C C . GLN A 1 176 ? -16.268 -21.056 28.862 1.00 93.56 176 GLN A C 1
ATOM 1387 O O . GLN A 1 176 ? -15.528 -20.809 27.920 1.00 93.56 176 GLN A O 1
ATOM 1392 N N . ALA A 1 177 ? -17.584 -20.841 28.787 1.00 95.50 177 ALA A N 1
ATOM 1393 C CA . ALA A 1 177 ? -18.239 -20.402 27.557 1.00 95.50 177 ALA A CA 1
ATOM 1394 C C . ALA A 1 177 ? -17.717 -19.055 27.026 1.00 95.50 177 ALA A C 1
ATOM 1396 O O . ALA A 1 177 ? -17.656 -18.849 25.815 1.00 95.50 177 ALA A O 1
ATOM 1397 N N . LEU A 1 178 ? -17.336 -18.133 27.916 1.00 96.06 178 LEU A N 1
ATOM 1398 C CA . LEU A 1 178 ? -16.692 -16.872 27.542 1.00 96.06 178 LEU A CA 1
ATOM 1399 C C . LEU A 1 178 ? -15.300 -17.098 26.952 1.00 96.06 178 LEU A C 1
ATOM 1401 O O . LEU A 1 178 ? -14.942 -16.437 25.980 1.00 96.06 178 LEU A O 1
ATOM 1405 N N . LEU A 1 179 ? -14.527 -18.019 27.529 1.00 93.25 179 LEU A N 1
ATOM 1406 C CA . LEU A 1 179 ? -13.208 -18.376 27.018 1.00 93.25 179 LEU A CA 1
ATOM 1407 C C . LEU A 1 179 ? -13.314 -19.008 25.623 1.00 93.25 179 LEU A C 1
ATOM 1409 O O . LEU A 1 179 ? -12.627 -18.555 24.709 1.00 93.25 179 LEU A O 1
ATOM 1413 N N . ASP A 1 180 ? -14.227 -19.970 25.442 1.00 91.94 180 ASP A N 1
ATOM 1414 C CA . ASP A 1 180 ? -14.556 -20.564 24.139 1.00 91.94 180 ASP A CA 1
ATOM 1415 C C . ASP A 1 180 ? -14.928 -19.468 23.130 1.00 91.94 180 ASP A C 1
ATOM 1417 O O . ASP A 1 180 ? -14.339 -19.385 22.055 1.00 91.94 180 ASP A O 1
ATOM 1421 N N . TYR A 1 181 ? -15.855 -18.574 23.498 1.00 94.31 181 TYR A N 1
ATOM 1422 C CA . TYR A 1 181 ? -16.293 -17.475 22.637 1.00 94.31 181 TYR A CA 1
ATOM 1423 C C . TYR A 1 181 ? -15.126 -16.598 22.178 1.00 94.31 181 TYR A C 1
ATOM 1425 O O . TYR A 1 181 ? -15.019 -16.281 20.995 1.00 94.31 181 TYR A O 1
ATOM 1433 N N . ILE A 1 182 ? -14.268 -16.168 23.105 1.00 93.38 182 ILE A N 1
ATOM 1434 C CA . ILE A 1 182 ? -13.171 -15.247 22.797 1.00 93.38 182 ILE A CA 1
ATOM 1435 C C . ILE A 1 182 ? -12.146 -15.929 21.887 1.00 93.38 182 ILE A C 1
ATOM 1437 O O . ILE A 1 182 ? -11.746 -15.337 20.887 1.00 93.38 182 ILE A O 1
ATOM 1441 N N . LEU A 1 183 ? -11.751 -17.168 22.195 1.00 91.31 183 LEU A N 1
ATOM 1442 C CA . LEU A 1 183 ? -10.745 -17.893 21.413 1.00 91.31 183 LEU A CA 1
ATOM 1443 C C . LEU A 1 183 ? -11.240 -18.263 20.011 1.00 91.31 183 LEU A C 1
ATOM 1445 O O . LEU A 1 183 ? -10.461 -18.247 19.065 1.00 91.31 183 LEU A O 1
ATOM 1449 N N . GLU A 1 184 ? -12.528 -18.552 19.848 1.00 89.56 184 GLU A N 1
ATOM 1450 C CA . GLU A 1 184 ? -13.107 -18.874 18.538 1.00 89.56 184 GLU A CA 1
ATOM 1451 C C . GLU A 1 184 ? -13.237 -17.675 17.605 1.00 89.56 184 GLU A C 1
ATOM 1453 O O . GLU A 1 184 ? -13.244 -17.847 16.389 1.00 89.56 184 GLU A O 1
ATOM 1458 N N . ASN A 1 185 ? -13.344 -16.472 18.167 1.00 91.50 185 ASN A N 1
ATOM 1459 C CA . ASN A 1 185 ? -13.350 -15.225 17.406 1.00 91.50 185 ASN A CA 1
ATOM 1460 C C . ASN A 1 185 ? -11.953 -14.580 17.343 1.00 91.50 185 ASN A C 1
ATOM 1462 O O . ASN A 1 185 ? -11.808 -13.480 16.807 1.00 91.50 185 ASN A O 1
ATOM 1466 N N . ALA A 1 186 ? -10.924 -15.228 17.900 1.00 92.12 186 ALA A N 1
ATOM 1467 C CA . ALA A 1 186 ? -9.565 -14.717 17.855 1.00 92.12 186 ALA A CA 1
ATOM 1468 C C . ALA A 1 186 ? -9.010 -14.787 16.427 1.00 92.12 186 ALA A C 1
ATOM 1470 O O . ALA A 1 186 ? -9.234 -15.748 15.687 1.00 92.12 186 ALA A O 1
ATOM 1471 N N . LEU A 1 187 ? -8.242 -13.764 16.058 1.00 93.12 187 LEU A N 1
ATOM 1472 C CA . LEU A 1 187 ? -7.538 -13.702 14.786 1.00 93.12 187 LEU A CA 1
ATOM 1473 C C . LEU A 1 187 ? -6.052 -13.966 15.016 1.00 93.12 187 LEU A C 1
ATOM 1475 O O . LEU A 1 187 ? -5.423 -13.346 15.874 1.00 93.12 187 LEU A O 1
ATOM 1479 N N . LEU A 1 188 ? -5.491 -14.877 14.229 1.00 90.94 188 LEU A N 1
ATOM 1480 C CA . LEU A 1 188 ? -4.063 -15.132 14.186 1.00 90.94 188 LEU A CA 1
ATOM 1481 C C . LEU A 1 188 ? -3.430 -14.220 13.141 1.00 90.94 188 LEU A C 1
ATOM 1483 O O . LEU A 1 188 ? -3.848 -14.206 11.981 1.00 90.94 188 LEU A O 1
ATOM 1487 N N . LYS A 1 189 ? -2.383 -13.495 13.542 1.00 89.94 189 LYS A N 1
ATOM 1488 C CA . LYS A 1 189 ? -1.558 -12.755 12.591 1.00 89.94 189 LYS A CA 1
ATOM 1489 C C . LYS A 1 189 ? -0.826 -13.753 11.702 1.00 89.94 189 LYS A C 1
ATOM 1491 O O . LYS A 1 189 ? -0.000 -14.534 12.166 1.00 89.94 189 LYS A O 1
ATOM 1496 N N . THR A 1 190 ? -1.150 -13.746 10.422 1.00 89.25 190 THR A N 1
ATOM 1497 C CA . THR A 1 190 ? -0.527 -14.592 9.405 1.00 89.25 190 THR A CA 1
ATOM 1498 C C . THR A 1 190 ? -0.424 -13.745 8.158 1.00 89.25 190 THR A C 1
ATOM 1500 O O . THR A 1 190 ? -1.409 -13.143 7.751 1.00 89.25 190 THR A O 1
ATOM 1503 N N . CYS A 1 191 ? 0.770 -13.634 7.596 1.00 88.50 191 CYS A N 1
ATOM 1504 C CA . CYS A 1 191 ? 0.995 -12.813 6.416 1.00 88.50 191 CYS A CA 1
ATOM 1505 C C . CYS A 1 191 ? 0.526 -13.581 5.178 1.00 88.50 191 CYS A C 1
ATOM 1507 O O . CYS A 1 191 ? 0.814 -14.774 5.066 1.00 88.50 191 CYS A O 1
ATOM 1509 N N . SER A 1 192 ? -0.197 -12.917 4.270 1.00 84.62 192 SER A N 1
ATOM 1510 C CA . SER A 1 192 ? -0.680 -13.546 3.031 1.00 84.62 192 SER A CA 1
ATOM 1511 C C . SER A 1 192 ? 0.458 -14.037 2.142 1.00 84.62 192 SER A C 1
ATOM 1513 O O . SER A 1 192 ? 0.320 -15.046 1.460 1.00 84.62 192 SER A O 1
ATOM 1515 N N . ASP A 1 193 ? 1.585 -13.328 2.187 1.00 81.94 193 ASP A N 1
ATOM 1516 C CA . ASP A 1 193 ? 2.738 -13.546 1.331 1.00 81.94 193 ASP A CA 1
ATOM 1517 C C . ASP A 1 193 ? 4.035 -13.447 2.134 1.00 81.94 193 ASP A C 1
ATOM 1519 O O . ASP A 1 193 ? 4.109 -12.789 3.176 1.00 81.94 193 ASP A O 1
ATOM 1523 N N . GLN A 1 194 ? 5.079 -14.093 1.620 1.00 85.12 194 GLN A N 1
ATOM 1524 C CA . GLN A 1 194 ? 6.439 -13.945 2.126 1.00 85.12 194 GLN A CA 1
ATOM 1525 C C . GLN A 1 194 ? 7.193 -12.872 1.341 1.00 85.12 194 GLN A C 1
ATOM 1527 O O . GLN A 1 194 ? 6.936 -12.637 0.156 1.00 85.12 194 GLN A O 1
ATOM 1532 N N . CYS A 1 195 ? 8.176 -12.252 1.992 1.00 87.62 195 CYS A N 1
ATOM 1533 C CA . CYS A 1 195 ? 9.084 -11.334 1.320 1.00 87.62 195 CYS A CA 1
ATOM 1534 C C . CYS A 1 195 ? 9.859 -12.054 0.210 1.00 87.62 195 CYS A C 1
ATOM 1536 O O . CYS A 1 195 ? 10.373 -13.159 0.393 1.00 87.62 195 CYS A O 1
ATOM 1538 N N . LYS A 1 196 ? 9.908 -11.432 -0.974 1.00 84.19 196 LYS A N 1
ATOM 1539 C CA . LYS A 1 196 ? 10.618 -11.978 -2.136 1.00 84.19 196 LYS A CA 1
ATOM 1540 C C . LYS A 1 196 ? 12.130 -12.011 -1.873 1.00 84.19 196 LYS A C 1
ATOM 1542 O O . LYS A 1 196 ? 12.655 -11.280 -1.040 1.00 84.19 196 LYS A O 1
ATOM 1547 N N . ARG A 1 197 ? 12.860 -12.840 -2.627 1.00 77.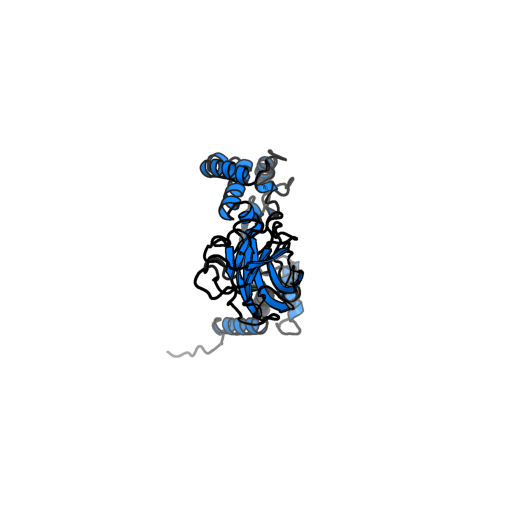69 197 ARG A N 1
ATOM 1548 C CA . ARG A 1 197 ? 14.328 -12.927 -2.532 1.00 77.69 197 ARG A CA 1
ATOM 1549 C C . ARG A 1 197 ? 14.958 -11.530 -2.680 1.00 77.69 197 ARG A C 1
ATOM 1551 O O . ARG A 1 197 ? 14.687 -10.846 -3.663 1.00 77.69 197 ARG A O 1
ATOM 1558 N N . GLY A 1 198 ? 15.802 -11.143 -1.722 1.00 79.31 198 GLY A N 1
ATOM 1559 C CA . GLY A 1 198 ? 16.420 -9.810 -1.659 1.00 79.31 198 GLY A CA 1
ATOM 1560 C C . GLY A 1 198 ? 15.681 -8.800 -0.770 1.00 79.31 198 GLY A C 1
ATOM 1561 O O . GLY A 1 198 ? 16.131 -7.662 -0.653 1.00 79.31 198 GLY A O 1
ATOM 1562 N N . SER A 1 199 ? 14.580 -9.199 -0.126 1.00 89.31 199 SER A N 1
ATOM 1563 C CA . SER A 1 199 ? 13.919 -8.429 0.928 1.00 89.31 199 SER A CA 1
ATOM 1564 C C . SER A 1 199 ? 13.706 -9.258 2.192 1.00 89.31 199 SER A C 1
ATOM 1566 O O . SER A 1 199 ? 13.717 -10.490 2.161 1.00 89.31 199 SER A O 1
ATOM 1568 N N . SER A 1 200 ? 13.531 -8.563 3.314 1.00 91.75 200 SER A N 1
ATOM 1569 C CA . SER A 1 200 ? 13.400 -9.162 4.645 1.00 91.75 200 SER A CA 1
ATOM 1570 C C . SER A 1 200 ? 12.164 -8.621 5.364 1.00 91.75 200 SER A C 1
ATOM 1572 O O . SER A 1 200 ? 11.800 -7.466 5.139 1.00 91.75 200 SER A O 1
ATOM 1574 N N . PRO A 1 201 ? 11.523 -9.401 6.251 1.00 92.00 201 PRO A N 1
ATOM 1575 C CA . PRO A 1 201 ? 10.446 -8.896 7.097 1.00 92.00 201 PRO A CA 1
ATOM 1576 C C . PRO A 1 201 ? 10.895 -7.705 7.951 1.00 92.00 201 PRO A C 1
ATOM 1578 O O . PRO A 1 201 ? 12.008 -7.689 8.482 1.00 92.00 201 PRO A O 1
ATOM 1581 N N . SER A 1 202 ? 10.019 -6.716 8.111 1.00 90.06 202 SER A N 1
ATOM 1582 C CA . SER A 1 202 ? 10.242 -5.591 9.017 1.00 90.06 202 SER A CA 1
ATOM 1583 C C . SER A 1 202 ? 10.190 -6.048 10.475 1.00 90.06 202 SER A C 1
ATOM 1585 O O . SER A 1 202 ? 9.379 -6.891 10.859 1.00 90.06 202 SER A O 1
ATOM 1587 N N . THR A 1 203 ? 11.014 -5.430 11.323 1.00 88.94 203 THR A N 1
ATOM 1588 C CA . THR A 1 203 ? 10.999 -5.661 12.776 1.00 88.94 203 THR A CA 1
ATOM 1589 C C . THR A 1 203 ? 9.719 -5.149 13.438 1.00 88.94 203 THR A C 1
ATOM 1591 O O . THR A 1 203 ? 9.290 -5.703 14.446 1.00 88.94 203 THR A O 1
ATOM 1594 N N . ARG A 1 204 ? 9.098 -4.099 12.879 1.00 85.69 204 ARG A N 1
ATOM 1595 C CA . ARG A 1 204 ? 7.847 -3.515 13.395 1.00 85.69 204 ARG A CA 1
ATOM 1596 C C . ARG A 1 204 ? 6.619 -4.300 12.952 1.00 85.69 204 ARG A C 1
ATOM 1598 O O . ARG A 1 204 ? 5.678 -4.462 13.723 1.00 85.69 204 ARG A O 1
ATOM 1605 N N . ASP A 1 205 ? 6.628 -4.777 11.712 1.00 87.12 205 ASP A N 1
ATOM 1606 C CA . ASP A 1 205 ? 5.539 -5.562 11.147 1.00 87.12 205 ASP A CA 1
ATOM 1607 C C . ASP A 1 205 ? 6.087 -6.708 10.283 1.00 87.12 205 ASP A C 1
ATOM 1609 O O . ASP A 1 205 ? 6.487 -6.467 9.146 1.00 87.12 205 ASP A O 1
ATOM 1613 N N . PRO A 1 206 ? 6.045 -7.962 10.771 1.00 89.12 206 PRO A N 1
ATOM 1614 C CA . PRO A 1 206 ? 6.534 -9.120 10.023 1.00 89.12 206 PRO A CA 1
ATOM 1615 C C . PRO A 1 206 ? 5.843 -9.359 8.675 1.00 89.12 206 PRO A C 1
ATOM 1617 O O . PRO A 1 206 ? 6.376 -10.094 7.850 1.00 89.12 206 PRO A O 1
ATOM 1620 N N . CYS A 1 207 ? 4.667 -8.764 8.447 1.00 88.31 207 CYS A N 1
ATOM 1621 C CA . CYS A 1 207 ? 3.947 -8.871 7.176 1.00 88.31 207 CYS A CA 1
ATOM 1622 C C . CYS A 1 207 ? 4.286 -7.759 6.179 1.00 88.31 207 CYS A C 1
ATOM 1624 O O . CYS A 1 207 ? 3.793 -7.772 5.053 1.00 88.31 207 CYS A O 1
ATOM 1626 N N . SER A 1 208 ? 5.135 -6.815 6.579 1.00 88.88 208 SER A N 1
ATOM 1627 C CA . SER A 1 208 ? 5.663 -5.761 5.724 1.00 88.88 208 SER A CA 1
ATOM 1628 C C . SER A 1 208 ? 7.123 -6.062 5.389 1.00 88.88 208 SER A C 1
ATOM 1630 O O . SER A 1 208 ? 7.906 -6.429 6.265 1.00 88.88 208 SER A O 1
ATOM 1632 N N . CYS A 1 209 ? 7.507 -5.893 4.126 1.00 89.88 209 CYS A N 1
ATOM 1633 C CA . CYS A 1 209 ? 8.862 -6.184 3.662 1.00 89.88 209 CYS A CA 1
ATOM 1634 C C . CYS A 1 209 ? 9.728 -4.927 3.606 1.00 89.88 209 CYS A C 1
ATOM 1636 O O . CYS A 1 209 ? 9.262 -3.849 3.245 1.00 89.88 209 CYS A O 1
ATOM 1638 N N . VAL A 1 210 ? 11.009 -5.099 3.914 1.00 92.12 210 VAL A N 1
ATOM 1639 C CA . VAL A 1 210 ? 12.060 -4.096 3.764 1.00 92.12 210 VAL A CA 1
ATOM 1640 C C . VAL A 1 210 ? 13.013 -4.562 2.673 1.00 92.12 210 VAL A C 1
ATOM 1642 O O . VAL A 1 210 ? 13.504 -5.693 2.704 1.00 92.12 210 VAL A O 1
ATOM 1645 N N . CYS A 1 211 ? 13.271 -3.691 1.706 1.00 90.81 211 CYS A N 1
ATOM 1646 C CA . CYS A 1 211 ? 14.184 -3.942 0.600 1.00 90.81 211 CYS A CA 1
ATOM 1647 C C . CYS A 1 211 ? 15.513 -3.216 0.811 1.00 90.81 211 CYS A C 1
ATOM 1649 O O . CYS A 1 211 ? 15.568 -2.145 1.419 1.00 90.81 211 CYS A O 1
ATOM 1651 N N . GLN A 1 212 ? 16.595 -3.772 0.266 1.00 87.06 212 GLN A N 1
ATOM 1652 C CA . GLN A 1 212 ? 17.834 -3.016 0.123 1.00 87.06 212 GLN A CA 1
ATOM 1653 C C . GLN A 1 212 ? 17.634 -1.965 -0.976 1.00 87.06 212 GLN A C 1
ATOM 1655 O O . GLN A 1 212 ? 17.299 -2.306 -2.110 1.00 87.06 212 GLN A O 1
ATOM 1660 N N . GLY A 1 213 ? 17.796 -0.688 -0.621 1.00 82.00 213 GLY A N 1
ATOM 1661 C CA . GLY A 1 213 ? 17.627 0.416 -1.563 1.00 82.00 213 GLY A CA 1
ATOM 1662 C C . GLY A 1 213 ? 18.556 0.271 -2.771 1.00 82.00 213 GLY A C 1
ATOM 1663 O O . GLY A 1 213 ? 19.744 -0.006 -2.621 1.00 82.00 213 GLY A O 1
ATOM 1664 N N . SER A 1 214 ? 17.999 0.465 -3.960 1.00 84.31 214 SER A N 1
ATOM 1665 C CA . SER A 1 214 ? 18.698 0.484 -5.246 1.00 84.31 214 SER A CA 1
ATOM 1666 C C . SER A 1 214 ? 18.256 1.712 -6.046 1.00 84.31 214 SER A C 1
ATOM 1668 O O . SER A 1 214 ? 17.403 2.475 -5.593 1.00 84.31 214 SER A O 1
ATOM 1670 N N . SER A 1 215 ? 18.810 1.909 -7.245 1.00 83.81 215 SER A N 1
ATOM 1671 C CA . SER A 1 215 ? 18.372 2.974 -8.160 1.00 83.81 215 SER A CA 1
ATOM 1672 C C . SER A 1 215 ? 16.869 2.936 -8.456 1.00 83.81 215 SER A C 1
ATOM 1674 O O . SER A 1 215 ? 16.259 3.982 -8.670 1.00 83.81 215 SER A O 1
ATOM 1676 N N . ASP A 1 216 ? 16.268 1.746 -8.431 1.00 87.81 216 ASP A N 1
ATOM 1677 C CA . ASP A 1 216 ? 14.932 1.499 -8.982 1.00 87.81 216 ASP A CA 1
ATOM 1678 C C . ASP A 1 216 ? 13.898 1.131 -7.915 1.00 87.81 216 ASP A C 1
ATOM 1680 O O . ASP A 1 216 ? 12.696 1.222 -8.154 1.00 87.81 216 ASP A O 1
ATOM 1684 N N . ILE A 1 217 ? 14.349 0.719 -6.726 1.00 90.56 217 ILE A N 1
ATOM 1685 C CA . ILE A 1 217 ? 13.493 0.299 -5.613 1.00 90.56 217 ILE A CA 1
ATOM 1686 C C . ILE A 1 217 ? 13.991 0.927 -4.309 1.00 90.56 217 ILE A C 1
ATOM 1688 O O . ILE A 1 217 ? 15.178 0.848 -3.990 1.00 90.56 217 ILE A O 1
ATOM 1692 N N . ASN A 1 218 ? 13.081 1.514 -3.532 1.00 91.00 218 ASN A N 1
ATOM 1693 C CA . ASN A 1 218 ? 13.372 2.095 -2.224 1.00 91.00 218 ASN A CA 1
ATOM 1694 C C . ASN A 1 218 ? 13.324 1.050 -1.087 1.00 91.00 218 ASN A C 1
ATOM 1696 O O . ASN A 1 218 ? 13.029 -0.129 -1.290 1.00 91.00 218 ASN A O 1
ATOM 1700 N N . SER A 1 219 ? 13.589 1.482 0.148 1.00 89.44 219 SER A N 1
ATOM 1701 C CA . SER A 1 219 ? 13.601 0.595 1.320 1.00 89.44 219 SER A CA 1
ATOM 1702 C C . SER A 1 219 ? 12.242 -0.029 1.662 1.00 89.44 219 SER A C 1
ATOM 1704 O O . SER A 1 219 ? 12.203 -1.063 2.321 1.00 89.44 219 SER A O 1
ATOM 1706 N N . GLN A 1 220 ? 11.138 0.545 1.180 1.00 88.81 220 GLN A N 1
ATOM 1707 C CA . GLN A 1 220 ? 9.772 0.031 1.340 1.00 88.81 220 GLN A CA 1
ATOM 1708 C C . GLN A 1 220 ? 9.359 -0.897 0.185 1.00 88.81 220 GLN A C 1
ATOM 1710 O O . GLN A 1 220 ? 8.178 -1.190 0.013 1.00 88.81 220 GLN A O 1
ATOM 1715 N N . CYS A 1 221 ? 10.324 -1.356 -0.620 1.00 89.94 221 CYS A N 1
ATOM 1716 C CA . CYS A 1 221 ? 10.093 -2.198 -1.792 1.00 89.94 221 CYS A CA 1
ATOM 1717 C C . CYS A 1 221 ? 9.234 -1.539 -2.884 1.00 89.94 221 CYS A C 1
ATOM 1719 O O . CYS A 1 221 ? 8.684 -2.232 -3.743 1.00 89.94 221 CYS A O 1
ATOM 1721 N N . CYS A 1 222 ? 9.142 -0.209 -2.872 1.00 92.12 222 CYS A N 1
ATOM 1722 C CA . CYS A 1 222 ? 8.391 0.566 -3.846 1.00 92.12 222 CYS A CA 1
ATOM 1723 C C . CYS A 1 222 ? 9.312 1.102 -4.952 1.00 92.12 222 CYS A C 1
ATOM 1725 O O . CYS A 1 222 ? 10.479 1.401 -4.685 1.00 92.12 222 CYS A O 1
ATOM 1727 N N . PRO A 1 223 ? 8.804 1.250 -6.185 1.00 92.62 223 PRO A N 1
ATOM 1728 C CA . PRO A 1 223 ? 9.544 1.859 -7.285 1.00 92.62 223 PRO A CA 1
ATOM 1729 C C . PRO A 1 223 ? 9.936 3.303 -6.952 1.00 92.62 223 PRO A C 1
ATOM 1731 O O . PRO A 1 223 ? 9.150 4.047 -6.363 1.00 92.62 223 PRO A O 1
ATOM 1734 N N . THR A 1 224 ? 11.141 3.715 -7.344 1.00 91.38 224 THR A N 1
ATOM 1735 C CA . THR A 1 224 ? 11.644 5.080 -7.091 1.00 91.38 224 THR A CA 1
ATOM 1736 C C . THR A 1 224 ? 11.054 6.123 -8.040 1.00 91.38 224 THR A C 1
ATOM 1738 O O . THR A 1 224 ? 11.039 7.307 -7.713 1.00 91.38 224 THR A O 1
ATOM 1741 N N . GLN A 1 225 ? 10.562 5.701 -9.207 1.00 90.75 225 GLN A N 1
ATOM 1742 C CA . GLN A 1 225 ? 9.923 6.567 -10.197 1.00 90.75 225 GLN A CA 1
ATOM 1743 C C . GLN A 1 225 ? 8.971 5.770 -11.110 1.00 90.75 225 GLN A C 1
ATOM 1745 O O . GLN A 1 225 ? 9.157 4.560 -11.286 1.00 90.75 225 GLN A O 1
ATOM 1750 N N . PRO A 1 226 ? 7.977 6.428 -11.735 1.00 92.44 226 PRO A N 1
ATOM 1751 C CA . PRO A 1 226 ? 7.159 5.818 -12.778 1.00 92.44 226 PRO A CA 1
ATOM 1752 C C . PRO A 1 226 ? 7.986 5.389 -13.999 1.00 92.44 226 PRO A C 1
ATOM 1754 O O . PRO A 1 226 ? 9.035 5.964 -14.303 1.00 92.44 226 PRO A O 1
ATOM 1757 N N . GLY A 1 227 ? 7.488 4.388 -14.722 1.00 92.25 227 GLY A N 1
ATOM 1758 C CA . GLY A 1 227 ? 8.088 3.893 -15.960 1.00 92.25 227 GLY A CA 1
ATOM 1759 C C . GLY A 1 227 ? 9.187 2.853 -15.759 1.00 92.25 227 GLY A C 1
ATOM 1760 O O . GLY A 1 227 ? 9.748 2.382 -16.739 1.00 92.25 227 GLY A O 1
ATOM 1761 N N . LEU A 1 228 ? 9.520 2.470 -14.527 1.00 93.81 228 LEU A N 1
ATOM 1762 C CA . LEU A 1 228 ? 10.519 1.428 -14.287 1.00 93.81 228 LEU A CA 1
ATOM 1763 C C . LEU A 1 228 ? 9.994 0.043 -14.684 1.00 93.81 228 LEU A C 1
ATOM 1765 O O . LEU A 1 228 ? 8.869 -0.331 -14.348 1.00 93.81 228 LEU A O 1
ATOM 1769 N N . ALA A 1 229 ? 10.835 -0.731 -15.364 1.00 93.25 229 ALA A N 1
ATOM 1770 C CA . ALA A 1 229 ? 10.557 -2.092 -15.807 1.00 93.25 229 ALA A CA 1
ATOM 1771 C C . ALA A 1 229 ? 11.827 -2.955 -15.777 1.00 93.25 229 ALA A C 1
ATOM 1773 O O . ALA A 1 229 ? 12.939 -2.441 -15.706 1.00 93.25 229 ALA A O 1
ATOM 1774 N N . LYS A 1 230 ? 11.666 -4.275 -15.846 1.00 93.06 230 LYS A N 1
ATOM 1775 C CA . LYS A 1 230 ? 12.738 -5.242 -16.086 1.00 93.06 230 LYS A CA 1
ATOM 1776 C C . LYS A 1 230 ? 12.633 -5.755 -17.513 1.00 93.06 230 LYS A C 1
ATOM 1778 O O . LYS A 1 230 ? 11.562 -6.212 -17.915 1.00 93.06 230 LYS A O 1
ATOM 1783 N N . LEU A 1 231 ? 13.738 -5.689 -18.250 1.00 94.88 231 LEU A N 1
ATOM 1784 C CA . LEU A 1 231 ? 13.821 -6.135 -19.638 1.00 94.88 231 LEU A CA 1
ATOM 1785 C C . LEU A 1 231 ? 14.805 -7.299 -19.764 1.00 94.88 231 LEU A C 1
ATOM 1787 O O . LEU A 1 231 ? 15.983 -7.165 -19.438 1.00 94.88 231 LEU A O 1
ATOM 1791 N N . SER A 1 232 ? 14.337 -8.417 -20.311 1.00 96.62 232 SER A N 1
ATOM 1792 C CA . SER A 1 232 ? 15.198 -9.516 -20.747 1.00 96.62 232 SER A CA 1
ATOM 1793 C C . SER A 1 232 ? 14.978 -9.791 -22.226 1.00 96.62 232 SER A C 1
ATOM 1795 O O . SER A 1 232 ? 13.836 -9.859 -22.674 1.00 96.62 232 SER A O 1
ATOM 1797 N N . VAL A 1 233 ? 16.064 -9.945 -22.980 1.00 97.75 233 VAL A N 1
ATOM 1798 C CA . VAL A 1 233 ? 16.047 -10.143 -24.434 1.00 97.75 233 VAL A CA 1
ATOM 1799 C C . VAL A 1 233 ? 16.764 -11.442 -24.765 1.00 97.75 233 VAL A C 1
ATOM 1801 O O . VAL A 1 233 ? 17.852 -11.696 -24.255 1.00 97.75 233 VAL A O 1
ATOM 1804 N N . VAL A 1 234 ? 16.175 -12.260 -25.628 1.00 98.12 234 VAL A N 1
ATOM 1805 C CA . VAL A 1 234 ? 16.765 -13.496 -26.140 1.00 98.12 234 VAL A CA 1
ATOM 1806 C C . VAL A 1 234 ? 17.022 -13.340 -27.630 1.00 98.12 234 VAL A C 1
ATOM 1808 O O . VAL A 1 234 ? 16.088 -13.269 -28.429 1.00 98.12 234 VAL A O 1
ATOM 1811 N N . VAL A 1 235 ? 18.295 -13.322 -28.019 1.00 97.94 235 VAL A N 1
ATOM 1812 C CA . VAL A 1 235 ? 18.687 -13.364 -29.432 1.00 97.94 235 VAL A CA 1
ATOM 1813 C C . VAL A 1 235 ? 18.731 -14.828 -29.848 1.00 97.94 235 VAL A C 1
ATOM 1815 O O . VAL A 1 235 ? 19.581 -15.588 -29.383 1.00 97.94 235 VAL A O 1
ATOM 1818 N N . SER A 1 236 ? 17.778 -15.243 -30.684 1.00 97.50 236 SER A N 1
ATOM 1819 C CA . SER A 1 236 ? 17.576 -16.661 -30.989 1.00 97.50 236 SER A CA 1
ATOM 1820 C C . SER A 1 236 ? 18.469 -17.112 -32.138 1.00 97.50 236 SER A C 1
ATOM 1822 O O . SER A 1 236 ? 19.396 -17.894 -31.931 1.00 97.50 236 SER A O 1
ATOM 1824 N N . LYS A 1 237 ? 18.196 -16.620 -33.349 1.00 98.00 237 LYS A N 1
ATOM 1825 C CA . LYS A 1 237 ? 18.885 -17.029 -34.578 1.00 98.00 237 LYS A CA 1
ATOM 1826 C C . LYS A 1 237 ? 18.717 -15.998 -35.685 1.00 98.00 237 LYS A C 1
ATOM 1828 O O . LYS A 1 237 ? 17.801 -15.181 -35.616 1.00 98.00 237 LYS A O 1
ATOM 1833 N N . ALA A 1 238 ? 19.528 -16.098 -36.726 1.00 97.62 238 ALA A N 1
ATOM 1834 C CA . ALA A 1 238 ? 19.271 -15.457 -38.006 1.00 97.62 238 ALA A CA 1
ATOM 1835 C C . ALA A 1 238 ? 19.267 -16.495 -39.133 1.00 97.62 238 ALA A C 1
ATOM 1837 O O . ALA A 1 238 ? 19.761 -17.609 -38.965 1.00 97.62 238 ALA A O 1
ATOM 1838 N N . THR A 1 239 ? 18.664 -16.147 -40.265 1.00 97.25 239 THR A N 1
ATOM 1839 C CA . THR A 1 239 ? 18.609 -17.016 -41.447 1.00 97.25 239 THR A CA 1
ATOM 1840 C C . THR A 1 239 ? 18.865 -16.226 -42.714 1.00 97.25 239 THR A C 1
ATOM 1842 O O . THR A 1 239 ? 18.290 -15.149 -42.861 1.00 97.25 239 THR A O 1
ATOM 1845 N N . GLY A 1 240 ? 19.637 -16.790 -43.641 1.00 95.44 240 GLY A N 1
ATOM 1846 C CA . GLY A 1 240 ? 19.910 -16.196 -44.951 1.00 95.44 240 GLY A CA 1
ATOM 1847 C C . GLY A 1 240 ? 20.730 -14.907 -44.895 1.00 95.44 240 GLY A C 1
ATOM 1848 O O . GLY A 1 240 ? 20.481 -14.014 -45.702 1.00 95.44 240 GLY A O 1
ATOM 1849 N N . LEU A 1 241 ? 21.641 -14.786 -43.925 1.00 94.56 241 LEU A N 1
ATOM 1850 C CA . LEU A 1 241 ? 22.593 -13.677 -43.879 1.00 94.56 241 LEU A CA 1
ATOM 1851 C C . LEU A 1 241 ? 23.566 -13.755 -45.061 1.00 94.56 241 LEU A C 1
ATOM 1853 O O . LEU A 1 241 ? 23.836 -14.839 -45.573 1.00 94.56 241 LEU A O 1
ATOM 1857 N N . TRP A 1 242 ? 24.067 -12.601 -45.490 1.00 90.00 242 TRP A N 1
ATOM 1858 C CA . TRP A 1 242 ? 25.093 -12.511 -46.521 1.00 90.00 242 TRP A CA 1
ATOM 1859 C C . TRP A 1 242 ? 25.898 -11.225 -46.323 1.00 90.00 242 TRP A C 1
ATOM 1861 O O . TRP A 1 242 ? 25.355 -10.136 -46.530 1.00 90.00 242 TRP A O 1
ATOM 1871 N N . GLY A 1 243 ? 27.147 -11.358 -45.878 1.00 81.94 243 GLY A N 1
ATOM 1872 C CA . GLY A 1 243 ? 28.114 -10.258 -45.783 1.00 81.94 243 GLY A CA 1
ATOM 1873 C C . GLY A 1 243 ? 29.372 -10.520 -46.602 1.00 81.94 243 GLY A C 1
ATOM 1874 O O . GLY A 1 243 ? 29.754 -9.692 -47.424 1.00 81.94 243 GLY A O 1
ATOM 1875 N N . ASP A 1 244 ? 29.923 -11.724 -46.489 1.00 80.88 244 ASP A N 1
ATOM 1876 C CA . ASP A 1 244 ? 31.083 -12.149 -47.267 1.00 80.88 244 ASP A CA 1
ATOM 1877 C C . ASP A 1 244 ? 30.786 -12.539 -48.726 1.00 80.88 244 ASP A C 1
ATOM 1879 O O . ASP A 1 244 ? 29.782 -13.169 -49.069 1.00 80.88 244 ASP A O 1
ATOM 1883 N N . THR A 1 245 ? 31.740 -12.234 -49.614 1.00 77.38 245 THR A N 1
ATOM 1884 C CA . THR A 1 245 ? 31.674 -12.618 -51.040 1.00 77.38 245 THR A CA 1
ATOM 1885 C C . THR A 1 245 ? 32.338 -13.963 -51.349 1.00 77.38 245 THR A C 1
ATOM 1887 O O . THR A 1 245 ? 32.010 -14.589 -52.358 1.00 77.38 245 THR A O 1
ATOM 1890 N N . THR A 1 246 ? 33.272 -14.413 -50.508 1.00 78.12 246 THR A N 1
ATOM 1891 C CA . THR A 1 246 ? 34.099 -15.615 -50.728 1.00 78.12 246 THR A CA 1
ATOM 1892 C C . THR A 1 246 ? 33.903 -16.700 -49.665 1.00 78.12 246 THR A C 1
ATOM 1894 O O . THR A 1 246 ? 34.146 -17.875 -49.953 1.00 78.12 246 THR A O 1
ATOM 1897 N N . SER A 1 247 ? 33.448 -16.330 -48.468 1.00 84.31 247 SER A N 1
ATOM 1898 C CA . SER A 1 247 ? 33.072 -17.204 -47.347 1.00 84.31 247 SER A CA 1
ATOM 1899 C C . SER A 1 247 ? 31.593 -17.037 -46.996 1.00 84.31 247 SER A C 1
ATOM 1901 O O . SER A 1 247 ? 30.870 -16.276 -47.638 1.00 84.31 247 SER A O 1
ATOM 1903 N N . LYS A 1 248 ? 31.116 -17.814 -46.017 1.00 87.31 248 LYS A N 1
ATOM 1904 C CA . LYS A 1 248 ? 29.846 -17.515 -45.354 1.00 87.31 248 LYS A CA 1
ATOM 1905 C C . LYS A 1 248 ? 30.081 -16.487 -44.256 1.00 87.31 248 LYS A C 1
ATOM 1907 O O . LYS A 1 248 ? 31.163 -16.443 -43.689 1.00 87.31 248 LYS A O 1
ATOM 1912 N N . THR A 1 249 ? 29.010 -15.797 -43.900 1.00 90.19 249 THR A N 1
ATOM 1913 C CA . THR A 1 249 ? 28.973 -14.714 -42.910 1.00 90.19 249 THR A CA 1
ATOM 1914 C C . THR A 1 249 ? 29.524 -15.127 -41.526 1.00 90.19 249 THR A C 1
ATOM 1916 O O . THR A 1 249 ? 29.131 -16.172 -40.991 1.00 90.19 249 THR A O 1
ATOM 1919 N N . ASP A 1 250 ? 30.342 -14.272 -40.908 1.00 92.38 250 ASP A N 1
ATOM 1920 C CA . ASP A 1 250 ? 30.881 -14.338 -39.541 1.00 92.38 250 ASP A CA 1
ATOM 1921 C C . ASP A 1 250 ? 30.060 -13.445 -38.581 1.00 92.38 250 ASP A C 1
ATOM 1923 O O . ASP A 1 250 ? 30.481 -12.393 -38.095 1.00 92.38 250 ASP A O 1
ATOM 1927 N N . ALA A 1 251 ? 28.826 -13.857 -38.283 1.00 94.81 251 ALA A N 1
ATOM 1928 C CA . ALA A 1 251 ? 27.828 -12.953 -37.714 1.00 94.81 251 ALA A CA 1
ATOM 1929 C C . ALA A 1 251 ? 27.852 -12.807 -36.178 1.00 94.81 251 ALA A C 1
ATOM 1931 O O . ALA A 1 251 ? 27.940 -13.783 -35.420 1.00 94.81 251 ALA A O 1
ATOM 1932 N N . PHE A 1 252 ? 27.574 -11.589 -35.704 1.00 96.12 252 PHE A N 1
ATOM 1933 C CA . PHE A 1 252 ? 27.157 -11.302 -34.326 1.00 96.12 252 PHE A CA 1
ATOM 1934 C C . PHE A 1 252 ? 26.091 -10.203 -34.259 1.00 96.12 252 PHE A C 1
ATOM 1936 O O . PHE A 1 252 ? 25.886 -9.438 -35.200 1.00 96.12 252 PHE A O 1
ATOM 1943 N N . VAL A 1 253 ? 25.398 -10.108 -33.122 1.00 97.56 253 VAL A N 1
ATOM 1944 C CA . VAL A 1 253 ? 24.322 -9.131 -32.914 1.00 97.56 253 VAL A CA 1
ATOM 1945 C C . VAL A 1 253 ? 24.659 -8.214 -31.750 1.00 97.56 253 VAL A C 1
ATOM 1947 O O . VAL A 1 253 ? 24.935 -8.684 -30.643 1.00 97.56 253 VAL A O 1
ATOM 1950 N N . LYS A 1 254 ? 24.585 -6.901 -31.978 1.00 97.69 254 LYS A N 1
ATOM 1951 C CA . LYS A 1 254 ? 24.539 -5.894 -30.914 1.00 97.69 254 LYS A CA 1
ATOM 1952 C C . LYS A 1 254 ? 23.089 -5.570 -30.594 1.00 97.69 254 LYS A C 1
ATOM 1954 O O . LYS A 1 254 ? 22.296 -5.300 -31.492 1.00 97.69 254 LYS A O 1
ATOM 1959 N N . VAL A 1 255 ? 22.756 -5.568 -29.310 1.00 97.81 255 VAL A N 1
ATOM 1960 C CA . VAL A 1 255 ? 21.433 -5.203 -28.801 1.00 97.81 255 VAL A CA 1
ATOM 1961 C C . VAL A 1 255 ? 21.588 -3.982 -27.912 1.00 97.81 255 VAL A C 1
ATOM 1963 O O . VAL A 1 255 ? 22.395 -4.004 -26.982 1.00 97.81 255 VAL A O 1
ATOM 1966 N N . SER A 1 256 ? 20.822 -2.925 -28.169 1.00 96.31 256 SER A N 1
ATOM 1967 C CA . SER A 1 256 ? 20.878 -1.696 -27.376 1.00 96.31 256 SER A CA 1
ATOM 1968 C C . SER A 1 256 ? 19.501 -1.192 -26.954 1.00 96.31 256 SER A C 1
ATOM 1970 O O . SER A 1 256 ? 18.531 -1.255 -27.708 1.00 96.31 256 SER A O 1
ATOM 1972 N N . TYR A 1 257 ? 19.427 -0.689 -25.723 1.00 94.88 257 TYR A N 1
ATOM 1973 C CA . TYR A 1 257 ? 18.261 -0.003 -25.171 1.00 94.88 257 TYR A CA 1
ATOM 1974 C C . TYR A 1 257 ? 18.733 1.084 -24.200 1.00 94.88 257 TYR A C 1
ATOM 1976 O O . TYR A 1 257 ? 19.499 0.811 -23.267 1.00 94.88 257 TYR A O 1
ATOM 1984 N N . GLY A 1 258 ? 18.307 2.326 -24.436 1.00 89.75 258 GLY A N 1
ATOM 1985 C CA . GLY A 1 258 ? 18.834 3.494 -23.731 1.00 89.75 258 GLY A CA 1
ATOM 1986 C C . GLY A 1 258 ? 20.358 3.596 -23.880 1.00 89.75 258 GLY A C 1
ATOM 1987 O O . GLY A 1 258 ? 20.887 3.590 -24.990 1.00 89.75 258 GLY A O 1
ATOM 1988 N N . SER A 1 259 ? 21.074 3.664 -22.757 1.00 88.19 259 SER A N 1
ATOM 1989 C CA . SER A 1 259 ? 22.545 3.715 -22.717 1.00 88.19 259 SER A CA 1
ATOM 1990 C C . SER A 1 259 ? 23.228 2.343 -22.683 1.00 88.19 259 SER A C 1
ATOM 1992 O O . SER A 1 259 ? 24.455 2.269 -22.769 1.00 88.19 259 SER A O 1
ATOM 1994 N N . LYS A 1 260 ? 22.471 1.249 -22.535 1.00 92.31 260 LYS A N 1
ATOM 1995 C CA . LYS A 1 260 ? 23.028 -0.103 -22.416 1.00 92.31 260 LYS A CA 1
ATOM 1996 C C . LYS A 1 260 ? 23.135 -0.746 -23.792 1.00 92.31 260 LYS A C 1
ATOM 1998 O O . LYS A 1 260 ? 22.160 -0.774 -24.538 1.00 92.31 260 LYS A O 1
ATOM 2003 N N . THR A 1 261 ? 24.305 -1.303 -24.093 1.00 95.75 261 THR A N 1
ATOM 2004 C CA . THR A 1 261 ? 24.551 -2.119 -25.288 1.00 95.75 261 THR A CA 1
ATOM 2005 C C . THR A 1 261 ? 25.218 -3.423 -24.873 1.00 95.75 261 THR A C 1
ATOM 2007 O O . THR A 1 261 ? 26.169 -3.411 -24.094 1.00 95.75 261 THR A O 1
ATOM 2010 N N . VAL A 1 262 ? 24.715 -4.539 -25.387 1.00 96.88 262 VAL A N 1
ATOM 2011 C CA . VAL A 1 262 ? 25.260 -5.889 -25.197 1.00 96.88 262 VAL A CA 1
ATOM 2012 C C . VAL A 1 262 ? 25.479 -6.542 -26.556 1.00 96.88 262 VAL A C 1
ATOM 2014 O O . VAL A 1 262 ? 24.914 -6.102 -27.557 1.00 96.88 262 VAL A O 1
ATOM 2017 N N . GLN A 1 263 ? 26.306 -7.581 -26.604 1.00 96.56 263 GLN A N 1
ATOM 2018 C CA . GLN A 1 263 ? 26.689 -8.241 -27.847 1.00 96.56 263 GLN A CA 1
ATOM 2019 C C . GLN A 1 263 ? 26.734 -9.763 -27.671 1.00 96.56 263 GLN A C 1
ATOM 2021 O O . GLN A 1 263 ? 27.135 -10.262 -26.618 1.00 96.56 263 GLN A O 1
ATOM 2026 N N . THR A 1 264 ? 26.321 -10.498 -28.706 1.00 97.81 264 THR A N 1
ATOM 2027 C CA . THR A 1 264 ? 26.471 -11.958 -28.787 1.00 97.81 264 THR A CA 1
ATOM 2028 C C . THR A 1 264 ? 27.910 -12.364 -29.102 1.00 97.81 264 THR A C 1
ATOM 2030 O O . THR A 1 264 ? 28.700 -11.576 -29.620 1.00 97.81 264 THR A O 1
ATOM 2033 N N . ALA A 1 265 ? 28.244 -13.631 -28.858 1.00 96.19 265 ALA A N 1
ATOM 2034 C CA . ALA A 1 265 ? 29.428 -14.217 -29.475 1.00 96.19 265 ALA A CA 1
ATOM 2035 C C . ALA A 1 265 ? 29.298 -14.206 -31.010 1.00 96.19 265 ALA A C 1
ATOM 2037 O O . ALA A 1 265 ? 28.184 -14.228 -31.548 1.00 96.19 265 ALA A O 1
ATOM 2038 N N . VAL A 1 266 ? 30.443 -14.185 -31.684 1.00 95.50 266 VAL A N 1
ATOM 2039 C CA . VAL A 1 266 ? 30.544 -14.322 -33.139 1.00 95.50 266 VAL A CA 1
ATOM 2040 C C . VAL A 1 266 ? 30.386 -15.795 -33.499 1.00 95.50 266 VAL A C 1
ATOM 2042 O O . VAL A 1 266 ? 30.971 -16.662 -32.843 1.00 95.50 266 VAL A O 1
ATOM 2045 N N . ILE A 1 267 ? 29.565 -16.083 -34.506 1.00 95.56 267 ILE A N 1
ATOM 2046 C CA . ILE A 1 267 ? 29.438 -17.418 -35.091 1.00 95.56 267 ILE A CA 1
ATOM 2047 C C . ILE A 1 267 ? 30.028 -17.353 -36.492 1.00 95.56 267 ILE A C 1
ATOM 2049 O O . ILE A 1 267 ? 29.429 -16.764 -37.385 1.00 95.56 267 ILE A O 1
ATOM 2053 N N . TYR A 1 268 ? 31.189 -17.979 -36.651 1.00 93.25 268 TYR A N 1
ATOM 2054 C CA . TYR A 1 268 ? 31.955 -17.934 -37.888 1.00 93.25 268 TYR A CA 1
ATOM 2055 C C . TYR A 1 268 ? 31.390 -18.866 -38.974 1.00 93.25 268 TYR A C 1
ATOM 2057 O O . TYR A 1 268 ? 30.919 -19.971 -38.676 1.00 93.25 268 TYR A O 1
ATOM 2065 N N . ASN A 1 269 ? 31.515 -18.445 -40.230 1.00 92.19 269 ASN A N 1
ATOM 2066 C CA . ASN A 1 269 ? 31.282 -19.172 -41.467 1.00 92.19 269 ASN A CA 1
ATOM 2067 C C . ASN A 1 269 ? 29.893 -19.830 -41.516 1.00 92.19 269 ASN A C 1
ATOM 2069 O O . ASN A 1 269 ? 29.750 -21.023 -41.824 1.00 92.19 269 ASN A O 1
ATOM 2073 N N . ASN A 1 270 ? 28.848 -19.061 -41.189 1.00 94.69 270 ASN A N 1
ATOM 2074 C CA . ASN A 1 270 ? 27.478 -19.556 -41.132 1.00 94.69 270 ASN A CA 1
ATOM 2075 C C . ASN A 1 270 ? 26.417 -18.480 -41.430 1.00 94.69 270 ASN A C 1
ATOM 2077 O O . ASN A 1 270 ? 26.094 -17.657 -40.582 1.00 94.69 270 ASN A O 1
ATOM 2081 N N . ASP A 1 271 ? 25.742 -18.605 -42.576 1.00 95.50 271 ASP A N 1
ATOM 2082 C CA . ASP A 1 271 ? 24.642 -17.713 -42.989 1.00 95.50 271 ASP A CA 1
ATOM 2083 C C . ASP A 1 271 ? 23.334 -17.905 -42.193 1.00 95.50 271 ASP A C 1
ATOM 2085 O O . ASP A 1 271 ? 22.364 -17.164 -42.368 1.00 95.50 271 ASP A O 1
ATOM 2089 N N . ASN A 1 272 ? 23.262 -18.931 -41.336 1.00 97.31 272 ASN A N 1
ATOM 2090 C CA . ASN A 1 272 ? 22.099 -19.247 -40.502 1.00 97.31 272 ASN A CA 1
ATOM 2091 C C . ASN A 1 272 ? 22.508 -19.469 -39.029 1.00 97.31 272 ASN A C 1
ATOM 2093 O O . ASN A 1 272 ? 22.332 -20.570 -38.490 1.00 97.31 272 ASN A O 1
ATOM 2097 N N . PRO A 1 273 ? 23.100 -18.458 -38.371 1.00 97.44 273 PRO A N 1
ATOM 2098 C CA . PRO A 1 273 ? 23.638 -18.590 -37.021 1.00 97.44 273 PRO A CA 1
ATOM 2099 C C . PRO A 1 273 ? 22.523 -18.757 -35.977 1.00 97.44 273 PRO A C 1
ATOM 2101 O O . PRO A 1 273 ? 21.459 -18.140 -36.066 1.00 97.44 273 PRO A O 1
ATOM 2104 N N . VAL A 1 274 ? 22.779 -19.564 -34.943 1.00 98.19 274 VAL A N 1
ATOM 2105 C CA . VAL A 1 274 ? 21.886 -19.759 -33.787 1.00 98.19 274 VAL A CA 1
ATOM 2106 C C . VAL A 1 274 ? 22.664 -19.433 -32.518 1.00 98.19 274 VAL A C 1
ATOM 2108 O O . VAL A 1 274 ? 23.554 -20.185 -32.133 1.00 98.19 274 VAL A O 1
ATOM 2111 N N . TRP A 1 275 ? 22.325 -18.322 -31.862 1.00 97.88 275 TRP A N 1
ATOM 2112 C CA . TRP A 1 275 ? 22.992 -17.895 -30.627 1.00 97.88 275 TRP A CA 1
ATOM 2113 C C . TRP A 1 275 ? 22.291 -18.422 -29.376 1.00 97.88 275 TRP A C 1
ATOM 2115 O O . TRP A 1 275 ? 22.958 -18.835 -28.432 1.00 97.88 275 TRP A O 1
ATOM 2125 N N . GLY A 1 276 ? 20.953 -18.387 -29.345 1.00 95.75 276 GLY A N 1
ATOM 2126 C CA . GLY A 1 276 ? 20.156 -18.836 -28.197 1.00 95.75 276 GLY A CA 1
ATOM 2127 C C . GLY A 1 276 ? 20.509 -18.151 -26.868 1.00 95.75 276 GLY A C 1
ATOM 2128 O O . GLY A 1 276 ? 20.339 -18.751 -25.807 1.00 95.75 276 GLY A O 1
ATOM 2129 N N . VAL A 1 277 ? 21.028 -16.920 -26.907 1.00 97.19 277 VAL A N 1
ATOM 2130 C CA . VAL A 1 277 ? 21.574 -16.234 -25.727 1.00 97.19 277 VAL A CA 1
ATOM 2131 C C . VAL A 1 277 ? 20.560 -15.270 -25.125 1.00 97.19 277 VAL A C 1
ATOM 2133 O O . VAL A 1 277 ? 19.889 -14.523 -25.838 1.00 97.19 277 VAL A O 1
ATOM 2136 N N . ARG A 1 278 ? 20.470 -15.273 -23.792 1.00 97.56 278 ARG A N 1
ATOM 2137 C CA . ARG A 1 278 ? 19.648 -14.342 -23.016 1.00 97.56 278 ARG A CA 1
ATOM 2138 C C . ARG A 1 278 ? 20.513 -13.234 -22.427 1.00 97.56 278 ARG A C 1
ATOM 2140 O O . ARG A 1 278 ? 21.460 -13.507 -21.696 1.00 97.56 278 ARG A O 1
ATOM 2147 N N . PHE A 1 279 ? 20.111 -11.995 -22.668 1.00 97.31 279 PHE A N 1
ATOM 2148 C CA . PHE A 1 279 ? 20.627 -10.809 -22.004 1.00 97.31 279 PHE A CA 1
ATOM 2149 C C . PHE A 1 279 ? 19.606 -10.298 -20.992 1.00 97.31 279 PHE A C 1
ATOM 2151 O O . PHE A 1 279 ? 18.425 -10.128 -21.305 1.00 97.31 279 PHE A O 1
ATOM 2158 N N . ASP A 1 280 ? 20.063 -10.050 -19.770 1.00 94.38 280 ASP A N 1
ATOM 2159 C CA . ASP A 1 280 ? 19.293 -9.330 -18.761 1.00 94.38 280 ASP A CA 1
ATOM 2160 C C . ASP A 1 280 ? 19.748 -7.868 -18.775 1.00 94.38 280 ASP A C 1
ATOM 2162 O O . ASP A 1 280 ? 20.871 -7.550 -18.382 1.00 94.38 280 ASP A O 1
ATOM 2166 N N . PHE A 1 281 ? 18.892 -6.974 -19.272 1.00 92.75 281 PHE A N 1
ATOM 2167 C CA . PHE A 1 281 ? 19.157 -5.535 -19.226 1.00 92.75 281 PHE A CA 1
ATOM 2168 C C . PHE A 1 281 ? 18.933 -4.977 -17.814 1.00 92.75 281 PHE A C 1
ATOM 2170 O O . PHE A 1 281 ? 19.293 -3.827 -17.544 1.00 92.75 281 PHE A O 1
ATOM 2177 N N . GLY A 1 282 ? 18.386 -5.782 -16.900 1.00 85.56 282 GLY A N 1
ATOM 2178 C CA . GLY A 1 282 ? 18.038 -5.395 -15.549 1.00 85.56 282 GLY A CA 1
ATOM 2179 C C . GLY A 1 282 ? 16.938 -4.335 -15.548 1.00 85.56 282 GLY A C 1
ATOM 2180 O O . GLY A 1 282 ? 16.077 -4.319 -16.435 1.00 85.56 282 GLY A O 1
ATOM 2181 N N . PRO A 1 283 ? 16.957 -3.432 -14.556 1.00 87.81 283 PRO A N 1
ATOM 2182 C CA . PRO A 1 283 ? 16.061 -2.293 -14.532 1.00 87.81 283 PRO A CA 1
ATOM 2183 C C . PRO A 1 283 ? 16.322 -1.352 -15.712 1.00 87.81 283 PRO A C 1
ATOM 2185 O O . PRO A 1 283 ? 17.467 -0.978 -16.007 1.00 87.81 283 PRO A O 1
ATOM 2188 N N . VAL A 1 284 ? 15.236 -0.975 -16.375 1.00 91.94 284 VAL A N 1
ATOM 2189 C CA . VAL A 1 284 ? 15.182 -0.012 -17.470 1.00 91.94 284 VAL A CA 1
ATOM 2190 C C . VAL A 1 284 ? 14.046 0.974 -17.223 1.00 91.94 284 VAL A C 1
ATOM 2192 O O . VAL A 1 284 ? 13.064 0.659 -16.549 1.00 91.94 284 VAL A O 1
ATOM 2195 N N . LYS A 1 285 ? 14.168 2.176 -17.787 1.00 91.31 285 LYS A N 1
ATOM 2196 C CA . LYS A 1 285 ? 13.088 3.160 -17.801 1.00 91.31 285 LYS A CA 1
ATOM 2197 C C . LYS A 1 285 ? 12.367 3.088 -19.140 1.00 91.31 285 LYS A C 1
ATOM 2199 O O . LYS A 1 285 ? 12.984 3.144 -20.199 1.00 91.31 285 LYS A O 1
ATOM 2204 N N . MET A 1 286 ? 11.054 2.962 -19.085 1.00 91.00 286 MET A N 1
ATOM 2205 C CA . MET A 1 286 ? 10.188 2.997 -20.247 1.00 91.00 286 MET A CA 1
ATOM 2206 C C . MET A 1 286 ? 10.032 4.435 -20.729 1.00 91.00 286 MET A C 1
ATOM 2208 O O . MET A 1 286 ? 9.762 5.353 -19.951 1.00 91.00 286 MET A O 1
ATOM 2212 N N . SER A 1 287 ? 10.179 4.617 -22.035 1.00 82.44 287 SER A N 1
ATOM 2213 C CA . SER A 1 287 ? 9.977 5.887 -22.720 1.00 82.44 287 SER A CA 1
ATOM 2214 C C . SER A 1 287 ? 9.339 5.623 -24.075 1.00 82.44 287 SER A C 1
ATOM 2216 O O . SER A 1 287 ? 9.687 4.663 -24.753 1.00 82.44 287 SER A O 1
ATOM 2218 N N . MET A 1 288 ? 8.431 6.502 -24.500 1.00 74.25 288 MET A N 1
ATOM 2219 C CA . MET A 1 288 ? 7.824 6.423 -25.837 1.00 74.25 288 MET A CA 1
ATOM 2220 C C . MET A 1 288 ? 8.823 6.724 -26.966 1.00 74.25 288 MET A C 1
ATOM 2222 O O . MET A 1 288 ? 8.532 6.433 -28.127 1.00 74.25 288 MET A O 1
ATOM 2226 N N . ALA A 1 289 ? 9.966 7.332 -26.630 1.00 79.50 289 ALA A N 1
ATOM 2227 C CA . ALA A 1 289 ? 11.019 7.703 -27.571 1.00 79.50 289 ALA A CA 1
ATOM 2228 C C . ALA A 1 289 ? 12.148 6.663 -27.664 1.00 79.50 289 ALA A C 1
ATOM 2230 O O . ALA A 1 289 ? 12.942 6.721 -28.600 1.00 79.50 289 ALA A O 1
ATOM 2231 N N . GLU A 1 290 ? 12.248 5.744 -26.701 1.00 85.12 290 GLU A N 1
ATOM 2232 C CA . GLU A 1 290 ? 13.289 4.717 -26.704 1.00 85.12 290 GLU A CA 1
ATOM 2233 C C . GLU A 1 290 ? 12.802 3.454 -27.413 1.00 85.12 290 GLU A C 1
ATOM 2235 O O . GLU A 1 290 ? 11.663 3.015 -27.256 1.00 85.12 290 GLU A O 1
ATOM 2240 N N . GLU A 1 291 ? 13.692 2.862 -28.201 1.00 92.94 291 GLU A N 1
ATOM 2241 C CA . GLU A 1 291 ? 13.433 1.651 -28.969 1.00 92.94 291 GLU A CA 1
ATOM 2242 C C . GLU A 1 291 ? 14.505 0.618 -28.630 1.00 92.94 291 GLU A C 1
ATOM 2244 O O . GLU A 1 291 ? 15.668 0.969 -28.410 1.00 92.94 291 GLU A O 1
ATOM 2249 N N . LEU A 1 292 ? 14.115 -0.656 -28.592 1.00 95.62 292 LEU A N 1
ATOM 2250 C CA . LEU A 1 292 ? 15.058 -1.764 -28.517 1.00 95.62 292 LEU A CA 1
ATOM 2251 C C . LEU A 1 292 ? 15.642 -1.970 -29.911 1.00 95.62 292 LEU A C 1
ATOM 2253 O O . LEU A 1 292 ? 14.917 -2.318 -30.846 1.00 95.62 292 LEU A O 1
ATOM 2257 N N . LYS A 1 293 ? 16.941 -1.722 -30.044 1.00 97.00 293 LYS A N 1
ATOM 2258 C CA . LYS A 1 293 ? 17.649 -1.726 -31.321 1.00 97.00 293 LYS A CA 1
ATOM 2259 C C . LYS A 1 293 ? 18.520 -2.961 -31.445 1.00 97.00 293 LYS A C 1
ATOM 2261 O O . LYS A 1 293 ? 19.206 -3.340 -30.495 1.00 97.00 293 LYS A O 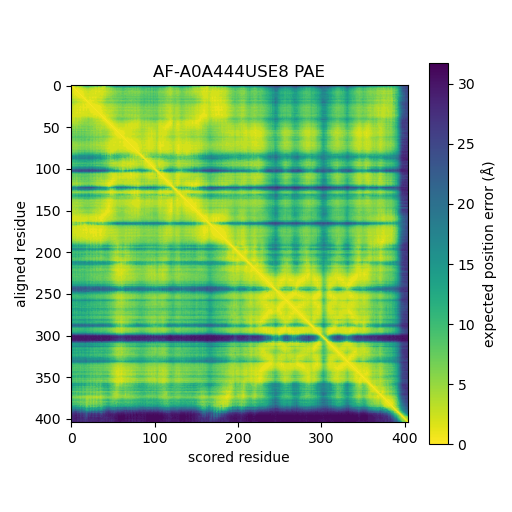1
ATOM 2266 N N . PHE A 1 294 ? 18.532 -3.527 -32.640 1.00 97.44 294 PHE A N 1
ATOM 2267 C CA . PHE A 1 294 ? 19.393 -4.630 -33.026 1.00 97.44 294 PHE A CA 1
ATOM 2268 C C . PHE A 1 294 ? 20.226 -4.213 -34.226 1.00 97.44 294 PHE A C 1
ATOM 2270 O O . PHE A 1 294 ? 19.702 -3.640 -35.182 1.00 97.44 294 PHE A O 1
ATOM 2277 N N . GLU A 1 295 ? 21.507 -4.541 -34.182 1.00 96.75 295 GLU A N 1
ATOM 2278 C CA . GLU A 1 295 ? 22.427 -4.402 -35.302 1.00 96.75 295 GLU A CA 1
ATOM 2279 C C . GLU A 1 295 ? 23.098 -5.751 -35.530 1.00 96.75 295 GLU A C 1
ATOM 2281 O O . GLU A 1 295 ? 23.674 -6.318 -34.598 1.00 96.75 295 GLU A O 1
ATOM 2286 N N . VAL A 1 296 ? 23.002 -6.269 -36.749 1.00 96.50 296 VAL A N 1
ATOM 2287 C CA . VAL A 1 296 ? 23.648 -7.518 -37.155 1.00 96.50 296 VAL A CA 1
ATOM 2288 C C . VAL A 1 296 ? 24.893 -7.154 -37.942 1.00 96.50 296 VAL A C 1
ATOM 2290 O O . VAL A 1 296 ? 24.805 -6.409 -38.917 1.00 96.50 296 VAL A O 1
ATOM 2293 N N . TRP A 1 297 ? 26.033 -7.654 -37.490 1.00 94.69 297 TRP A N 1
ATOM 2294 C CA . TRP A 1 297 ? 27.350 -7.327 -38.018 1.00 94.69 297 TRP A CA 1
ATOM 2295 C C . TRP A 1 297 ? 28.047 -8.590 -38.512 1.00 94.69 297 TRP A C 1
ATOM 2297 O O . TRP A 1 297 ? 27.866 -9.647 -37.903 1.00 94.69 297 TRP A O 1
ATOM 2307 N N . ASP A 1 298 ? 28.847 -8.444 -39.562 1.00 90.69 298 ASP A N 1
ATOM 2308 C CA . ASP A 1 298 ? 29.828 -9.428 -40.024 1.00 90.69 298 ASP A CA 1
ATOM 2309 C C . ASP A 1 298 ? 31.217 -9.074 -39.467 1.00 90.69 29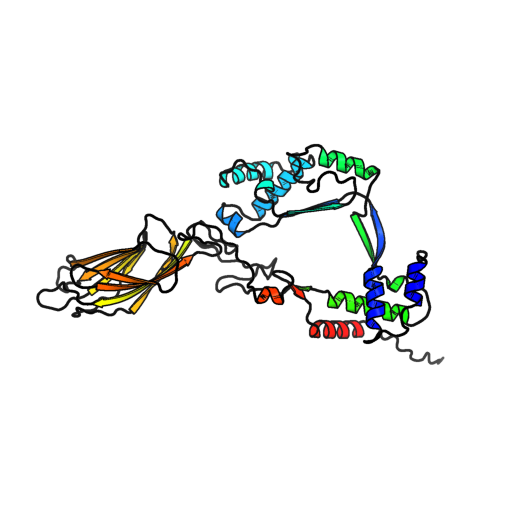8 ASP A C 1
ATOM 2311 O O . ASP A 1 298 ? 31.587 -7.895 -39.443 1.00 90.69 298 ASP A O 1
ATOM 2315 N N . GLU A 1 299 ? 31.955 -10.046 -38.931 1.00 87.81 299 GLU A N 1
ATOM 2316 C CA . GLU A 1 299 ? 33.306 -9.836 -38.397 1.00 87.81 299 GLU A CA 1
ATOM 2317 C C . GLU A 1 299 ? 34.386 -10.297 -39.379 1.00 87.81 299 GLU A C 1
ATOM 2319 O O . GLU A 1 299 ? 34.724 -11.474 -39.441 1.00 87.81 299 GLU A O 1
ATOM 2324 N N . ASP A 1 300 ? 35.048 -9.342 -40.029 1.00 78.88 300 ASP A N 1
ATOM 2325 C CA . ASP A 1 300 ? 36.160 -9.648 -40.926 1.00 78.88 300 ASP A CA 1
ATOM 2326 C C . ASP A 1 300 ? 37.442 -9.985 -40.149 1.00 78.88 300 ASP A C 1
ATOM 2328 O O . ASP A 1 300 ? 38.091 -9.132 -39.530 1.00 78.88 300 ASP A O 1
ATOM 2332 N N . ASN A 1 301 ? 37.873 -11.244 -40.227 1.00 59.06 301 ASN A N 1
ATOM 2333 C CA . ASN A 1 301 ? 39.027 -11.765 -39.486 1.00 59.06 301 ASN A CA 1
ATOM 2334 C C . ASN A 1 301 ? 40.404 -11.443 -40.119 1.00 59.06 301 ASN A C 1
ATOM 2336 O O . ASN A 1 301 ? 41.344 -12.237 -40.047 1.00 59.06 301 ASN A O 1
ATOM 2340 N N . THR A 1 302 ? 40.572 -10.275 -40.747 1.00 54.00 302 THR A N 1
ATOM 2341 C CA . THR A 1 302 ? 41.894 -9.808 -41.214 1.00 54.00 302 THR A CA 1
ATOM 2342 C C . THR A 1 302 ? 42.300 -8.492 -40.550 1.00 54.00 302 THR A C 1
ATOM 2344 O O . THR A 1 302 ? 41.507 -7.856 -39.868 1.00 54.00 302 THR A O 1
ATOM 2347 N N . TRP A 1 303 ? 43.584 -8.124 -40.679 1.00 54.12 303 TRP A N 1
ATOM 2348 C CA . TRP A 1 303 ? 44.347 -7.067 -39.976 1.00 54.12 303 TRP A CA 1
ATOM 2349 C C . TRP A 1 303 ? 43.717 -5.666 -39.820 1.00 54.12 303 TRP A C 1
ATOM 2351 O O . TRP A 1 303 ? 44.313 -4.788 -39.193 1.00 54.12 303 TRP A O 1
ATOM 2361 N N . TYR A 1 304 ? 42.504 -5.460 -40.318 1.00 51.62 304 TYR A N 1
ATOM 2362 C CA . TYR A 1 304 ? 41.690 -4.285 -40.102 1.00 51.62 304 TYR A CA 1
ATOM 2363 C C . TYR A 1 304 ? 40.361 -4.618 -39.404 1.00 51.62 304 TYR A C 1
ATOM 2365 O O . TYR A 1 304 ? 39.292 -4.471 -39.984 1.00 51.62 304 TYR A O 1
ATOM 2373 N N . LYS A 1 305 ? 40.408 -4.881 -38.092 1.00 50.69 305 LYS A N 1
ATOM 2374 C CA . LYS A 1 305 ? 39.249 -4.914 -37.159 1.00 50.69 305 LYS A CA 1
ATOM 2375 C C . LYS A 1 305 ? 38.324 -3.668 -37.176 1.00 50.69 305 LYS A C 1
ATOM 2377 O O . LYS A 1 305 ? 37.444 -3.529 -36.333 1.00 50.69 305 LYS A O 1
ATOM 2382 N N . ARG A 1 306 ? 38.582 -2.694 -38.056 1.00 53.41 306 ARG A N 1
ATOM 2383 C CA . ARG A 1 306 ? 37.864 -1.420 -38.201 1.00 53.41 306 ARG A CA 1
ATOM 2384 C C . ARG A 1 306 ? 36.741 -1.454 -39.246 1.00 53.41 306 ARG A C 1
ATOM 2386 O O . ARG A 1 306 ? 36.071 -0.434 -39.371 1.00 53.41 306 ARG A O 1
ATOM 2393 N N . TRP A 1 307 ? 36.530 -2.572 -39.944 1.00 58.94 307 TRP A N 1
ATOM 2394 C CA . TRP A 1 307 ? 35.585 -2.676 -41.066 1.00 58.94 307 TRP A CA 1
ATOM 2395 C C . TRP A 1 307 ? 34.587 -3.826 -40.920 1.00 58.94 307 TRP A C 1
ATOM 2397 O O . TRP A 1 307 ? 34.215 -4.422 -41.912 1.00 58.94 307 TRP A O 1
ATOM 2407 N N . ASN A 1 308 ? 34.143 -4.147 -39.702 1.00 73.62 308 ASN A N 1
ATOM 2408 C CA . ASN A 1 308 ? 32.998 -5.048 -39.564 1.00 73.62 308 ASN A CA 1
ATOM 2409 C C . ASN A 1 308 ? 31.820 -4.473 -40.364 1.00 73.62 308 ASN A C 1
ATOM 2411 O O . ASN A 1 308 ? 31.472 -3.302 -40.169 1.00 73.62 308 ASN A O 1
ATOM 2415 N N . ASP A 1 309 ? 31.206 -5.280 -41.222 1.00 83.38 309 ASP A N 1
ATOM 2416 C CA . ASP A 1 309 ? 30.142 -4.824 -42.107 1.00 83.38 309 ASP A CA 1
ATOM 2417 C C . ASP A 1 309 ? 28.779 -4.903 -41.415 1.00 83.38 309 ASP A C 1
ATOM 2419 O O . ASP A 1 309 ? 28.393 -5.914 -40.826 1.00 83.38 309 ASP A O 1
ATOM 2423 N N . LEU A 1 310 ? 28.016 -3.808 -41.463 1.00 90.31 310 LEU A N 1
ATOM 2424 C CA . LEU A 1 310 ? 26.659 -3.776 -40.920 1.00 90.31 310 LEU A CA 1
ATOM 2425 C C . LEU A 1 310 ? 25.690 -4.428 -41.915 1.00 90.31 310 LEU A C 1
ATOM 2427 O O . LEU A 1 310 ? 25.248 -3.795 -42.874 1.00 90.31 310 LEU A O 1
ATOM 2431 N N . LEU A 1 311 ? 25.288 -5.664 -41.630 1.00 90.50 311 LEU A N 1
ATOM 2432 C CA . LEU A 1 311 ? 24.362 -6.450 -42.456 1.00 90.50 311 LEU A CA 1
ATOM 2433 C C . LEU A 1 311 ? 22.918 -5.953 -42.365 1.00 90.50 311 LEU A C 1
ATOM 2435 O O . LEU A 1 311 ? 22.122 -6.086 -43.300 1.00 90.50 311 LEU A O 1
ATOM 2439 N N . GLY A 1 312 ? 22.562 -5.354 -41.231 1.00 93.12 312 GLY A N 1
ATOM 2440 C CA . GLY A 1 312 ? 21.282 -4.688 -41.077 1.00 93.12 312 GLY A CA 1
ATOM 2441 C C . GLY A 1 312 ? 21.027 -4.189 -39.667 1.00 93.12 312 GLY A C 1
ATOM 2442 O O . GLY A 1 312 ? 21.695 -4.562 -38.702 1.00 93.12 312 GLY A O 1
ATOM 2443 N N . LYS A 1 313 ? 20.018 -3.327 -39.560 1.00 94.94 313 LYS A N 1
ATOM 2444 C CA . LYS A 1 313 ? 19.562 -2.754 -38.297 1.00 94.94 313 LYS A CA 1
ATOM 2445 C C . LYS A 1 313 ? 18.048 -2.783 -38.218 1.00 94.94 313 LYS A C 1
ATOM 2447 O O . LYS A 1 313 ? 17.367 -2.572 -39.220 1.00 94.94 313 LYS A O 1
ATOM 2452 N N . CYS A 1 314 ? 17.528 -2.966 -37.018 1.00 93.31 314 CYS A N 1
ATOM 2453 C CA . CYS A 1 314 ? 16.115 -2.782 -36.746 1.00 93.31 314 CYS A CA 1
ATOM 2454 C C . CYS A 1 314 ? 15.898 -2.205 -35.354 1.00 93.31 314 CYS A C 1
ATOM 2456 O O . CYS A 1 314 ? 16.756 -2.299 -34.478 1.00 93.31 314 CYS A O 1
ATOM 2458 N N . ALA A 1 315 ? 14.735 -1.598 -35.164 1.00 94.81 315 ALA A N 1
ATOM 2459 C CA . ALA A 1 315 ? 14.323 -1.033 -33.898 1.00 94.81 315 ALA A CA 1
ATOM 2460 C C . ALA A 1 315 ? 12.855 -1.377 -33.667 1.00 94.81 315 ALA A C 1
ATOM 2462 O O . ALA A 1 315 ? 12.043 -1.282 -34.589 1.00 94.81 315 ALA A O 1
ATOM 2463 N N . ILE A 1 316 ? 12.521 -1.789 -32.447 1.00 93.81 316 ILE A N 1
ATOM 2464 C CA . ILE A 1 316 ? 11.138 -2.035 -32.048 1.00 93.81 316 ILE A CA 1
ATOM 2465 C C . ILE A 1 316 ? 10.781 -1.217 -30.817 1.00 93.81 316 ILE A C 1
ATOM 2467 O O . ILE A 1 316 ? 11.601 -0.983 -29.925 1.00 93.81 316 ILE A O 1
ATOM 2471 N N . LYS A 1 317 ? 9.510 -0.833 -30.734 1.00 91.75 317 LYS A N 1
ATOM 2472 C CA . LYS A 1 317 ? 8.944 -0.280 -29.507 1.00 91.75 317 LYS A CA 1
ATOM 2473 C C . LYS A 1 317 ? 8.572 -1.419 -28.575 1.00 91.75 317 LYS A C 1
ATOM 2475 O O . LYS A 1 317 ? 7.861 -2.347 -28.965 1.00 91.75 317 LYS A O 1
ATOM 2480 N N . LEU A 1 318 ? 9.057 -1.340 -27.343 1.00 91.38 318 LEU A N 1
ATOM 2481 C CA . LEU A 1 318 ? 8.754 -2.332 -26.323 1.00 91.38 318 LEU A CA 1
ATOM 2482 C C . LEU A 1 318 ? 7.295 -2.214 -25.885 1.00 91.38 318 LEU A C 1
ATOM 2484 O O . LEU A 1 318 ? 6.787 -1.117 -25.653 1.00 91.38 318 LEU A O 1
ATOM 2488 N N . ARG A 1 319 ? 6.644 -3.365 -25.720 1.00 88.69 319 ARG A N 1
ATOM 2489 C CA . ARG A 1 319 ? 5.345 -3.480 -25.053 1.00 88.69 319 ARG A CA 1
ATOM 2490 C C . ARG A 1 319 ? 5.453 -4.441 -23.878 1.00 88.69 319 ARG A C 1
ATOM 2492 O O . ARG A 1 319 ? 6.259 -5.368 -23.896 1.00 88.69 319 ARG A O 1
ATOM 2499 N N . ARG A 1 320 ? 4.621 -4.229 -22.859 1.00 91.31 320 ARG A N 1
ATOM 2500 C CA . ARG A 1 320 ? 4.509 -5.153 -21.726 1.00 91.31 320 ARG A CA 1
ATOM 2501 C C . ARG A 1 320 ? 4.099 -6.544 -22.214 1.00 91.31 320 ARG A C 1
ATOM 2503 O O . ARG A 1 320 ? 3.147 -6.675 -22.980 1.00 91.31 320 ARG A O 1
ATOM 2510 N N . GLY A 1 321 ? 4.782 -7.570 -21.716 1.00 91.31 321 GLY A N 1
ATOM 2511 C CA . GLY A 1 321 ? 4.472 -8.963 -22.018 1.00 91.31 321 GLY A CA 1
ATOM 2512 C C . GLY A 1 321 ? 5.620 -9.903 -21.675 1.00 91.31 321 GLY A C 1
ATOM 2513 O O . GLY A 1 321 ? 6.712 -9.467 -21.314 1.00 91.31 321 GLY A O 1
ATOM 2514 N N . SER A 1 322 ? 5.351 -11.198 -21.792 1.00 94.38 322 SER A N 1
ATOM 2515 C CA . SER A 1 322 ? 6.315 -12.265 -21.527 1.00 94.38 322 SER A CA 1
ATOM 2516 C C . SER A 1 322 ? 6.551 -13.069 -22.797 1.00 94.38 322 SER A C 1
ATOM 2518 O O . SER A 1 322 ? 5.596 -13.374 -23.509 1.00 94.38 322 SER A O 1
ATOM 2520 N N . ASP A 1 323 ? 7.820 -13.372 -23.066 1.00 94.00 323 ASP A N 1
ATOM 2521 C CA . ASP A 1 323 ? 8.302 -14.172 -24.198 1.00 94.00 323 ASP A CA 1
ATOM 2522 C C . ASP A 1 323 ? 7.718 -13.745 -25.558 1.00 94.00 323 ASP A C 1
ATOM 2524 O O . ASP A 1 323 ? 7.408 -14.559 -26.432 1.00 94.00 323 ASP A O 1
ATOM 2528 N N . LEU A 1 324 ? 7.587 -12.430 -25.748 1.00 95.56 324 LEU A N 1
ATOM 2529 C CA . LEU A 1 324 ? 7.101 -11.836 -26.985 1.00 95.56 324 LEU A CA 1
ATOM 2530 C C . LEU A 1 324 ? 8.112 -12.105 -28.095 1.00 95.56 324 LEU A C 1
ATOM 2532 O O . LEU A 1 324 ? 9.231 -11.600 -28.044 1.00 95.56 324 LEU A O 1
ATOM 2536 N N . SER A 1 325 ? 7.719 -12.915 -29.074 1.00 96.75 325 SER A N 1
ATOM 2537 C CA . SER A 1 325 ? 8.557 -13.276 -30.219 1.00 96.75 325 SER A CA 1
ATOM 2538 C C . SER A 1 325 ? 8.379 -12.272 -31.350 1.00 96.75 325 SER A C 1
ATOM 2540 O O . SER A 1 325 ? 7.253 -11.925 -31.701 1.00 96.75 325 SER A O 1
ATOM 2542 N N . GLU A 1 326 ? 9.491 -11.825 -31.918 1.00 96.06 326 GLU A N 1
ATOM 2543 C CA . GLU A 1 326 ? 9.547 -10.822 -32.977 1.00 96.06 326 GLU A CA 1
ATOM 2544 C C . GLU A 1 326 ? 10.618 -11.206 -34.010 1.00 96.06 326 GLU A C 1
ATOM 2546 O O . GLU A 1 326 ? 11.459 -12.090 -33.794 1.00 96.06 326 GLU A O 1
ATOM 2551 N N . MET A 1 327 ? 10.586 -10.531 -35.156 1.00 96.06 327 MET A N 1
ATOM 2552 C CA . MET A 1 327 ? 11.581 -10.706 -36.207 1.00 96.06 327 MET A CA 1
ATOM 2553 C C . MET A 1 327 ? 11.939 -9.381 -36.871 1.00 96.06 327 MET A C 1
ATOM 2555 O O . MET A 1 327 ? 11.121 -8.465 -36.944 1.00 96.06 327 MET A O 1
ATOM 2559 N N . CYS A 1 328 ? 13.158 -9.307 -37.393 1.00 94.56 328 CYS A N 1
ATOM 2560 C CA . CYS A 1 328 ? 13.642 -8.188 -38.183 1.00 94.56 328 CYS A CA 1
ATOM 2561 C C . CYS A 1 328 ? 14.099 -8.667 -39.553 1.00 94.56 328 CYS A C 1
ATOM 2563 O O . CYS A 1 328 ? 15.050 -9.444 -39.652 1.00 94.56 328 CYS A O 1
ATOM 2565 N N . ALA A 1 329 ? 13.442 -8.174 -40.601 1.00 94.25 329 ALA A N 1
ATOM 2566 C CA . ALA A 1 329 ? 13.939 -8.310 -41.961 1.00 94.25 329 ALA A CA 1
ATOM 2567 C C . ALA A 1 329 ? 15.203 -7.452 -42.122 1.00 94.25 329 ALA A C 1
ATOM 2569 O O . ALA A 1 329 ? 15.211 -6.277 -41.750 1.00 94.25 329 ALA A O 1
ATOM 2570 N N . LEU A 1 330 ? 16.267 -8.059 -42.638 1.00 91.62 330 LEU A N 1
ATOM 2571 C CA . LEU A 1 330 ? 17.544 -7.407 -42.925 1.00 91.62 330 LEU A CA 1
ATOM 2572 C C . LEU A 1 330 ? 17.660 -7.200 -44.441 1.00 91.62 330 LEU A C 1
ATOM 2574 O O . LEU A 1 330 ? 16.801 -7.654 -45.197 1.00 91.62 330 LEU A O 1
ATOM 2578 N N . ASN A 1 331 ? 18.733 -6.549 -44.898 1.00 86.50 331 ASN A N 1
ATOM 2579 C CA . ASN A 1 331 ? 19.009 -6.452 -46.337 1.00 86.50 331 ASN A CA 1
ATOM 2580 C C . ASN A 1 331 ? 19.149 -7.851 -46.960 1.00 86.50 331 ASN A C 1
ATOM 2582 O O . ASN A 1 331 ? 18.598 -8.123 -48.025 1.00 86.50 331 ASN A O 1
ATOM 2586 N N . HIS A 1 332 ? 19.823 -8.746 -46.234 1.00 88.19 332 HIS A N 1
ATOM 2587 C CA . HIS A 1 332 ? 19.924 -10.164 -46.543 1.00 88.19 332 HIS A CA 1
ATOM 2588 C C . HIS A 1 332 ? 19.561 -10.969 -45.297 1.00 88.19 332 HIS A C 1
ATOM 2590 O O . HIS A 1 332 ? 20.234 -10.895 -44.268 1.00 88.19 332 HIS A O 1
ATOM 2596 N N . GLY A 1 333 ? 18.453 -11.704 -45.382 1.00 93.69 333 GLY A N 1
ATOM 2597 C CA . GLY A 1 333 ? 18.015 -12.604 -44.326 1.00 93.69 333 GLY A CA 1
ATOM 2598 C C . GLY A 1 333 ? 17.089 -11.984 -43.284 1.00 93.69 333 GLY A C 1
ATOM 2599 O O . GLY A 1 333 ? 16.447 -10.950 -43.480 1.00 93.69 333 GLY A O 1
ATOM 2600 N N . THR A 1 334 ? 16.938 -12.681 -42.162 1.00 97.44 334 THR A N 1
ATOM 2601 C CA . THR A 1 334 ? 16.009 -12.308 -41.089 1.00 97.44 334 THR A CA 1
ATOM 2602 C C . THR A 1 334 ? 16.584 -12.688 -39.734 1.00 97.44 334 THR A C 1
ATOM 2604 O O . THR A 1 334 ? 17.034 -13.817 -39.546 1.00 97.44 334 THR A O 1
ATOM 2607 N N . LEU A 1 335 ? 16.540 -11.754 -38.785 1.00 98.06 335 LEU A N 1
ATOM 2608 C CA . LEU A 1 335 ? 16.874 -11.976 -37.379 1.00 98.06 335 LEU A CA 1
ATOM 2609 C C . LEU A 1 335 ? 15.608 -12.330 -36.590 1.00 98.06 335 LEU A C 1
ATOM 2611 O O . LEU A 1 335 ? 14.601 -11.637 -36.704 1.00 98.06 335 LEU A O 1
ATOM 2615 N N . PHE A 1 336 ? 15.682 -13.351 -35.739 1.00 98.19 336 PHE A N 1
ATOM 2616 C CA . PHE A 1 336 ? 14.616 -13.770 -34.829 1.00 98.19 336 PHE A CA 1
ATOM 2617 C C . PHE A 1 336 ? 15.056 -13.600 -33.377 1.00 98.19 336 PHE A C 1
ATOM 2619 O O . PHE A 1 336 ? 16.130 -14.063 -32.970 1.00 98.19 336 PHE A O 1
ATOM 2626 N N . PHE A 1 337 ? 14.201 -12.979 -32.573 1.00 97.81 337 PHE A N 1
ATOM 2627 C CA . PHE A 1 337 ? 14.462 -12.728 -31.161 1.00 97.81 337 PHE A CA 1
ATOM 2628 C C . PHE A 1 337 ? 13.159 -12.737 -30.363 1.00 97.81 337 PHE A C 1
ATOM 2630 O O . PHE A 1 337 ? 12.062 -12.681 -30.916 1.00 97.81 337 PHE A O 1
ATOM 2637 N N . SER A 1 338 ? 13.277 -12.807 -29.045 1.00 97.69 338 SER A N 1
ATOM 2638 C CA . SER A 1 338 ? 12.147 -12.600 -28.147 1.00 97.69 338 SER A CA 1
ATOM 2639 C C . SER A 1 338 ? 12.542 -11.738 -26.961 1.00 97.69 338 SER A C 1
ATOM 2641 O O . SER A 1 338 ? 13.726 -11.538 -26.688 1.00 97.69 338 SER A O 1
ATOM 2643 N N . TYR A 1 339 ? 11.560 -11.183 -26.259 1.00 96.75 339 TYR A N 1
ATOM 2644 C CA . TYR A 1 339 ? 11.819 -10.427 -25.042 1.00 96.75 339 TYR A CA 1
ATOM 2645 C C . TYR A 1 339 ? 10.684 -10.548 -24.026 1.00 96.75 339 TYR A C 1
ATOM 2647 O O . TYR A 1 339 ? 9.526 -10.792 -24.364 1.00 96.75 339 TYR A O 1
ATOM 2655 N N . THR A 1 340 ? 11.037 -10.340 -22.762 1.00 96.06 340 THR A N 1
ATOM 2656 C CA . THR A 1 340 ? 10.108 -10.199 -21.642 1.00 96.06 340 THR A CA 1
ATOM 2657 C C . THR A 1 340 ? 10.286 -8.816 -21.032 1.00 96.06 340 THR A C 1
ATOM 2659 O O . THR A 1 340 ? 11.406 -8.424 -20.700 1.00 96.06 340 THR A O 1
ATOM 2662 N N . LEU A 1 341 ? 9.175 -8.095 -20.877 1.00 94.12 341 LEU A N 1
ATOM 2663 C CA . LEU A 1 341 ? 9.104 -6.793 -20.225 1.00 94.12 341 LEU A CA 1
ATOM 2664 C C . LEU A 1 341 ? 8.098 -6.842 -19.068 1.00 94.12 341 LEU A C 1
ATOM 2666 O O . LEU A 1 341 ? 6.882 -6.894 -19.281 1.00 94.12 341 LEU A O 1
ATOM 2670 N N . GLU A 1 342 ? 8.612 -6.773 -17.842 1.00 93.56 342 GLU A N 1
ATOM 2671 C CA . GLU A 1 342 ? 7.823 -6.769 -16.607 1.00 93.56 342 GLU A CA 1
ATOM 2672 C C . GLU A 1 342 ? 7.902 -5.391 -15.940 1.00 93.56 342 GLU A C 1
ATOM 2674 O O . GLU A 1 342 ? 8.994 -4.906 -15.651 1.00 93.56 342 GLU A O 1
ATOM 2679 N N . CYS A 1 343 ? 6.765 -4.742 -15.676 1.00 93.69 343 CYS A N 1
ATOM 2680 C CA . CYS A 1 343 ? 6.767 -3.477 -14.938 1.00 93.69 343 CYS A CA 1
ATOM 2681 C C . CYS A 1 343 ? 7.311 -3.657 -13.515 1.00 93.69 343 CYS A C 1
ATOM 2683 O O . CYS A 1 343 ? 7.182 -4.722 -12.908 1.00 93.69 343 CYS A O 1
ATOM 2685 N N . GLY A 1 344 ? 7.895 -2.590 -12.968 1.00 90.88 344 GLY A N 1
ATOM 2686 C CA . GLY A 1 344 ? 8.302 -2.552 -11.570 1.00 90.88 344 GLY A CA 1
ATOM 2687 C C . GLY A 1 344 ? 7.130 -2.833 -10.613 1.00 90.88 344 GLY A C 1
ATOM 2688 O O . GLY A 1 344 ? 5.962 -2.743 -11.003 1.00 90.88 344 GLY A O 1
ATOM 2689 N N . PRO A 1 345 ? 7.415 -3.174 -9.343 1.00 89.31 345 PRO A N 1
ATOM 2690 C CA . PRO A 1 345 ? 6.375 -3.411 -8.346 1.00 89.31 345 PRO A CA 1
ATOM 2691 C C . PRO A 1 345 ? 5.374 -2.252 -8.293 1.00 89.31 345 PRO A C 1
ATOM 2693 O O . PRO A 1 345 ? 5.771 -1.092 -8.304 1.00 89.31 345 PRO A O 1
ATOM 2696 N N . SER A 1 346 ? 4.078 -2.561 -8.237 1.00 92.69 346 SER A N 1
ATOM 2697 C CA . SER A 1 346 ? 3.004 -1.557 -8.205 1.00 92.69 346 SER A CA 1
ATOM 2698 C C . SER A 1 346 ? 2.971 -0.576 -9.389 1.00 92.69 346 SER A C 1
ATOM 2700 O O . SER A 1 346 ? 2.352 0.482 -9.279 1.00 92.69 346 SER A O 1
ATOM 2702 N N . LEU A 1 347 ? 3.591 -0.926 -10.522 1.00 94.31 347 LEU A N 1
ATOM 2703 C CA . LEU A 1 347 ? 3.486 -0.195 -11.783 1.00 94.31 347 LEU A CA 1
ATOM 2704 C C . LEU A 1 347 ? 2.710 -0.998 -12.832 1.00 94.31 347 LEU A C 1
ATOM 2706 O O . LEU A 1 347 ? 2.790 -2.227 -12.904 1.00 94.31 347 LEU A O 1
ATOM 2710 N N . GLY A 1 348 ? 1.980 -0.285 -13.681 1.00 92.62 348 GLY A N 1
ATOM 2711 C CA . GLY A 1 348 ? 1.161 -0.845 -14.745 1.00 92.62 348 GLY A CA 1
ATOM 2712 C C . GLY A 1 348 ? 0.958 0.117 -15.911 1.00 92.62 348 GLY A C 1
ATOM 2713 O O . GLY A 1 348 ? 1.698 1.086 -16.089 1.00 92.62 348 GLY A O 1
ATOM 2714 N N . GLY A 1 349 ? -0.026 -0.200 -16.747 1.00 89.69 349 GLY A N 1
ATOM 2715 C CA . GLY A 1 349 ? -0.199 0.440 -18.049 1.00 89.69 349 GLY A CA 1
ATOM 2716 C C . GLY A 1 349 ? 0.806 -0.061 -19.103 1.00 89.69 349 GLY A C 1
ATOM 2717 O O . GLY A 1 349 ? 1.669 -0.899 -18.809 1.00 89.69 349 GLY A O 1
ATOM 2718 N N . PRO A 1 350 ? 0.702 0.425 -20.352 1.00 86.25 350 PRO A N 1
ATOM 2719 C CA . PRO A 1 350 ? 1.542 -0.014 -21.471 1.00 86.25 350 PRO A CA 1
ATOM 2720 C C . PRO A 1 350 ? 3.016 0.394 -21.323 1.00 86.25 350 PRO A C 1
ATOM 2722 O O . PRO A 1 350 ? 3.896 -0.281 -21.851 1.00 86.25 350 PRO A O 1
ATOM 2725 N N . THR A 1 351 ? 3.282 1.473 -20.585 1.00 88.25 351 THR A N 1
ATOM 2726 C CA . THR A 1 351 ? 4.615 2.060 -20.376 1.00 88.25 351 THR A CA 1
ATOM 2727 C C . THR A 1 351 ? 5.066 2.016 -18.916 1.00 88.25 351 THR A C 1
ATOM 2729 O O . THR A 1 351 ? 6.021 2.694 -18.557 1.00 88.25 351 THR A O 1
ATOM 2732 N N . CYS A 1 352 ? 4.395 1.244 -18.054 1.00 93.31 352 CYS A N 1
ATOM 2733 C CA . CYS A 1 352 ? 4.721 1.140 -16.625 1.00 93.31 352 CYS A CA 1
ATOM 2734 C C . CYS A 1 352 ? 4.651 2.479 -15.857 1.00 93.31 352 CYS A C 1
ATOM 2736 O O . CYS A 1 352 ? 5.291 2.634 -14.819 1.00 93.31 352 CYS A O 1
ATOM 2738 N N . MET A 1 353 ? 3.911 3.467 -16.367 1.00 91.88 353 MET A N 1
ATOM 2739 C CA . MET A 1 353 ? 3.796 4.803 -15.764 1.00 91.88 353 MET A CA 1
ATOM 2740 C C . MET A 1 353 ? 2.692 4.894 -14.708 1.00 91.88 353 MET A C 1
ATOM 2742 O O . MET A 1 353 ? 2.704 5.797 -13.875 1.00 91.88 353 MET A O 1
ATOM 2746 N N . GLU A 1 354 ? 1.725 3.984 -14.743 1.00 93.12 354 GLU A N 1
ATOM 2747 C CA . GLU A 1 354 ? 0.538 4.052 -13.896 1.00 93.12 354 GLU A CA 1
ATOM 2748 C C . GLU A 1 354 ? 0.765 3.292 -12.592 1.00 93.12 354 GLU A C 1
ATOM 2750 O O . GLU A 1 354 ? 1.321 2.193 -12.596 1.00 93.12 354 GLU A O 1
ATOM 2755 N N . TYR A 1 355 ? 0.292 3.837 -11.470 1.00 93.88 355 TYR A N 1
ATOM 2756 C CA . TYR A 1 355 ? 0.229 3.074 -10.227 1.00 93.88 355 TYR A CA 1
ATOM 2757 C C . TYR A 1 355 ? -0.773 1.925 -10.372 1.00 93.88 355 TYR A C 1
ATOM 2759 O O . TYR A 1 355 ? -1.887 2.102 -10.860 1.00 93.88 355 TYR A O 1
ATOM 2767 N N . THR A 1 356 ? -0.387 0.742 -9.912 1.00 93.94 356 THR A N 1
ATOM 2768 C CA . THR A 1 356 ? -1.256 -0.430 -9.840 1.00 93.94 356 THR A CA 1
ATOM 2769 C C . THR A 1 356 ? -1.244 -0.980 -8.415 1.00 93.94 356 THR A C 1
ATOM 2771 O O . THR A 1 356 ? -0.170 -1.291 -7.888 1.00 93.94 356 THR A O 1
ATOM 2774 N N . PRO A 1 357 ? -2.409 -1.122 -7.760 1.00 90.62 357 PRO A N 1
ATOM 2775 C CA . PRO A 1 357 ? -2.475 -1.739 -6.445 1.00 90.62 357 PRO A CA 1
ATOM 2776 C C . PRO A 1 357 ? -2.122 -3.228 -6.529 1.00 90.62 357 PRO A C 1
ATOM 2778 O O . PRO A 1 357 ? -2.360 -3.883 -7.540 1.00 90.62 357 PRO A O 1
ATOM 2781 N N . SER A 1 358 ? -1.605 -3.779 -5.432 1.00 84.19 358 SER A N 1
ATOM 2782 C CA . SER A 1 358 ? -1.247 -5.200 -5.321 1.00 84.19 358 SER A CA 1
ATOM 2783 C C . SER A 1 358 ? -2.239 -5.919 -4.395 1.00 84.19 358 SER A C 1
ATOM 2785 O O . SER A 1 358 ? -1.909 -6.142 -3.224 1.00 84.19 358 SER A O 1
ATOM 2787 N N . PRO A 1 359 ? -3.485 -6.205 -4.826 1.00 82.62 359 PRO A N 1
ATOM 2788 C CA . PRO A 1 359 ? -4.482 -6.869 -3.985 1.00 82.62 359 PRO A CA 1
ATOM 2789 C C . PRO A 1 359 ? -4.039 -8.287 -3.593 1.00 82.62 359 PRO A C 1
ATOM 2791 O O . PRO A 1 359 ? -3.179 -8.883 -4.236 1.00 82.62 359 PRO A O 1
ATOM 2794 N N . MET A 1 360 ? -4.627 -8.818 -2.520 1.00 83.31 360 MET A N 1
ATOM 2795 C CA . MET A 1 360 ? -4.496 -10.239 -2.185 1.00 83.31 360 MET A CA 1
ATOM 2796 C C . MET A 1 360 ? -5.136 -11.093 -3.296 1.00 83.31 360 MET A C 1
ATOM 2798 O O . MET A 1 360 ? -6.130 -10.674 -3.891 1.00 83.31 360 MET A O 1
ATOM 2802 N N . SER A 1 361 ? -4.595 -12.288 -3.563 1.00 83.88 361 SER A N 1
ATOM 2803 C CA . SER A 1 361 ? -5.201 -13.234 -4.509 1.00 83.88 361 SER A CA 1
ATOM 2804 C C . SER A 1 361 ? -6.606 -13.679 -4.077 1.00 83.88 361 SER A C 1
ATOM 2806 O O . SER A 1 361 ? -6.934 -13.731 -2.888 1.00 83.88 361 SER A O 1
ATOM 2808 N N . ALA A 1 362 ? -7.445 -14.033 -5.055 1.00 86.12 362 ALA A N 1
ATOM 2809 C CA . ALA A 1 362 ? -8.825 -14.453 -4.810 1.00 86.12 362 ALA A CA 1
ATOM 2810 C C . ALA A 1 362 ? -8.928 -15.750 -4.000 1.00 86.12 362 ALA A C 1
ATOM 2812 O O . ALA A 1 362 ? -9.877 -15.940 -3.239 1.00 86.12 362 ALA A O 1
ATOM 2813 N N . GLU A 1 363 ? -7.941 -16.632 -4.126 1.00 87.25 363 GLU A N 1
ATOM 2814 C CA . GLU A 1 363 ? -7.844 -17.867 -3.360 1.00 87.25 363 GLU A CA 1
ATOM 2815 C C . GLU A 1 363 ? -7.614 -17.587 -1.873 1.00 87.25 363 GLU A C 1
ATOM 2817 O O . GLU A 1 363 ? -8.293 -18.179 -1.035 1.00 87.25 363 GLU A O 1
ATOM 2822 N N . LEU A 1 364 ? -6.707 -16.661 -1.541 1.00 86.31 364 LEU A N 1
ATOM 2823 C CA . LEU A 1 364 ? -6.406 -16.302 -0.153 1.00 86.31 364 LEU A CA 1
ATOM 2824 C C . LEU A 1 364 ? -7.559 -15.527 0.500 1.00 86.31 364 LEU A C 1
ATOM 2826 O O . LEU A 1 364 ? -7.834 -15.728 1.682 1.00 86.31 364 LEU A O 1
ATOM 2830 N N . MET A 1 365 ? -8.317 -14.734 -0.268 1.00 85.81 365 MET A N 1
ATOM 2831 C CA . MET A 1 365 ? -9.508 -14.033 0.241 1.00 85.81 365 MET A CA 1
ATOM 2832 C C . MET A 1 365 ? -10.587 -14.979 0.803 1.00 85.81 365 MET A C 1
ATOM 2834 O O . MET A 1 365 ? -11.453 -14.535 1.551 1.00 85.81 365 MET A O 1
ATOM 2838 N N . LYS A 1 366 ? -10.548 -16.282 0.486 1.00 87.94 366 LYS A N 1
ATOM 2839 C CA . LYS A 1 366 ? -11.482 -17.278 1.043 1.00 87.94 366 LYS A CA 1
ATOM 2840 C C . LYS A 1 366 ? -11.144 -17.697 2.476 1.00 87.94 366 LYS A C 1
ATOM 2842 O O . LYS A 1 366 ? -12.029 -18.170 3.184 1.00 87.94 366 LYS A O 1
ATOM 2847 N N . SER A 1 367 ? -9.882 -17.590 2.887 1.00 86.06 367 SER A N 1
ATOM 2848 C CA . SER A 1 367 ? -9.393 -18.078 4.187 1.00 86.06 367 SER A CA 1
ATOM 2849 C C . SER A 1 367 ? -8.904 -16.969 5.119 1.00 86.06 367 SER A C 1
ATOM 2851 O O . SER A 1 367 ? -8.808 -17.185 6.328 1.00 86.06 367 SER A O 1
ATOM 2853 N N . PHE A 1 368 ? -8.630 -15.782 4.583 1.00 90.81 368 PHE A N 1
ATOM 2854 C CA . PHE A 1 368 ? -8.188 -14.614 5.334 1.00 90.81 368 PHE A CA 1
ATOM 2855 C C . PHE A 1 368 ? -9.355 -13.667 5.625 1.00 90.81 368 PHE A C 1
ATOM 2857 O O . PHE A 1 368 ? -10.189 -13.400 4.766 1.00 90.81 368 PHE A O 1
ATOM 2864 N N . VAL A 1 369 ? -9.386 -13.117 6.840 1.00 88.38 369 VAL A N 1
ATOM 2865 C CA . VAL A 1 369 ? -10.3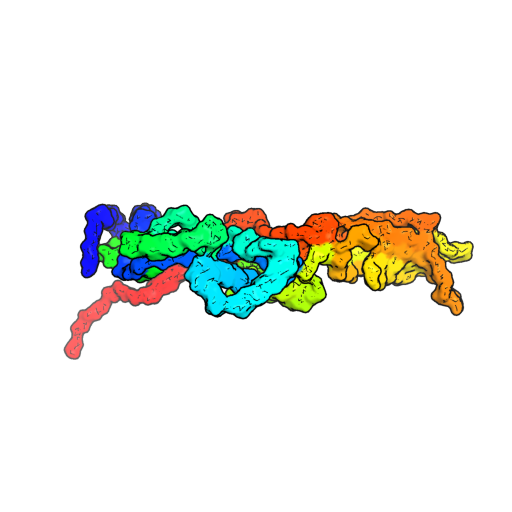50 -12.071 7.237 1.00 88.38 369 VAL A CA 1
ATOM 2866 C C . VAL A 1 369 ? -9.823 -10.684 6.856 1.00 88.38 369 VAL A C 1
ATOM 2868 O O . VAL A 1 369 ? -10.589 -9.767 6.578 1.00 88.38 369 VAL A O 1
ATOM 2871 N N . SER A 1 370 ? -8.499 -10.524 6.829 1.00 86.12 370 SER A N 1
ATOM 2872 C CA . SER A 1 370 ? -7.804 -9.334 6.334 1.00 86.12 370 SER A CA 1
ATOM 2873 C C . SER A 1 370 ? -6.454 -9.734 5.741 1.00 86.12 370 SER A C 1
ATOM 2875 O O . SER A 1 370 ? -6.055 -10.888 5.860 1.00 86.12 370 SER A O 1
ATOM 2877 N N . ARG A 1 371 ? -5.699 -8.791 5.150 1.00 82.38 371 ARG A N 1
ATOM 2878 C CA . ARG A 1 371 ? -4.392 -9.093 4.529 1.00 82.38 371 ARG A CA 1
ATOM 2879 C C . ARG A 1 371 ? -3.441 -9.903 5.407 1.00 82.38 371 ARG A C 1
ATOM 2881 O O . ARG A 1 371 ? -2.719 -10.756 4.904 1.00 82.38 371 ARG A O 1
ATOM 2888 N N . ASN A 1 372 ? -3.487 -9.648 6.709 1.00 88.44 372 ASN A N 1
ATOM 2889 C CA . ASN A 1 372 ? -2.526 -10.177 7.665 1.00 88.44 372 ASN A CA 1
ATOM 2890 C C . ASN A 1 372 ? -3.198 -10.965 8.799 1.00 88.44 372 ASN A C 1
ATOM 2892 O O . ASN A 1 372 ? -2.614 -11.088 9.878 1.00 88.44 372 ASN A O 1
ATOM 2896 N N . ALA A 1 373 ? -4.430 -11.449 8.599 1.00 91.50 373 ALA A N 1
ATOM 2897 C CA . ALA A 1 373 ? -5.176 -12.142 9.643 1.00 91.50 373 ALA A CA 1
ATOM 2898 C C . ALA A 1 373 ? -6.034 -13.295 9.115 1.00 91.50 373 ALA A C 1
ATOM 2900 O O . ALA A 1 373 ? -6.837 -13.127 8.194 1.00 91.50 373 ALA A O 1
ATOM 2901 N N . VAL A 1 374 ? -5.927 -14.438 9.788 1.00 93.12 374 VAL A N 1
ATOM 2902 C CA . VAL A 1 374 ? -6.794 -15.610 9.606 1.00 93.12 374 VAL A CA 1
ATOM 2903 C C . VAL A 1 374 ? -7.524 -15.922 10.914 1.00 93.12 374 VAL A C 1
ATOM 2905 O O . VAL A 1 374 ? -7.017 -15.575 11.985 1.00 93.12 374 VAL A O 1
ATOM 2908 N N . PRO A 1 375 ? -8.694 -16.581 10.883 1.00 92.12 375 PRO A N 1
ATOM 2909 C CA . PRO A 1 375 ? -9.304 -17.100 12.102 1.00 92.12 375 PRO A CA 1
ATOM 2910 C C . PRO A 1 375 ? -8.357 -18.090 12.784 1.00 92.12 375 PRO A C 1
ATOM 2912 O O . PRO A 1 375 ? -7.676 -18.870 12.112 1.00 92.12 375 PRO A O 1
ATOM 2915 N N . LEU A 1 376 ? -8.311 -18.077 14.115 1.00 91.19 376 LEU A N 1
ATOM 2916 C CA . LEU A 1 376 ? -7.472 -19.004 14.866 1.00 91.19 376 LEU A CA 1
ATOM 2917 C C . LEU A 1 376 ? -7.862 -20.466 14.536 1.00 91.19 376 LEU A C 1
ATOM 2919 O O . LEU A 1 376 ? -9.039 -20.827 14.659 1.00 91.19 376 LEU A O 1
ATOM 2923 N N . PRO A 1 377 ? -6.918 -21.339 14.122 1.00 89.56 377 PRO A N 1
ATOM 2924 C CA . PRO A 1 377 ? -7.243 -22.722 13.786 1.00 89.56 377 PRO A CA 1
ATOM 2925 C C . PRO A 1 377 ? -7.854 -23.473 14.973 1.00 89.56 377 PRO A C 1
ATOM 2927 O O . PRO A 1 377 ? -7.354 -23.390 16.095 1.00 89.56 377 PRO A O 1
ATOM 2930 N N . ARG A 1 378 ? -8.893 -24.283 14.726 1.00 85.62 378 ARG A N 1
ATOM 2931 C CA . ARG A 1 378 ? -9.587 -25.043 15.788 1.00 85.62 378 ARG A CA 1
ATOM 2932 C C . ARG A 1 378 ? -8.655 -25.955 16.596 1.00 85.62 378 ARG A C 1
ATOM 2934 O O . ARG A 1 378 ? -8.879 -26.151 17.786 1.00 85.62 378 ARG A O 1
ATOM 2941 N N . SER A 1 379 ? -7.618 -26.508 15.965 1.00 86.56 379 SER A N 1
ATOM 2942 C CA . SER A 1 379 ? -6.594 -27.317 16.639 1.00 86.56 379 SER A CA 1
ATOM 2943 C C . SER A 1 379 ? -5.811 -26.505 17.672 1.00 86.56 379 SER A C 1
ATOM 2945 O O . SER A 1 379 ? -5.640 -26.960 18.801 1.00 86.56 379 SER A O 1
ATOM 2947 N N . LEU A 1 380 ? -5.405 -25.288 17.309 1.00 86.00 380 LEU A N 1
ATOM 2948 C CA . LEU A 1 380 ? -4.670 -24.385 18.188 1.00 86.00 380 LEU A CA 1
ATOM 2949 C C . LEU A 1 380 ? -5.562 -23.853 19.316 1.00 86.00 380 LEU A C 1
ATOM 2951 O O . LEU A 1 380 ? -5.126 -23.809 20.462 1.00 86.00 380 LEU A O 1
ATOM 2955 N N . VAL A 1 381 ? -6.835 -23.550 19.030 1.00 84.75 381 VAL A N 1
ATOM 2956 C CA . VAL A 1 381 ? -7.834 -23.229 20.069 1.00 84.75 381 VAL A CA 1
ATOM 2957 C C . VAL A 1 381 ? -7.894 -24.348 21.115 1.00 84.75 381 VAL A C 1
ATOM 2959 O O . VAL A 1 381 ? -7.802 -24.082 22.311 1.00 84.75 381 VAL A O 1
ATOM 2962 N N . ALA A 1 382 ? -7.988 -25.610 20.682 1.00 82.19 382 ALA A N 1
ATOM 2963 C CA . ALA A 1 382 ? -8.041 -26.754 21.591 1.00 82.19 382 ALA A CA 1
ATOM 2964 C C . ALA A 1 382 ? -6.755 -26.920 22.426 1.00 82.19 382 ALA A C 1
ATOM 2966 O O . ALA A 1 382 ? -6.820 -27.332 23.584 1.00 82.19 382 ALA A O 1
ATOM 2967 N N . GLU A 1 383 ? -5.587 -26.600 21.868 1.00 83.75 383 GLU A N 1
ATOM 2968 C CA . GLU A 1 383 ? -4.310 -26.627 22.587 1.00 83.75 383 GLU A CA 1
ATOM 2969 C C . GLU A 1 383 ? -4.209 -25.508 23.633 1.00 83.75 383 GLU A C 1
ATOM 2971 O O . GLU A 1 383 ? -3.913 -25.781 24.800 1.00 83.75 383 GLU A O 1
ATOM 2976 N N . MET A 1 384 ? -4.544 -24.272 23.253 1.00 83.00 384 MET A N 1
ATOM 2977 C CA . MET A 1 384 ? -4.580 -23.127 24.170 1.00 83.00 384 MET A CA 1
ATOM 2978 C C . MET A 1 384 ? -5.536 -23.381 25.342 1.00 83.00 384 MET A C 1
ATOM 2980 O O . MET A 1 384 ? -5.212 -23.082 26.492 1.00 83.00 384 MET A O 1
ATOM 2984 N N . MET A 1 385 ? -6.676 -24.020 25.073 1.00 76.38 385 MET A N 1
ATOM 2985 C CA . MET A 1 385 ? -7.644 -24.427 26.094 1.00 76.38 385 MET A CA 1
ATOM 2986 C C . MET A 1 385 ? -7.104 -25.464 27.079 1.00 76.38 385 MET A C 1
ATOM 2988 O O . MET A 1 385 ? -7.344 -25.366 28.287 1.00 76.38 385 MET A O 1
ATOM 2992 N N . LYS A 1 386 ? -6.337 -26.448 26.592 1.00 76.25 386 LYS A N 1
ATOM 2993 C CA . LYS A 1 386 ? -5.654 -27.419 27.461 1.00 76.25 386 LYS A CA 1
ATOM 2994 C C . LYS A 1 386 ? -4.621 -26.733 28.352 1.00 76.25 386 LYS A C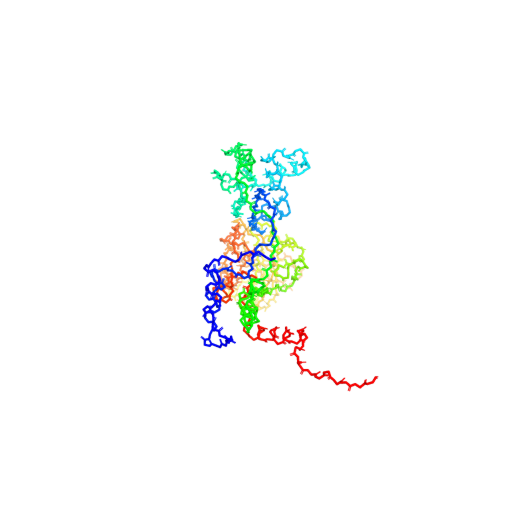 1
ATOM 2996 O O . LYS A 1 386 ? -4.514 -27.090 29.521 1.00 76.25 386 LYS A O 1
ATOM 3001 N N . GLY A 1 387 ? -3.880 -25.761 27.815 1.00 69.12 387 GLY A N 1
ATOM 3002 C CA . GLY A 1 387 ? -2.922 -24.957 28.578 1.00 69.12 387 GLY A CA 1
ATOM 3003 C C . GLY A 1 387 ? -3.595 -24.144 29.686 1.00 69.12 387 GLY A C 1
ATOM 3004 O O . GLY A 1 387 ? -3.155 -24.194 30.831 1.00 69.12 387 GLY A O 1
ATOM 3005 N N . TYR A 1 388 ? 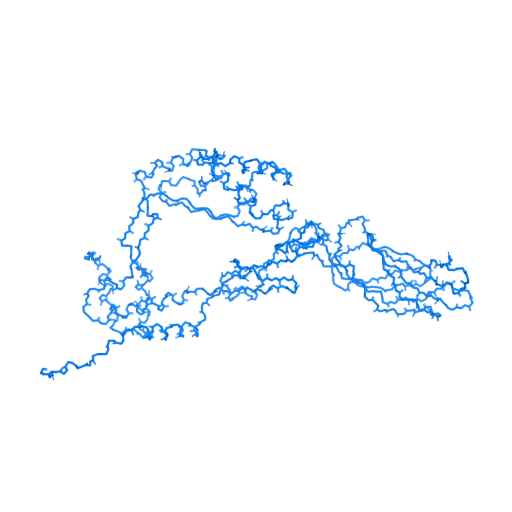-4.710 -23.477 29.375 1.00 64.44 388 TYR A N 1
ATOM 3006 C CA . TYR A 1 388 ? -5.484 -22.712 30.358 1.00 64.44 388 TYR A CA 1
ATOM 3007 C C . TYR A 1 388 ? -6.020 -23.594 31.493 1.00 64.44 388 TYR A C 1
ATOM 3009 O O . TYR A 1 388 ? -5.856 -23.267 32.665 1.00 64.44 388 TYR A O 1
ATOM 3017 N N . SER A 1 389 ? -6.563 -24.768 31.156 1.00 60.03 389 SER A N 1
ATOM 3018 C CA . SER A 1 389 ? -7.088 -25.728 32.140 1.00 60.03 389 SER A CA 1
ATOM 3019 C C . SER A 1 389 ? -6.020 -26.254 33.115 1.00 60.03 389 SER A C 1
ATOM 3021 O O . SER A 1 389 ? -6.364 -26.707 34.200 1.00 60.03 389 SER A O 1
ATOM 3023 N N . ARG A 1 390 ? -4.729 -26.208 32.745 1.00 57.00 390 ARG A N 1
ATOM 3024 C CA . ARG A 1 390 ? -3.598 -26.605 33.609 1.00 57.00 390 ARG A CA 1
ATOM 3025 C C . ARG A 1 390 ? -3.079 -25.477 34.503 1.00 57.00 390 ARG A C 1
ATOM 3027 O O . ARG A 1 390 ? -2.415 -25.763 35.491 1.00 57.00 390 ARG A O 1
ATOM 3034 N N . LEU A 1 391 ? -3.324 -24.219 34.133 1.00 48.41 391 LEU A N 1
ATOM 3035 C CA . LEU A 1 391 ? -2.912 -23.037 34.902 1.00 48.41 391 LEU A CA 1
ATOM 3036 C C . LEU A 1 391 ? -3.925 -22.672 35.995 1.00 48.41 391 LEU A C 1
ATOM 3038 O O . LEU A 1 391 ? -3.599 -21.909 36.903 1.00 48.41 391 LEU A O 1
ATOM 3042 N N . GLU A 1 392 ? -5.142 -23.214 35.931 1.00 44.59 392 GLU A N 1
ATOM 3043 C CA . GLU A 1 392 ? -6.086 -23.130 37.040 1.00 44.59 392 GLU A CA 1
ATOM 3044 C C . GLU A 1 392 ? -5.635 -24.093 38.151 1.00 44.59 392 GLU A C 1
ATOM 3046 O O . GLU A 1 392 ? -5.436 -25.279 37.875 1.00 44.59 392 GLU A O 1
ATOM 3051 N N . PRO A 1 393 ? -5.484 -23.638 39.411 1.00 37.94 393 PRO A N 1
ATOM 3052 C CA . PRO A 1 393 ? -5.276 -24.559 40.513 1.00 37.94 393 PRO A CA 1
ATOM 3053 C C . PRO A 1 393 ? -6.464 -25.518 40.545 1.00 37.94 393 PRO A C 1
ATOM 3055 O O . PRO A 1 393 ? -7.617 -25.085 40.629 1.00 37.94 393 PRO A O 1
ATOM 3058 N N . SER A 1 394 ? -6.182 -26.818 40.467 1.00 39.34 394 SER A N 1
ATOM 3059 C CA . SER A 1 394 ? -7.186 -27.858 40.631 1.00 39.34 394 SER A CA 1
ATOM 3060 C C . SER A 1 394 ? -7.929 -27.608 41.937 1.00 39.34 394 SER A C 1
ATOM 3062 O O . SER A 1 394 ? -7.370 -27.760 43.024 1.00 39.34 394 SER A O 1
ATOM 3064 N N . SER A 1 395 ? -9.209 -27.257 41.848 1.00 40.53 395 SER A N 1
ATOM 3065 C CA . SER A 1 395 ? -10.131 -27.357 42.977 1.00 40.53 395 SER A CA 1
ATOM 3066 C C . SER A 1 395 ? -10.446 -28.836 43.228 1.00 40.53 395 SER A C 1
ATOM 3068 O O . SER A 1 395 ? -11.582 -29.285 43.143 1.00 40.53 395 SER A O 1
ATOM 3070 N N . SER A 1 396 ? -9.410 -29.627 43.513 1.00 33.62 396 SER A N 1
ATOM 3071 C CA . SER A 1 396 ? -9.552 -30.974 44.040 1.00 33.62 396 SER A CA 1
ATOM 3072 C C . SER A 1 396 ? -9.666 -30.867 45.554 1.00 33.62 396 SER A C 1
ATOM 3074 O O . SER A 1 396 ? -8.689 -30.643 46.267 1.00 33.62 396 SER A O 1
ATOM 3076 N N . SER A 1 397 ? -10.895 -31.023 46.029 1.00 42.22 397 SER A N 1
ATOM 3077 C CA . SER A 1 397 ? -11.211 -31.540 47.355 1.00 42.22 397 SER A CA 1
ATOM 3078 C C . SER A 1 397 ? -10.262 -32.683 47.743 1.00 42.22 397 SER A C 1
ATOM 3080 O O . SER A 1 397 ? -10.220 -33.698 47.049 1.00 42.22 397 SER A O 1
ATOM 3082 N N . GLY A 1 398 ? -9.537 -32.529 48.852 1.00 29.38 398 GLY A N 1
ATOM 3083 C CA . GLY A 1 398 ? -8.650 -33.561 49.387 1.00 29.38 398 GLY A CA 1
ATOM 3084 C C . GLY A 1 398 ? -8.222 -33.264 50.822 1.00 29.38 398 GLY A C 1
ATOM 3085 O O . GLY A 1 398 ? -7.249 -32.560 51.041 1.00 29.38 398 GLY A O 1
ATOM 3086 N N . ASN A 1 399 ? -9.007 -33.791 51.763 1.00 27.98 399 ASN A N 1
ATOM 3087 C CA . ASN A 1 399 ? -8.720 -34.109 53.165 1.00 27.98 399 ASN A CA 1
ATOM 3088 C C . ASN A 1 399 ? -7.921 -33.124 54.029 1.00 27.98 399 ASN A C 1
ATOM 3090 O O . ASN A 1 399 ? -6.697 -33.118 54.084 1.00 27.98 399 ASN A O 1
ATOM 3094 N N . ARG A 1 400 ? -8.679 -32.436 54.887 1.00 34.91 400 ARG A N 1
ATOM 3095 C CA . ARG A 1 400 ? -8.231 -32.037 56.219 1.00 34.91 400 ARG A CA 1
ATOM 3096 C C . ARG A 1 400 ? -8.128 -33.308 57.075 1.00 34.91 400 ARG A C 1
ATOM 3098 O O . ARG A 1 400 ? -9.120 -33.718 57.670 1.00 34.91 400 ARG A O 1
ATOM 3105 N N . SER A 1 401 ? -6.967 -33.956 57.086 1.00 29.41 401 SER A N 1
ATOM 3106 C CA . SER A 1 401 ? -6.603 -34.871 58.168 1.00 29.41 401 SER A CA 1
ATOM 3107 C C . SER A 1 401 ? -6.263 -34.029 59.395 1.00 29.41 401 SER A C 1
ATOM 3109 O O . SER A 1 401 ? -5.409 -33.145 59.347 1.00 29.41 401 SER A O 1
ATOM 3111 N N . GLN A 1 402 ? -7.026 -34.257 60.461 1.00 38.56 402 GLN A N 1
ATOM 3112 C CA . GLN A 1 402 ? -6.601 -33.977 61.824 1.00 38.56 402 GLN A CA 1
ATOM 3113 C C . GLN A 1 402 ? -5.346 -34.804 62.102 1.00 38.56 402 GLN A C 1
ATOM 3115 O O . GLN A 1 402 ? -5.362 -35.990 61.793 1.00 38.56 402 GLN A O 1
ATOM 3120 N N . GLU A 1 403 ? -4.323 -34.194 62.688 1.00 31.47 403 GLU A N 1
ATOM 3121 C CA . GLU A 1 403 ? -3.476 -34.815 63.708 1.00 31.47 403 GLU A CA 1
ATOM 3122 C C . GLU A 1 403 ? -2.661 -33.711 64.403 1.00 31.47 403 GLU A C 1
ATOM 3124 O O . GLU A 1 403 ? -2.052 -32.877 63.736 1.00 31.47 403 GLU A O 1
ATOM 3129 N N . GLU A 1 404 ? -2.846 -33.698 65.727 1.00 34.22 404 GLU A N 1
ATOM 3130 C CA . GLU A 1 404 ? -2.114 -33.108 66.869 1.00 34.22 404 GLU A CA 1
ATOM 3131 C C . GLU A 1 404 ? -1.240 -31.852 66.708 1.00 34.22 404 GLU A C 1
ATOM 3133 O O . GLU A 1 404 ? -0.195 -31.879 66.021 1.00 34.22 404 GLU A O 1
#

Nearest PDB structures (foldseek):
  3nsj-assembly1_A  TM=8.830E-01  e=4.751E-37  Mus musculus
  7pag-assembly1_A  TM=6.305E-01  e=1.311E-22  Mus musculus
  4y1t-assembly1_A  TM=9.564E-01  e=2.178E-14  Mus musculus
  5ug7-assembly1_A  TM=9.584E-01  e=4.307E-14  Mus musculus
  6eel-assembly3_C  TM=7.483E-01  e=2.801E-07  Homo sapiens